Protein AF-A0A9X3MKB0-F1 (afdb_monomer_lite)

Structure (mmCIF, N/CA/C/O backbone):
data_AF-A0A9X3MKB0-F1
#
_entry.id   AF-A0A9X3MKB0-F1
#
loop_
_atom_site.group_PDB
_atom_site.id
_atom_site.type_symbol
_atom_site.label_atom_id
_atom_site.label_alt_id
_atom_site.label_comp_id
_atom_site.label_asym_id
_atom_site.label_entity_id
_atom_site.label_seq_id
_atom_site.pdbx_PDB_ins_code
_atom_site.Cartn_x
_atom_site.Cartn_y
_atom_site.Cartn_z
_atom_site.occupancy
_atom_site.B_iso_or_equiv
_atom_site.auth_seq_id
_atom_site.auth_comp_id
_atom_site.auth_asym_id
_atom_site.auth_atom_id
_atom_site.pdbx_PDB_model_num
ATOM 1 N N . MET A 1 1 ? -18.194 35.880 -17.202 1.00 59.62 1 MET A N 1
ATOM 2 C CA . MET A 1 1 ? -18.085 35.744 -15.741 1.00 59.62 1 MET A CA 1
ATOM 3 C C . MET A 1 1 ? -19.484 35.661 -15.172 1.00 59.62 1 MET A C 1
ATOM 5 O O . MET A 1 1 ? -20.156 36.677 -15.032 1.00 59.62 1 MET A O 1
ATOM 9 N N . SER A 1 2 ? -19.935 34.436 -14.942 1.00 73.62 2 SER A N 1
ATOM 10 C CA . SER A 1 2 ? -21.184 34.111 -14.255 1.00 73.62 2 SER A CA 1
ATOM 11 C C . SER A 1 2 ? -20.946 34.041 -12.748 1.00 73.62 2 SER A C 1
ATOM 13 O O . SER A 1 2 ? -19.828 33.793 -12.293 1.00 73.62 2 SER A O 1
ATOM 15 N N . THR A 1 3 ? -22.005 34.257 -11.968 1.00 70.00 3 THR A N 1
ATOM 16 C CA . THR A 1 3 ? -22.004 33.933 -10.538 1.00 70.00 3 THR A CA 1
ATOM 17 C C . THR A 1 3 ? -22.820 32.666 -10.326 1.00 70.00 3 THR A C 1
ATOM 19 O O . THR A 1 3 ? -23.994 32.640 -10.685 1.00 70.00 3 THR A O 1
ATOM 22 N N . ILE A 1 4 ? -22.205 31.639 -9.748 1.00 71.25 4 ILE A N 1
ATOM 23 C CA . ILE A 1 4 ? -22.873 30.415 -9.303 1.00 71.25 4 ILE A CA 1
ATOM 24 C C . ILE A 1 4 ? -23.166 30.591 -7.817 1.00 71.25 4 ILE A C 1
ATOM 26 O O . ILE A 1 4 ? -22.250 30.788 -7.015 1.00 71.25 4 ILE A O 1
ATOM 30 N N . GLN A 1 5 ? -24.445 30.577 -7.455 1.00 69.12 5 GLN A N 1
ATOM 31 C CA . GLN A 1 5 ? -24.871 30.756 -6.074 1.00 69.12 5 GLN A CA 1
ATOM 32 C C . GLN A 1 5 ? -25.266 29.418 -5.472 1.00 69.12 5 GLN A C 1
ATOM 34 O O . GLN A 1 5 ? -26.118 28.720 -6.014 1.00 69.12 5 GLN A O 1
ATOM 39 N N . ILE A 1 6 ? -24.643 29.093 -4.345 1.00 64.44 6 ILE A N 1
ATOM 40 C CA . ILE A 1 6 ? -24.840 27.834 -3.642 1.00 64.44 6 ILE A CA 1
ATOM 41 C C . ILE A 1 6 ? -25.548 28.132 -2.332 1.00 64.44 6 ILE A C 1
ATOM 43 O O . ILE A 1 6 ? -25.020 28.811 -1.444 1.00 64.44 6 ILE A O 1
ATOM 47 N N . ASN A 1 7 ? -26.781 27.644 -2.235 1.00 55.97 7 ASN A N 1
ATOM 48 C CA . ASN A 1 7 ? -27.634 27.813 -1.067 1.00 55.97 7 ASN A CA 1
ATOM 49 C C . ASN A 1 7 ? -27.330 26.729 -0.020 1.00 55.97 7 ASN A C 1
ATOM 51 O O . ASN A 1 7 ? -28.221 25.986 0.379 1.00 55.97 7 ASN A O 1
ATOM 55 N N . SER A 1 8 ? -26.086 26.643 0.464 1.00 51.84 8 SER A N 1
ATOM 56 C CA . SER A 1 8 ? -25.777 25.774 1.603 1.00 51.84 8 SER A CA 1
ATOM 57 C C . SER A 1 8 ? -26.176 26.487 2.905 1.00 51.84 8 SER A C 1
ATOM 59 O O . SER A 1 8 ? -25.602 27.514 3.273 1.00 51.84 8 SER A O 1
ATOM 61 N N . GLN A 1 9 ? -27.169 25.962 3.631 1.00 40.00 9 GLN A N 1
ATOM 62 C CA . GLN A 1 9 ? -27.566 26.506 4.945 1.00 40.00 9 GLN A CA 1
ATOM 63 C C . GLN A 1 9 ? -26.520 26.243 6.045 1.00 40.00 9 GLN A C 1
ATOM 65 O O . GLN A 1 9 ? -26.572 26.852 7.115 1.00 40.00 9 GLN A O 1
ATOM 70 N N . HIS A 1 10 ? -25.525 25.394 5.773 1.00 37.47 10 HIS A N 1
ATOM 71 C CA . HIS A 1 10 ? -24.448 25.070 6.699 1.00 37.47 10 HIS A CA 1
ATOM 72 C C . HIS A 1 10 ? -23.107 25.626 6.219 1.00 37.47 10 HIS A C 1
ATOM 74 O O . HIS A 1 10 ? -22.801 25.666 5.028 1.00 37.47 10 HIS A O 1
ATOM 80 N N . ARG A 1 11 ? -22.329 26.125 7.184 1.00 38.06 11 ARG A N 1
ATOM 81 C CA . ARG A 1 11 ? -21.046 26.812 7.011 1.00 38.06 11 ARG A CA 1
ATOM 82 C C . ARG A 1 11 ? -20.033 25.940 6.246 1.00 38.06 11 ARG A C 1
ATOM 84 O O . ARG A 1 11 ? -19.276 25.216 6.872 1.00 38.06 11 ARG A O 1
ATOM 91 N N . GLY A 1 12 ? -19.966 26.079 4.921 1.00 42.88 12 GLY A N 1
ATOM 92 C CA . GLY A 1 12 ? -18.817 25.644 4.114 1.00 42.88 12 GLY A CA 1
ATOM 93 C C . GLY A 1 12 ? -18.846 24.228 3.530 1.00 42.88 12 GLY A C 1
ATOM 94 O O . GLY A 1 12 ? -17.846 23.839 2.936 1.00 42.88 12 GLY A O 1
ATOM 95 N N . ASN A 1 13 ? -19.956 23.491 3.627 1.00 46.78 13 ASN A N 1
ATOM 96 C CA . ASN A 1 13 ? -20.079 22.175 2.990 1.00 46.78 13 ASN A CA 1
ATOM 97 C C . ASN A 1 13 ? -20.848 22.302 1.667 1.00 46.78 13 ASN A C 1
ATOM 99 O O . ASN A 1 13 ? -22.013 22.700 1.670 1.00 46.78 13 ASN A O 1
ATOM 103 N N . LEU A 1 14 ? -20.175 21.997 0.553 1.00 52.94 14 LEU A N 1
ATOM 104 C CA . LEU A 1 14 ? -20.816 21.721 -0.738 1.00 52.94 14 LEU A CA 1
ATOM 105 C C . LEU A 1 14 ? -21.488 20.349 -0.659 1.00 52.94 14 LEU A C 1
ATOM 107 O O . LEU A 1 14 ? -20.910 19.451 -0.053 1.00 52.94 14 LEU A O 1
ATOM 111 N N . ASP A 1 15 ? -22.648 20.153 -1.278 1.00 51.75 15 ASP A N 1
ATOM 112 C CA . ASP A 1 15 ? -23.136 18.798 -1.545 1.00 51.75 15 ASP A CA 1
ATOM 113 C C . ASP A 1 15 ? -22.628 18.278 -2.908 1.00 51.75 15 ASP A C 1
ATOM 115 O O . ASP A 1 15 ? -21.980 18.994 -3.679 1.00 51.75 15 ASP A O 1
ATOM 119 N N . LEU A 1 16 ? -22.868 16.998 -3.206 1.00 52.88 16 LEU A N 1
ATOM 120 C CA . LEU A 1 16 ? -22.393 16.378 -4.447 1.00 52.88 16 LEU A CA 1
ATOM 121 C C . LEU A 1 16 ? -23.006 17.033 -5.697 1.00 52.88 16 LEU A C 1
ATOM 123 O O . LEU A 1 16 ? -22.334 17.156 -6.723 1.00 52.88 16 LEU A O 1
ATOM 127 N N . ALA A 1 17 ? -24.265 17.468 -5.616 1.00 58.94 17 ALA A N 1
ATOM 128 C CA . ALA A 1 17 ? -24.941 18.122 -6.729 1.00 58.94 17 ALA A CA 1
ATOM 129 C C . ALA A 1 17 ? -24.310 19.492 -7.011 1.00 58.94 17 ALA A C 1
ATOM 131 O O . ALA A 1 17 ? -24.078 19.839 -8.169 1.00 58.94 17 ALA A O 1
ATOM 132 N N . ASP A 1 18 ? -23.942 20.221 -5.961 1.00 61.34 18 ASP A N 1
ATOM 133 C CA . ASP A 1 18 ? -23.233 21.489 -6.036 1.00 61.34 18 ASP A CA 1
ATOM 134 C C . ASP A 1 18 ? -21.824 21.325 -6.626 1.00 61.34 18 ASP A C 1
ATOM 136 O O . ASP A 1 18 ? -21.433 22.082 -7.517 1.00 61.34 18 ASP A O 1
ATOM 140 N N . ILE A 1 19 ? -21.063 20.313 -6.192 1.00 61.53 19 ILE A N 1
ATOM 141 C CA . ILE A 1 19 ? -19.717 20.014 -6.719 1.00 61.53 19 ILE A CA 1
ATOM 142 C C . ILE A 1 19 ? -19.782 19.661 -8.206 1.00 61.53 19 ILE A C 1
ATOM 144 O O . ILE A 1 19 ? -19.003 20.200 -8.999 1.00 61.53 19 ILE A O 1
ATOM 148 N N . GLN A 1 20 ? -20.708 18.783 -8.598 1.00 63.91 20 GLN A N 1
ATOM 149 C CA . GLN A 1 20 ? -20.880 18.389 -9.997 1.00 63.91 20 GLN A CA 1
ATOM 150 C C . GLN A 1 20 ? -21.333 19.569 -10.854 1.00 63.91 20 GLN A C 1
ATOM 152 O O . GLN A 1 20 ? -20.770 19.815 -11.918 1.00 63.91 20 GLN A O 1
ATOM 157 N N . ASN A 1 21 ? -22.262 20.383 -10.353 1.00 70.75 21 ASN A N 1
ATOM 158 C CA . ASN A 1 21 ? -22.680 21.605 -11.026 1.00 70.75 21 ASN A CA 1
ATOM 159 C C . ASN A 1 21 ? -21.495 22.561 -11.262 1.00 70.75 21 ASN A C 1
ATOM 161 O O . ASN A 1 21 ? -21.343 23.087 -12.363 1.00 70.75 21 ASN A O 1
ATOM 165 N N . ILE A 1 22 ? -20.602 22.742 -10.281 1.00 70.94 22 ILE A N 1
ATOM 166 C CA . ILE A 1 22 ? -19.390 23.557 -10.462 1.00 70.94 22 ILE A CA 1
ATOM 167 C C . ILE A 1 22 ? -18.454 22.926 -11.504 1.00 70.94 22 ILE A C 1
ATOM 169 O O . ILE A 1 22 ? -17.984 23.633 -12.394 1.00 70.94 22 ILE A O 1
ATOM 173 N N . LYS A 1 23 ? -18.178 21.617 -11.433 1.00 67.50 23 LYS A N 1
ATOM 174 C CA . LYS A 1 23 ? -17.271 20.943 -12.383 1.00 67.50 23 LYS A CA 1
ATOM 175 C C . LYS A 1 23 ? -17.770 21.052 -13.823 1.00 67.50 23 LYS A C 1
ATOM 177 O O . LYS A 1 23 ? -17.009 21.447 -14.712 1.00 67.50 23 LYS A O 1
ATOM 182 N N . THR A 1 24 ? -19.046 20.746 -14.033 1.00 71.19 24 THR A N 1
ATOM 183 C CA . THR A 1 24 ? -19.668 20.696 -15.357 1.00 71.19 24 THR A CA 1
ATOM 184 C C . THR A 1 24 ? -19.927 22.090 -15.920 1.00 71.19 24 THR A C 1
ATOM 186 O O . THR A 1 24 ? -19.635 22.338 -17.089 1.00 71.19 24 THR A O 1
ATOM 189 N N . ASN A 1 25 ? -20.435 23.021 -15.105 1.00 75.38 25 ASN A N 1
ATOM 190 C CA . ASN A 1 25 ? -21.002 24.271 -15.617 1.00 75.38 25 ASN A CA 1
ATOM 191 C C . ASN A 1 25 ? -20.136 25.515 -15.369 1.00 75.38 25 ASN A C 1
ATOM 193 O O . ASN A 1 25 ? -20.325 26.518 -16.061 1.00 75.38 25 ASN A O 1
ATOM 197 N N . ALA A 1 26 ? -19.177 25.488 -14.435 1.00 74.75 26 ALA A N 1
ATOM 198 C CA . ALA A 1 26 ? -18.346 26.660 -14.161 1.00 74.75 26 ALA A CA 1
ATOM 199 C C . ALA A 1 26 ? -17.243 26.853 -15.210 1.00 74.75 26 ALA A C 1
ATOM 201 O O . ALA A 1 26 ? -16.566 25.906 -15.625 1.00 74.75 26 ALA A O 1
ATOM 202 N N . LYS A 1 27 ? -17.010 28.103 -15.615 1.00 82.56 27 LYS A N 1
ATOM 203 C CA . LYS A 1 27 ? -15.893 28.490 -16.491 1.00 82.56 27 LYS A CA 1
ATOM 204 C C . LYS A 1 27 ? -14.776 29.139 -15.682 1.00 82.56 27 LYS A C 1
ATOM 206 O O . LYS A 1 27 ? -15.003 29.652 -14.589 1.00 82.56 27 LYS A O 1
ATOM 211 N N . GLU A 1 28 ? -13.559 29.118 -16.218 1.00 81.06 28 GLU A N 1
ATOM 212 C CA . GLU A 1 28 ? -12.447 29.846 -15.607 1.00 81.06 28 GLU A CA 1
ATOM 213 C C . GLU A 1 28 ? -12.810 31.333 -15.440 1.00 81.06 28 GLU A C 1
ATOM 215 O O . GLU A 1 28 ? -13.373 31.961 -16.340 1.00 81.06 28 GLU A O 1
ATOM 220 N N . GLY A 1 29 ? -12.541 31.880 -14.253 1.00 75.88 29 GLY A N 1
ATOM 221 C CA . GLY A 1 29 ? -12.902 33.246 -13.875 1.00 75.88 29 GLY A CA 1
ATOM 222 C C . GLY A 1 29 ? -14.338 33.427 -13.366 1.00 75.88 29 GLY A C 1
ATOM 223 O O . GLY A 1 29 ? -14.675 34.520 -12.901 1.00 75.88 29 GLY A O 1
ATOM 224 N N . ASP A 1 30 ? -15.188 32.395 -13.397 1.00 79.75 30 ASP A N 1
ATOM 225 C CA . ASP A 1 30 ? -16.509 32.463 -12.768 1.00 79.75 30 ASP A CA 1
ATOM 226 C C . ASP A 1 30 ? -16.400 32.589 -11.245 1.00 79.75 30 ASP A C 1
ATOM 228 O O . ASP A 1 30 ? -15.381 32.266 -10.633 1.00 79.75 30 ASP A O 1
ATOM 232 N N . THR A 1 31 ? -17.446 33.130 -10.620 1.00 79.00 31 THR A N 1
ATOM 233 C CA . THR A 1 31 ? -17.483 33.354 -9.169 1.00 79.00 31 THR A CA 1
ATOM 234 C C . THR A 1 31 ? -18.470 32.405 -8.507 1.00 79.00 31 THR A C 1
ATOM 236 O O . THR A 1 31 ? -19.639 32.395 -8.872 1.00 79.00 31 THR A O 1
ATOM 239 N N . VAL A 1 32 ? -18.024 31.651 -7.506 1.00 71.81 32 VAL A N 1
ATOM 240 C CA . VAL A 1 32 ? -18.873 30.809 -6.656 1.00 71.81 32 VAL A CA 1
ATOM 241 C C . VAL A 1 32 ? -19.119 31.530 -5.333 1.00 71.81 32 VAL A C 1
ATOM 243 O O . VAL A 1 32 ? -18.171 31.995 -4.694 1.00 71.81 32 VAL A O 1
ATOM 246 N N . LYS A 1 33 ? -20.387 31.650 -4.925 1.00 67.12 33 LYS A N 1
ATOM 247 C CA . LYS A 1 33 ? -20.781 32.248 -3.640 1.00 67.12 33 LYS A CA 1
ATOM 248 C C . LYS A 1 33 ? -21.507 31.239 -2.765 1.00 67.12 33 LYS A C 1
ATOM 250 O O . LYS A 1 33 ? -22.443 30.589 -3.223 1.00 67.12 33 LYS A O 1
ATOM 255 N N . PHE A 1 34 ? -21.116 31.192 -1.497 1.00 62.41 34 PHE A N 1
ATOM 256 C CA . PHE A 1 34 ? -21.686 30.298 -0.491 1.00 62.41 34 PHE A CA 1
ATOM 257 C C . PHE A 1 34 ? -22.597 31.065 0.475 1.00 62.41 34 PHE A C 1
ATOM 259 O O . PHE A 1 34 ? -22.114 31.928 1.210 1.00 62.41 34 PHE A O 1
ATOM 266 N N . GLY A 1 35 ? -23.893 30.741 0.513 1.00 48.72 35 GLY A N 1
ATOM 267 C CA . GLY A 1 35 ? -24.850 31.293 1.484 1.00 48.72 35 GLY A CA 1
ATOM 268 C C . GLY A 1 35 ? -25.360 32.720 1.196 1.00 48.72 35 GLY A C 1
ATOM 269 O O . GLY A 1 35 ? -24.990 33.366 0.215 1.00 48.72 35 GLY A O 1
ATOM 270 N N . SER A 1 36 ? -26.273 33.217 2.044 1.00 40.03 36 SER A N 1
ATOM 271 C CA . SER A 1 36 ? -27.046 34.452 1.808 1.00 40.03 36 SER A CA 1
ATOM 272 C C . SER A 1 36 ? -26.200 35.732 1.837 1.00 40.03 36 SER A C 1
ATOM 274 O O . SER A 1 36 ? -25.518 35.957 2.832 1.00 40.03 36 SER A O 1
ATOM 276 N N . VAL A 1 37 ? -26.336 36.572 0.794 1.00 36.22 37 VAL A N 1
ATOM 277 C CA . VAL A 1 37 ? -25.997 38.013 0.565 1.00 36.22 37 VAL A CA 1
ATOM 278 C C . VAL A 1 37 ? -24.613 38.549 1.012 1.00 36.22 37 VAL A C 1
ATOM 280 O O . VAL A 1 37 ? -24.080 39.441 0.358 1.00 36.22 37 VAL A O 1
ATOM 283 N N . PHE A 1 38 ? -23.976 37.978 2.034 1.00 36.28 38 PHE A N 1
ATOM 284 C CA . PHE A 1 38 ? -22.654 38.319 2.581 1.00 36.28 38 PHE A CA 1
ATOM 285 C C . PHE A 1 38 ? -21.663 37.137 2.551 1.00 36.28 38 PHE A C 1
ATOM 287 O O . PHE A 1 38 ? -20.638 37.157 3.235 1.00 36.28 38 PHE A O 1
ATOM 294 N N . GLY A 1 39 ? -21.975 36.089 1.784 1.00 47.66 39 GLY A N 1
ATOM 295 C CA . GLY A 1 39 ? -21.145 34.896 1.625 1.00 47.66 39 GLY A CA 1
ATOM 296 C C . GLY A 1 39 ? -19.750 35.187 1.064 1.00 47.66 39 GLY A C 1
ATOM 297 O O . GLY A 1 39 ? -19.572 36.093 0.250 1.00 47.66 39 GLY A O 1
ATOM 298 N N . LYS A 1 40 ? -18.750 34.400 1.484 1.00 57.34 40 LYS A N 1
ATOM 299 C CA . LYS A 1 40 ? -17.399 34.433 0.899 1.00 57.34 40 LYS A CA 1
ATOM 300 C C . LYS A 1 40 ? -17.489 34.112 -0.598 1.00 57.34 40 LYS A C 1
ATOM 302 O O . LYS A 1 40 ? -18.158 33.154 -0.987 1.00 57.34 40 LYS A O 1
ATOM 307 N N . GLU A 1 41 ? -16.816 34.910 -1.420 1.00 63.22 41 GLU A N 1
ATOM 308 C CA . GLU A 1 41 ? -16.748 34.703 -2.866 1.00 63.22 41 GLU A CA 1
ATOM 309 C C . GLU A 1 41 ? -15.459 33.978 -3.240 1.00 6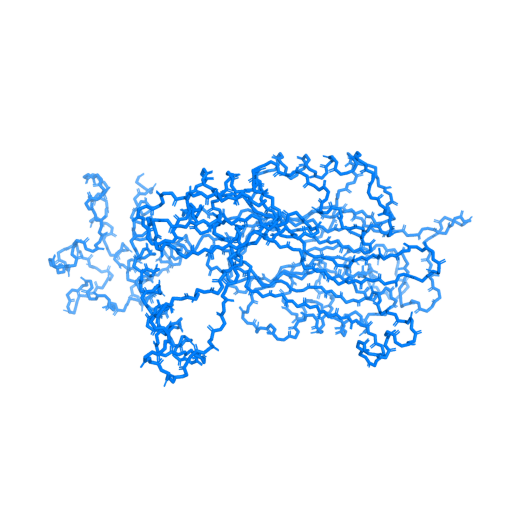3.22 41 GLU A C 1
ATOM 311 O O . GLU A 1 41 ? -14.390 34.285 -2.711 1.00 63.22 41 GLU A O 1
ATOM 316 N N . TYR A 1 42 ? -15.549 33.060 -4.194 1.00 70.81 42 TYR A N 1
ATOM 317 C CA . TYR A 1 42 ? -14.409 32.314 -4.705 1.00 70.81 42 TYR A CA 1
ATOM 318 C C . TYR A 1 42 ? -14.364 32.431 -6.224 1.00 70.81 42 TYR A C 1
ATOM 320 O O . TYR A 1 42 ? -15.393 32.320 -6.879 1.00 70.81 42 TYR A O 1
ATOM 328 N N . SER A 1 43 ? -13.190 32.673 -6.798 1.00 78.81 43 SER A N 1
ATOM 329 C CA . SER A 1 43 ? -12.967 32.583 -8.238 1.00 78.81 43 SER A CA 1
ATOM 330 C C . SER A 1 43 ? -12.611 31.156 -8.631 1.00 78.81 43 SER A C 1
ATOM 332 O O . SER A 1 43 ? -11.772 30.525 -7.987 1.00 78.81 43 SER A O 1
ATOM 334 N N . VAL A 1 44 ? -13.216 30.684 -9.711 1.00 77.56 44 VAL A N 1
ATOM 335 C CA . VAL A 1 44 ? -12.935 29.389 -10.322 1.00 77.56 44 VAL A CA 1
ATOM 336 C C . VAL A 1 44 ? -11.657 29.493 -11.143 1.00 77.56 44 VAL A C 1
ATOM 338 O O . VAL A 1 44 ? -11.582 30.287 -12.081 1.00 77.56 44 VAL A O 1
ATOM 341 N N . THR A 1 45 ? -10.681 28.655 -10.823 1.00 77.06 45 THR A N 1
ATOM 342 C CA . THR A 1 45 ? -9.490 28.426 -11.639 1.00 77.06 45 THR A CA 1
ATOM 343 C C . THR A 1 45 ? -9.574 27.017 -12.207 1.00 77.06 45 THR A C 1
ATOM 345 O O . THR A 1 45 ? -9.828 26.070 -11.459 1.00 77.06 45 THR A O 1
ATOM 348 N N . LYS A 1 46 ? -9.371 26.871 -13.517 1.00 71.88 46 LYS A N 1
ATOM 349 C CA . LYS A 1 46 ? -9.223 25.566 -14.165 1.00 71.88 46 LYS A CA 1
ATOM 350 C C . LYS A 1 46 ? -7.754 25.383 -14.514 1.00 71.88 46 LYS A C 1
ATOM 352 O O . LYS A 1 46 ? -7.184 26.215 -15.211 1.00 71.88 46 LYS A O 1
ATOM 357 N N . ASN A 1 47 ? -7.135 24.334 -13.991 1.00 65.12 47 ASN A N 1
ATOM 358 C CA . ASN A 1 47 ? -5.760 24.004 -14.348 1.00 65.12 47 ASN A CA 1
ATOM 359 C C . ASN A 1 47 ? -5.732 23.313 -15.720 1.00 65.12 47 ASN A C 1
ATOM 361 O O . ASN A 1 47 ? -6.745 22.780 -16.176 1.00 65.12 47 ASN A O 1
ATOM 365 N N . SER A 1 48 ? -4.557 23.285 -16.357 1.00 51.34 48 SER A N 1
ATOM 366 C CA . SER A 1 48 ? -4.323 22.581 -17.632 1.00 51.34 48 SER A CA 1
ATOM 367 C C . SER A 1 48 ? -4.715 21.103 -17.599 1.00 51.34 48 SER A C 1
ATOM 369 O O . SER A 1 48 ? -4.991 20.520 -18.640 1.00 51.34 48 SER A O 1
ATOM 371 N N . ASP A 1 49 ? -4.764 20.536 -16.395 1.00 49.88 49 ASP A N 1
ATOM 372 C CA . ASP A 1 49 ? -4.994 19.122 -16.120 1.00 49.88 49 ASP A CA 1
ATOM 373 C C . ASP A 1 49 ? -6.486 18.833 -15.825 1.00 49.88 49 ASP A C 1
ATOM 375 O O . ASP A 1 49 ? -6.833 17.774 -15.319 1.00 49.88 49 ASP A O 1
ATOM 379 N N . GLY A 1 50 ? -7.387 19.793 -16.084 1.00 54.09 50 GLY A N 1
ATOM 380 C CA . GLY A 1 50 ? -8.839 19.654 -15.879 1.00 54.09 50 GLY A CA 1
ATOM 381 C C . GLY A 1 50 ? -9.321 19.896 -14.441 1.00 54.09 50 GLY A C 1
ATOM 382 O O . GLY A 1 50 ? -10.523 20.037 -14.207 1.00 54.09 50 GLY A O 1
ATOM 383 N N . ASP A 1 51 ? -8.397 20.021 -13.487 1.00 59.56 51 ASP A N 1
ATOM 384 C CA . ASP A 1 51 ? -8.695 20.271 -12.077 1.00 59.56 51 ASP A CA 1
ATOM 385 C C . ASP A 1 51 ? -9.321 21.652 -11.835 1.00 59.56 51 ASP A C 1
ATOM 387 O O . ASP A 1 51 ? -8.788 22.689 -12.244 1.00 59.56 51 ASP A O 1
ATOM 391 N N . VAL A 1 52 ? -10.436 21.670 -11.096 1.00 66.00 52 VAL A N 1
ATOM 392 C CA . VAL A 1 52 ? -11.141 22.894 -10.695 1.00 66.00 52 VAL A CA 1
ATOM 393 C C . VAL A 1 52 ? -10.747 23.283 -9.271 1.00 66.00 52 VAL A C 1
ATOM 395 O O . VAL A 1 52 ? -10.994 22.548 -8.313 1.00 66.00 52 VAL A O 1
ATOM 398 N N . THR A 1 53 ? -10.160 24.470 -9.126 1.00 67.81 53 THR A N 1
ATOM 399 C CA . THR A 1 53 ? -9.768 25.057 -7.838 1.00 67.81 53 THR A CA 1
ATOM 400 C C . THR A 1 53 ? -10.602 26.303 -7.557 1.00 67.81 53 THR A C 1
ATOM 402 O O . THR A 1 53 ? -10.800 27.134 -8.442 1.00 67.81 53 THR A O 1
ATOM 405 N N . LEU A 1 54 ? -11.081 26.460 -6.324 1.00 65.31 54 LEU A N 1
ATOM 406 C CA . LEU A 1 54 ? -11.788 27.661 -5.880 1.00 65.31 54 LEU A CA 1
ATOM 407 C C . LEU A 1 54 ? -10.856 28.521 -5.029 1.00 65.31 54 LEU A C 1
ATOM 409 O O . LEU A 1 54 ? -10.508 28.165 -3.902 1.00 65.31 54 LEU A O 1
ATOM 413 N N . LYS A 1 55 ? -10.476 29.681 -5.563 1.00 70.88 55 LYS A N 1
ATOM 414 C CA . LYS A 1 55 ? -9.611 30.645 -4.883 1.00 70.88 55 LYS A CA 1
ATOM 415 C C . LYS A 1 55 ? -10.444 31.737 -4.236 1.00 70.88 55 LYS A C 1
ATOM 417 O O . LYS A 1 55 ? -11.200 32.421 -4.919 1.00 70.88 55 LYS A O 1
ATOM 422 N N . GLN A 1 56 ? -10.316 31.928 -2.928 1.00 61.41 56 GLN A N 1
ATOM 423 C CA . GLN A 1 56 ? -11.106 32.942 -2.232 1.00 61.41 56 GLN A CA 1
ATOM 424 C C . GLN A 1 56 ? -10.744 34.351 -2.737 1.00 61.41 56 GLN A C 1
ATOM 426 O O . GLN A 1 56 ? -9.575 34.743 -2.730 1.00 61.41 56 GLN A O 1
ATOM 431 N N . LYS A 1 57 ? -11.747 35.127 -3.162 1.00 62.09 57 LYS A N 1
ATOM 432 C CA . LYS A 1 57 ? -11.569 36.543 -3.494 1.00 62.09 57 LYS A CA 1
ATOM 433 C C . LYS A 1 57 ? -11.310 37.335 -2.213 1.00 62.09 57 LYS A C 1
ATOM 435 O O . LYS A 1 57 ? -11.954 37.111 -1.186 1.00 62.09 57 LYS A O 1
ATOM 440 N N . GLU A 1 58 ? -10.376 38.283 -2.279 1.00 53.12 58 GLU A N 1
ATOM 441 C CA . GLU A 1 58 ? -10.110 39.200 -1.171 1.00 53.12 58 GLU A CA 1
ATOM 442 C C . GLU A 1 58 ? -11.377 39.981 -0.818 1.00 53.12 58 GLU A C 1
ATOM 444 O O . GLU A 1 58 ? -11.919 40.740 -1.625 1.00 53.12 58 GLU A O 1
ATOM 449 N N . ASN A 1 59 ? -11.860 39.794 0.408 1.00 42.59 59 ASN A N 1
ATOM 450 C CA . ASN A 1 59 ? -13.086 40.426 0.862 1.00 42.59 59 ASN A CA 1
ATOM 451 C C . ASN A 1 59 ? -12.774 41.878 1.267 1.00 42.59 59 ASN A C 1
ATOM 453 O O . ASN A 1 59 ? -12.286 42.134 2.369 1.00 42.59 59 ASN A O 1
ATOM 457 N N . ARG A 1 60 ? -13.034 42.855 0.387 1.00 39.38 60 ARG A N 1
ATOM 458 C CA . ARG A 1 60 ? -12.976 44.289 0.737 1.00 39.38 60 ARG A CA 1
ATOM 459 C C . ARG A 1 60 ? -14.224 44.686 1.534 1.00 39.38 60 ARG A C 1
ATOM 461 O O . ARG A 1 60 ? -15.061 45.445 1.059 1.00 39.38 60 ARG A O 1
ATOM 468 N N . SER A 1 61 ? -14.356 44.161 2.750 1.00 33.62 61 SER A N 1
ATOM 469 C CA . SER A 1 61 ? -15.389 44.592 3.695 1.00 33.62 61 SER A CA 1
ATOM 470 C C . SER A 1 61 ? -14.971 45.889 4.398 1.00 33.62 61 SER A C 1
ATOM 472 O O . SER A 1 61 ? -13.851 46.020 4.895 1.00 33.62 61 SER A O 1
ATOM 474 N N . PHE A 1 62 ? -15.908 46.839 4.456 1.00 34.28 62 PHE A N 1
ATOM 475 C CA . PHE A 1 62 ? -15.835 48.170 5.077 1.00 34.28 62 PHE A CA 1
ATOM 476 C C . PHE A 1 62 ? -15.300 48.174 6.530 1.00 34.28 62 PHE A C 1
ATOM 478 O O . PHE A 1 62 ? -14.768 49.184 6.990 1.00 34.28 62 PHE A O 1
ATOM 485 N N . PHE A 1 63 ? -15.348 47.036 7.232 1.00 27.11 63 PHE A N 1
ATOM 486 C CA . PHE A 1 63 ? -14.880 46.879 8.616 1.00 27.11 63 PHE A CA 1
ATOM 487 C C . PHE A 1 63 ? -13.349 46.772 8.789 1.00 27.11 63 PHE A C 1
ATOM 489 O O . PHE A 1 63 ? -12.851 47.003 9.890 1.00 27.11 63 PHE A O 1
ATOM 496 N N . ASN A 1 64 ? -12.575 46.542 7.718 1.00 29.58 64 ASN A N 1
ATOM 497 C CA . ASN A 1 64 ? -11.102 46.461 7.788 1.00 29.58 64 ASN A CA 1
ATOM 498 C C . ASN A 1 64 ? -10.390 47.818 7.984 1.00 29.58 64 ASN A C 1
ATOM 500 O O . ASN A 1 64 ? -9.166 47.859 8.086 1.00 29.58 64 ASN A O 1
ATOM 504 N N . ARG A 1 65 ? -11.124 48.939 8.056 1.00 32.22 65 ARG A N 1
ATOM 505 C CA . ARG A 1 65 ? -10.547 50.260 8.380 1.00 32.22 65 ARG A CA 1
ATOM 506 C C . ARG A 1 65 ? -10.415 50.546 9.878 1.00 32.22 65 ARG A C 1
ATOM 508 O O . ARG A 1 65 ? -9.677 51.462 10.219 1.00 32.22 65 ARG A O 1
ATOM 515 N N . PHE A 1 66 ? -11.093 49.800 10.754 1.00 29.53 66 PHE A N 1
ATOM 516 C CA . PHE A 1 66 ? -11.145 50.128 12.189 1.00 29.53 66 PHE A CA 1
ATOM 517 C C . PHE A 1 66 ? -10.296 49.230 13.095 1.00 29.53 66 PHE A C 1
ATOM 519 O O . PHE A 1 66 ? -9.932 49.659 14.184 1.00 29.53 66 PHE A O 1
ATOM 526 N N . PHE A 1 67 ? -9.903 48.041 12.639 1.00 26.08 67 PHE A N 1
ATOM 527 C CA . PHE A 1 67 ? -9.034 47.143 13.400 1.00 26.08 67 PHE A CA 1
ATOM 528 C C . PHE A 1 67 ? -7.805 46.785 12.570 1.00 26.08 67 PHE A C 1
ATOM 530 O O . PHE A 1 67 ? -7.721 45.725 11.959 1.00 26.08 67 PHE A O 1
ATOM 537 N N . SER A 1 68 ? -6.840 47.703 12.518 1.00 26.36 68 SER A N 1
ATOM 538 C CA . SER A 1 68 ? -5.506 47.394 12.019 1.00 26.36 68 SER A CA 1
ATOM 539 C C . SER A 1 68 ? -4.629 46.914 13.174 1.00 26.36 68 SER A C 1
ATOM 541 O O . SER A 1 68 ? -4.164 47.704 13.992 1.00 26.36 68 SER A O 1
ATOM 543 N N . LYS A 1 69 ? -4.373 45.604 13.218 1.00 27.41 69 LYS A N 1
ATOM 544 C CA . LYS A 1 69 ? -3.019 45.059 13.400 1.00 27.41 69 LYS A CA 1
ATOM 545 C C . LYS A 1 69 ? -3.013 43.542 13.213 1.00 27.41 69 LYS A C 1
ATOM 547 O O . LYS A 1 69 ? -3.632 42.821 13.977 1.00 27.41 69 LYS A O 1
ATOM 552 N N . ALA A 1 70 ? -2.243 43.148 12.199 1.00 30.83 70 ALA A N 1
ATOM 553 C CA . ALA A 1 70 ? -1.645 41.838 11.973 1.00 30.83 70 ALA A CA 1
ATOM 554 C C . ALA A 1 70 ? -2.594 40.630 11.968 1.00 30.83 70 ALA A C 1
ATOM 556 O O . ALA A 1 70 ? -2.757 39.974 12.981 1.00 30.83 70 ALA A O 1
ATOM 557 N N . ASP A 1 71 ? -3.113 40.294 10.785 1.00 26.55 71 ASP A N 1
ATOM 558 C CA . ASP A 1 71 ? -3.128 38.901 10.327 1.00 26.55 71 ASP A CA 1
ATOM 559 C C . ASP A 1 71 ? -3.370 38.843 8.816 1.00 26.55 71 ASP A C 1
ATOM 561 O O . ASP A 1 71 ? -4.490 38.871 8.312 1.00 26.55 71 ASP A O 1
ATOM 565 N N . SER A 1 72 ? -2.271 38.781 8.068 1.00 30.66 72 SER A N 1
ATOM 566 C CA . SER A 1 72 ? -2.261 38.303 6.690 1.00 30.66 72 SER A CA 1
ATOM 567 C C . SER A 1 72 ? -1.720 36.875 6.703 1.00 30.66 72 SER A C 1
ATOM 569 O O . SER A 1 72 ? -0.540 36.648 6.429 1.00 30.66 72 SER A O 1
ATOM 571 N N . SER A 1 73 ? -2.555 35.900 7.064 1.00 28.56 73 SER A N 1
ATOM 572 C CA . SER A 1 73 ? -2.207 34.483 6.952 1.00 28.56 73 SER A CA 1
ATOM 573 C C . SER A 1 73 ? -3.119 33.784 5.937 1.00 28.56 73 SER A C 1
ATOM 575 O O . SER A 1 73 ? -4.279 33.483 6.176 1.00 28.56 73 SER A O 1
ATOM 577 N N . LYS A 1 74 ? -2.526 33.590 4.752 1.00 34.00 74 LYS A N 1
ATOM 578 C CA . LYS A 1 74 ? -2.710 32.488 3.794 1.00 34.00 74 LYS A CA 1
ATOM 579 C C . LYS A 1 74 ? -4.154 32.030 3.528 1.00 34.00 74 LYS A C 1
ATOM 581 O O . LYS A 1 74 ? -4.689 31.159 4.203 1.00 34.00 74 LYS A O 1
ATOM 586 N N . ASN A 1 75 ? -4.705 32.542 2.426 1.00 33.09 75 ASN A N 1
ATOM 587 C CA . ASN A 1 75 ? -5.869 31.977 1.744 1.00 33.09 75 ASN A CA 1
ATOM 588 C C . ASN A 1 75 ? -5.585 30.514 1.358 1.00 33.09 75 ASN A C 1
ATOM 590 O O . ASN A 1 75 ? -4.663 30.254 0.584 1.00 33.09 75 ASN A O 1
ATOM 594 N N . GLY A 1 76 ? -6.352 29.573 1.910 1.00 40.56 76 GLY A N 1
ATOM 595 C CA . GLY A 1 76 ? -6.348 28.179 1.474 1.00 40.56 76 GLY A CA 1
ATOM 596 C C . GLY A 1 76 ? -7.189 28.038 0.210 1.00 40.56 76 GLY A C 1
ATOM 597 O O . GLY A 1 76 ? -8.393 28.287 0.244 1.00 40.56 76 GLY A O 1
ATOM 598 N N . ASP A 1 77 ? -6.555 27.676 -0.899 1.00 47.16 77 ASP A N 1
ATOM 599 C CA . ASP A 1 77 ? -7.265 27.294 -2.116 1.00 47.16 77 ASP A CA 1
ATOM 600 C C . ASP A 1 77 ? -8.039 25.992 -1.854 1.00 47.16 77 ASP A C 1
ATOM 602 O O . ASP A 1 77 ? -7.482 25.020 -1.339 1.00 47.16 77 ASP A O 1
ATOM 606 N N . LEU A 1 78 ? -9.329 25.968 -2.191 1.00 50.94 78 LEU A N 1
ATOM 607 C CA . LEU A 1 78 ? -10.161 24.774 -2.042 1.00 50.94 78 LEU A CA 1
ATOM 608 C C . LEU A 1 78 ? -10.047 23.933 -3.315 1.00 50.94 78 LEU A C 1
ATOM 610 O O . LEU A 1 78 ? -10.468 24.363 -4.394 1.00 50.94 78 LEU A O 1
ATOM 614 N N . LYS A 1 79 ? -9.487 22.726 -3.196 1.00 55.69 79 LYS A N 1
ATOM 615 C CA . LYS A 1 79 ? -9.488 21.734 -4.278 1.00 55.69 79 LYS A CA 1
ATOM 616 C C . LYS A 1 79 ? -10.779 20.923 -4.216 1.00 55.69 79 LYS A C 1
ATOM 618 O O . LYS A 1 79 ? -11.005 20.200 -3.245 1.00 55.69 79 LYS A O 1
ATOM 623 N N . LEU A 1 80 ? -11.605 20.997 -5.263 1.00 51.75 80 LEU A N 1
ATOM 624 C CA . LEU A 1 80 ? -12.910 20.322 -5.289 1.00 51.75 80 LEU A CA 1
ATOM 625 C C . LEU A 1 80 ? -12.796 18.798 -5.097 1.00 51.75 80 LEU A C 1
ATOM 627 O O . LEU A 1 80 ? -13.651 18.203 -4.451 1.00 51.75 80 LEU A O 1
ATOM 631 N N . ASN A 1 81 ? -11.725 18.173 -5.598 1.00 45.34 81 ASN A N 1
ATOM 632 C CA . ASN A 1 81 ? -11.500 16.729 -5.451 1.00 45.34 81 ASN A CA 1
ATOM 633 C C . ASN A 1 81 ? -11.225 16.317 -3.992 1.00 45.34 81 ASN A C 1
ATOM 635 O O . ASN A 1 81 ? -11.679 15.259 -3.569 1.00 45.34 81 ASN A O 1
ATOM 639 N N . GLN A 1 82 ? -10.561 17.169 -3.201 1.00 47.09 82 GLN A N 1
ATOM 640 C CA . GLN A 1 82 ? -10.320 16.917 -1.772 1.00 47.09 82 GLN A CA 1
ATOM 641 C C . GLN A 1 82 ? -11.602 17.077 -0.942 1.00 47.09 82 GLN A C 1
ATOM 643 O O . GLN A 1 82 ? -11.836 16.316 -0.008 1.00 47.09 82 GLN A O 1
ATOM 648 N N . MET A 1 83 ? -12.465 18.034 -1.303 1.00 45.91 83 MET A N 1
ATOM 649 C CA . MET A 1 83 ? -13.774 18.201 -0.658 1.00 45.91 83 MET A CA 1
ATOM 650 C C . MET A 1 83 ? -14.718 17.034 -0.978 1.00 45.91 83 MET A C 1
ATOM 652 O O . MET A 1 83 ? -15.408 16.554 -0.083 1.00 45.91 83 MET A O 1
ATOM 656 N N . ASN A 1 84 ? -14.700 16.537 -2.221 1.00 40.09 84 ASN A N 1
ATOM 657 C CA . ASN A 1 84 ? -15.488 15.372 -2.632 1.00 40.09 84 ASN A CA 1
ATOM 658 C C . ASN A 1 84 ? -15.145 14.128 -1.786 1.00 40.09 84 ASN A C 1
ATOM 660 O O . ASN A 1 84 ? -16.038 13.416 -1.344 1.00 40.09 84 ASN A O 1
ATOM 664 N N . GLN A 1 85 ? -13.860 13.915 -1.475 1.00 44.03 85 GLN A N 1
ATOM 665 C CA . GLN A 1 85 ? -13.396 12.814 -0.616 1.00 44.03 85 GLN A CA 1
ATOM 666 C C . GLN A 1 85 ? -13.873 12.940 0.839 1.00 44.03 85 GLN A C 1
ATOM 668 O O . GLN A 1 85 ? -14.272 11.946 1.439 1.00 44.03 85 GLN A O 1
ATOM 673 N N . GLN A 1 86 ? -13.873 14.151 1.410 1.00 41.72 86 GLN A N 1
ATOM 674 C CA . GLN A 1 86 ? -14.355 14.379 2.781 1.00 41.72 86 GLN A CA 1
ATOM 675 C C . GLN A 1 86 ? -15.868 14.152 2.920 1.00 41.72 86 GLN A C 1
ATOM 677 O O . GLN A 1 86 ? -16.317 13.679 3.960 1.00 41.72 86 GLN A O 1
ATOM 682 N N . LEU A 1 87 ? -16.644 14.455 1.875 1.00 36.22 87 LEU A N 1
ATOM 683 C CA . LEU A 1 87 ? -18.101 14.263 1.840 1.00 36.22 87 LEU A CA 1
ATOM 684 C C . LEU A 1 87 ? -18.511 12.807 1.586 1.00 36.22 87 LEU A C 1
ATOM 686 O O . LEU A 1 87 ? -19.599 12.397 1.984 1.00 36.22 87 LEU A O 1
ATOM 690 N N . HIS A 1 88 ? -17.640 12.033 0.936 1.00 37.47 88 HIS A N 1
ATOM 691 C CA . HIS A 1 88 ? -17.883 10.645 0.562 1.00 37.47 88 HIS A CA 1
ATOM 692 C C . HIS A 1 88 ? -17.076 9.638 1.369 1.00 37.47 88 HIS A C 1
ATOM 694 O O . HIS A 1 88 ? -16.956 8.513 0.908 1.00 37.47 88 HIS A O 1
ATOM 700 N N . LYS A 1 89 ? -16.560 9.956 2.565 1.00 41.19 89 LYS A N 1
ATOM 701 C CA . LYS A 1 89 ? -16.080 8.900 3.469 1.00 41.19 89 LYS A CA 1
ATOM 702 C C . LYS A 1 89 ? -17.245 7.960 3.796 1.00 41.19 89 LYS A C 1
ATOM 704 O O . LYS A 1 89 ? -18.045 8.228 4.688 1.00 41.19 89 LYS A O 1
ATOM 709 N N . LYS A 1 90 ? -17.360 6.851 3.065 1.00 40.50 90 LYS A N 1
ATOM 710 C CA . LYS A 1 90 ? -18.103 5.690 3.536 1.00 40.50 90 LYS A CA 1
ATOM 711 C C . LYS A 1 90 ? -17.149 4.980 4.467 1.00 40.50 90 LYS A C 1
ATOM 713 O O . LYS A 1 90 ? -16.083 4.545 4.058 1.00 40.50 90 LYS A O 1
ATOM 718 N N . GLU A 1 91 ? -17.524 4.862 5.726 1.00 45.16 91 GLU A N 1
ATOM 719 C CA . GLU A 1 91 ? -16.735 4.133 6.708 1.00 45.16 91 GLU A CA 1
ATOM 720 C C . GLU A 1 91 ? -16.737 2.630 6.393 1.00 45.16 91 GLU A C 1
ATOM 722 O O . GLU A 1 91 ? -17.444 1.844 7.022 1.00 45.16 91 GLU A O 1
ATOM 727 N N . GLY A 1 92 ? -15.934 2.213 5.412 1.00 45.78 92 GLY A N 1
ATOM 728 C CA . GLY A 1 92 ? -15.691 0.813 5.104 1.00 45.78 92 GLY A CA 1
ATOM 729 C C . GLY A 1 92 ? -15.174 0.106 6.352 1.00 45.78 92 GLY A C 1
ATOM 730 O O . GLY A 1 92 ? -14.213 0.528 6.990 1.00 45.78 92 GLY A O 1
ATOM 731 N N . SER A 1 93 ? -15.876 -0.933 6.786 1.00 51.03 93 SER A N 1
ATOM 732 C CA . SER A 1 93 ? -15.446 -1.839 7.854 1.00 51.03 93 SER A CA 1
ATOM 733 C C . SER A 1 93 ? -14.510 -2.940 7.358 1.00 51.03 93 SER A C 1
ATOM 735 O O . SER A 1 93 ? -13.971 -3.673 8.181 1.00 51.03 93 SER A O 1
ATOM 737 N N . GLY A 1 94 ? -14.354 -3.071 6.039 1.00 73.06 94 GLY A N 1
ATOM 738 C CA . GLY A 1 94 ? -13.590 -4.129 5.395 1.00 73.06 94 GLY A CA 1
ATOM 739 C C . GLY A 1 94 ? -12.175 -3.717 5.004 1.00 73.06 94 GLY A C 1
ATOM 740 O O . GLY A 1 94 ? -11.777 -2.552 5.081 1.00 73.06 94 GLY A O 1
ATOM 741 N N . ASN A 1 95 ? -11.418 -4.712 4.559 1.00 87.19 95 ASN A N 1
ATOM 742 C CA . ASN A 1 95 ? -10.108 -4.500 3.963 1.00 87.19 95 ASN A CA 1
ATOM 743 C C . ASN A 1 95 ? -10.235 -3.685 2.678 1.00 87.19 95 ASN A C 1
ATOM 745 O O . ASN A 1 95 ? -11.182 -3.872 1.918 1.00 87.19 95 ASN A O 1
ATOM 749 N N . VAL A 1 96 ? -9.258 -2.818 2.430 1.00 91.19 96 VAL A N 1
ATOM 750 C CA . VAL A 1 96 ? -9.141 -2.092 1.162 1.00 91.19 96 VAL A CA 1
ATOM 751 C C . VAL A 1 96 ? -8.301 -2.935 0.214 1.00 91.19 96 VAL A C 1
ATOM 753 O O . VAL A 1 96 ? -7.134 -3.213 0.507 1.00 91.19 96 VAL A O 1
ATOM 756 N N . LYS A 1 97 ? -8.884 -3.341 -0.915 1.00 95.12 97 LYS A N 1
ATOM 757 C CA . LYS A 1 97 ? -8.191 -4.094 -1.965 1.00 95.12 97 LYS A CA 1
ATOM 758 C C . LYS A 1 97 ? -7.400 -3.142 -2.851 1.00 95.12 97 LYS A C 1
ATOM 760 O O . LYS A 1 97 ? -7.962 -2.238 -3.470 1.00 95.12 97 LYS A O 1
ATOM 765 N N . VAL A 1 98 ? -6.093 -3.352 -2.930 1.00 97.81 98 VAL A N 1
ATOM 766 C CA . VAL A 1 98 ? -5.172 -2.512 -3.693 1.00 97.81 98 VAL A CA 1
ATOM 767 C C . VAL A 1 98 ? -4.637 -3.290 -4.887 1.00 97.81 98 VAL A C 1
ATOM 769 O O . VAL A 1 98 ? -4.074 -4.371 -4.724 1.00 97.81 98 VAL A O 1
ATOM 772 N N . LEU A 1 99 ? -4.770 -2.713 -6.080 1.00 98.25 99 LEU A N 1
ATOM 773 C CA . LEU A 1 99 ? -4.039 -3.121 -7.276 1.00 98.25 99 LEU A CA 1
ATOM 774 C C . LEU A 1 99 ? -2.832 -2.201 -7.456 1.00 98.25 99 LEU A C 1
ATOM 776 O O . LEU A 1 99 ? -2.951 -0.983 -7.383 1.00 98.25 99 LEU A O 1
ATOM 780 N N . THR A 1 100 ? -1.678 -2.778 -7.747 1.00 98.00 100 THR A N 1
ATOM 781 C CA . THR A 1 100 ? -0.497 -2.075 -8.237 1.00 98.00 100 THR A CA 1
ATOM 782 C C . THR A 1 100 ? -0.223 -2.528 -9.658 1.00 98.00 100 THR A C 1
ATOM 784 O O . THR A 1 100 ? -0.174 -3.725 -9.923 1.00 98.00 100 THR A O 1
ATOM 787 N N . LEU A 1 101 ? -0.038 -1.580 -10.566 1.00 97.44 101 LEU A N 1
ATOM 788 C CA . LEU A 1 101 ? 0.426 -1.826 -11.925 1.00 97.44 101 LEU A CA 1
ATOM 789 C C . LEU A 1 101 ? 1.778 -1.144 -12.080 1.00 97.44 101 LEU A C 1
ATOM 791 O O . LEU A 1 101 ? 1.881 0.047 -11.797 1.00 97.44 101 LEU A O 1
ATOM 795 N N . THR A 1 102 ? 2.797 -1.870 -12.534 1.00 96.94 102 THR A N 1
ATOM 796 C CA . THR A 1 102 ? 4.068 -1.268 -12.943 1.00 96.94 102 THR A CA 1
ATOM 797 C C . THR A 1 102 ? 4.358 -1.543 -14.405 1.00 96.94 102 THR A C 1
ATOM 799 O O . THR A 1 102 ? 4.175 -2.669 -14.871 1.00 96.94 102 THR A O 1
ATOM 802 N N . TYR A 1 103 ? 4.782 -0.513 -15.139 1.00 95.12 103 TYR A N 1
ATOM 803 C CA . TYR A 1 103 ? 5.108 -0.654 -16.552 1.00 95.12 103 TYR A CA 1
ATOM 804 C C . TYR A 1 103 ? 6.138 0.375 -17.032 1.00 95.12 103 TYR A C 1
ATOM 806 O O . TYR A 1 103 ? 5.867 1.582 -17.059 1.00 95.12 103 TYR A O 1
ATOM 814 N N . ASN A 1 104 ? 7.290 -0.119 -17.493 1.00 93.62 104 ASN A N 1
ATOM 815 C CA . ASN A 1 104 ? 8.223 0.660 -18.296 1.00 93.62 104 ASN A CA 1
ATOM 816 C C . ASN A 1 104 ? 7.730 0.717 -19.754 1.00 93.62 104 ASN A C 1
ATOM 818 O O . ASN A 1 104 ? 7.609 -0.306 -20.426 1.00 93.62 104 ASN A O 1
ATOM 822 N N . GLN A 1 105 ? 7.432 1.918 -20.247 1.00 91.38 105 GLN A N 1
ATOM 823 C CA . GLN A 1 105 ? 6.795 2.141 -21.551 1.00 91.38 105 GLN A CA 1
ATOM 824 C C . GLN A 1 105 ? 7.799 2.419 -22.678 1.00 91.38 105 GLN A C 1
ATOM 826 O O . GLN A 1 105 ? 7.385 2.744 -23.790 1.00 91.38 105 GLN A O 1
ATOM 831 N N . ALA A 1 106 ? 9.108 2.346 -22.406 1.00 88.06 106 ALA A N 1
ATOM 832 C CA . ALA A 1 106 ? 10.177 2.566 -23.383 1.00 88.06 106 ALA A CA 1
ATOM 833 C C . ALA A 1 106 ? 10.009 3.862 -24.214 1.00 88.06 106 ALA A C 1
ATOM 835 O O . ALA A 1 106 ? 10.294 3.911 -25.416 1.00 88.06 106 ALA A O 1
ATOM 836 N N . ASN A 1 107 ? 9.512 4.932 -23.579 1.00 87.81 107 ASN A N 1
ATOM 837 C CA . ASN A 1 107 ? 9.214 6.243 -24.176 1.00 87.81 107 ASN A CA 1
ATOM 838 C C . ASN A 1 107 ? 8.167 6.225 -25.295 1.00 87.81 107 ASN A C 1
ATOM 840 O O . ASN A 1 107 ? 8.022 7.223 -26.009 1.00 87.81 107 ASN A O 1
ATOM 844 N N . GLN A 1 108 ? 7.418 5.134 -25.428 1.00 85.12 108 GLN A N 1
ATOM 845 C CA . GLN A 1 108 ? 6.341 5.005 -26.395 1.00 85.12 108 GLN A CA 1
ATOM 846 C C . GLN A 1 108 ? 5.047 5.604 -25.844 1.00 85.12 108 GLN A C 1
ATOM 848 O O . GLN A 1 108 ? 4.755 5.535 -24.649 1.00 85.12 108 GLN A O 1
ATOM 853 N N . LYS A 1 109 ? 4.247 6.207 -26.728 1.00 84.81 109 LYS A N 1
ATOM 854 C CA . LYS A 1 109 ? 2.866 6.551 -26.389 1.00 84.81 109 LYS A CA 1
ATOM 855 C C . LYS A 1 109 ? 2.027 5.279 -26.466 1.00 84.81 109 LYS A C 1
ATOM 857 O O . LYS A 1 109 ? 2.112 4.566 -27.462 1.00 84.81 109 LYS A O 1
ATOM 862 N N . MET A 1 110 ? 1.202 5.037 -25.452 1.00 87.38 110 MET A N 1
ATOM 863 C CA . MET A 1 110 ? 0.354 3.852 -25.423 1.00 87.38 110 MET A CA 1
ATOM 864 C C . MET A 1 110 ? -0.694 3.867 -26.551 1.00 87.38 110 MET A C 1
ATOM 866 O O . MET A 1 110 ? -1.378 4.884 -26.707 1.00 87.38 110 MET A O 1
ATOM 870 N N . PRO A 1 111 ? -0.853 2.770 -27.318 1.00 89.12 111 PRO A N 1
ATOM 871 C CA . PRO A 1 111 ? -1.987 2.577 -28.207 1.00 89.12 111 PRO A CA 1
ATOM 872 C C . PRO A 1 111 ? -3.308 2.557 -27.444 1.00 89.12 111 PRO A C 1
ATOM 874 O O . PRO A 1 111 ? -3.366 2.159 -26.276 1.00 89.12 111 PRO A O 1
ATOM 877 N N . GLU A 1 112 ? -4.382 2.920 -28.142 1.00 89.25 112 GLU A N 1
ATOM 878 C CA . GLU A 1 112 ? -5.733 2.944 -27.578 1.00 89.25 112 GLU A CA 1
ATOM 879 C C . GLU A 1 112 ? -6.179 1.554 -27.099 1.00 89.25 112 GLU A C 1
ATOM 881 O O . GLU A 1 112 ? -6.776 1.438 -26.036 1.00 89.25 112 GLU A O 1
ATOM 886 N N . ASP A 1 113 ? -5.827 0.481 -27.813 1.00 88.62 113 ASP A N 1
ATOM 887 C CA . ASP A 1 113 ? -6.190 -0.888 -27.418 1.00 88.62 113 ASP A CA 1
ATOM 888 C C . ASP A 1 113 ? -5.531 -1.304 -26.095 1.00 88.62 113 ASP A C 1
ATOM 890 O O . ASP A 1 113 ? -6.173 -1.912 -25.236 1.00 88.62 113 ASP A O 1
ATOM 894 N N . THR A 1 114 ? -4.275 -0.912 -25.875 1.00 89.38 114 THR A N 1
ATOM 895 C CA . THR A 1 114 ? -3.568 -1.174 -24.615 1.00 89.38 114 THR A CA 1
ATOM 896 C C . THR A 1 114 ? -4.100 -0.304 -23.478 1.00 89.38 114 THR A C 1
ATOM 898 O O . THR A 1 114 ? -4.264 -0.789 -22.358 1.00 89.38 114 THR A O 1
ATOM 901 N N . LYS A 1 115 ? -4.452 0.957 -23.757 1.00 90.94 115 LYS A N 1
ATOM 902 C CA . LYS A 1 115 ? -5.180 1.812 -22.807 1.00 90.94 115 LYS A CA 1
ATOM 903 C C . LYS A 1 115 ? -6.504 1.157 -22.387 1.00 90.94 115 LYS A C 1
ATOM 905 O O . LYS A 1 115 ? -6.736 0.966 -21.193 1.00 90.94 115 LYS A O 1
ATOM 910 N N . ASN A 1 116 ? -7.314 0.732 -23.358 1.00 91.19 116 ASN A N 1
ATOM 911 C CA . ASN A 1 116 ? -8.592 0.054 -23.143 1.00 91.19 116 ASN A CA 1
ATOM 912 C C . ASN A 1 116 ? -8.423 -1.235 -22.337 1.00 91.19 116 ASN A C 1
ATOM 914 O O . ASN A 1 116 ? -9.260 -1.548 -21.490 1.00 91.19 116 ASN A O 1
ATOM 918 N N . TYR A 1 117 ? -7.347 -1.988 -22.572 1.00 93.62 117 TYR A N 1
ATOM 919 C CA . TYR A 1 117 ? -7.037 -3.171 -21.780 1.00 93.62 117 TYR A CA 1
ATOM 920 C C . TYR A 1 117 ? -6.850 -2.824 -20.298 1.00 93.62 117 TYR A C 1
ATOM 922 O O . TYR A 1 117 ? -7.521 -3.413 -19.451 1.00 93.62 117 TYR A O 1
ATOM 930 N N . PHE A 1 118 ? -6.004 -1.838 -19.974 1.00 93.69 118 PHE A N 1
ATOM 931 C CA . PHE A 1 118 ? -5.783 -1.430 -18.582 1.00 93.69 118 PHE A CA 1
ATOM 932 C C . PHE A 1 118 ? -7.049 -0.871 -17.927 1.00 93.69 118 PHE A C 1
ATOM 934 O O . PHE A 1 118 ? -7.331 -1.209 -16.779 1.00 93.69 118 PHE A O 1
ATOM 941 N N . GLN A 1 119 ? -7.850 -0.082 -18.653 1.00 93.12 119 GLN A N 1
ATOM 942 C CA . GLN A 1 119 ? -9.148 0.385 -18.151 1.00 93.12 119 GLN A CA 1
ATOM 943 C C . GLN A 1 119 ? -10.064 -0.792 -17.809 1.00 93.12 119 GLN A C 1
ATOM 945 O O . GLN A 1 119 ? -10.594 -0.854 -16.703 1.00 93.12 119 GLN A O 1
ATOM 950 N N . ASN A 1 120 ? -10.200 -1.762 -18.716 1.00 92.19 120 ASN A N 1
ATOM 951 C CA . ASN A 1 120 ? -11.026 -2.947 -18.492 1.00 92.19 120 ASN A CA 1
ATOM 952 C C . ASN A 1 120 ? -10.515 -3.812 -17.334 1.00 92.19 120 ASN A C 1
ATOM 954 O O . ASN A 1 120 ? -11.326 -4.314 -16.559 1.00 92.19 120 ASN A O 1
ATOM 958 N N . LEU A 1 121 ? -9.196 -3.993 -17.215 1.00 93.56 121 LEU A N 1
ATOM 959 C CA . LEU A 1 121 ? -8.573 -4.732 -16.117 1.00 93.56 121 LEU A CA 1
ATOM 960 C C . LEU A 1 121 ? -8.926 -4.099 -14.767 1.00 93.56 121 LEU A C 1
ATOM 962 O O . LEU A 1 121 ? -9.358 -4.795 -13.850 1.00 93.56 121 LEU A O 1
ATOM 966 N N . ILE A 1 122 ? -8.786 -2.776 -14.670 1.00 92.75 122 ILE A N 1
ATOM 967 C CA . ILE A 1 122 ? -9.075 -2.022 -13.450 1.00 92.75 122 ILE A CA 1
ATOM 968 C C . ILE A 1 122 ? -10.574 -2.046 -13.128 1.00 92.75 122 ILE A C 1
ATOM 970 O O . ILE A 1 122 ? -10.947 -2.339 -11.997 1.00 92.75 122 ILE A O 1
ATOM 974 N N . GLN A 1 123 ? -11.433 -1.765 -14.111 1.00 87.19 123 GLN A N 1
ATOM 975 C CA . GLN A 1 123 ? -12.881 -1.635 -13.909 1.00 87.19 123 GLN A CA 1
ATOM 976 C C . GLN A 1 123 ? -13.577 -2.972 -13.622 1.00 87.19 123 GLN A C 1
ATOM 978 O O . GLN A 1 123 ? -14.543 -3.010 -12.862 1.00 87.19 123 GLN A O 1
ATOM 983 N N . LYS A 1 124 ? -13.119 -4.075 -14.231 1.00 88.12 124 LYS A N 1
ATOM 984 C CA . LYS A 1 124 ? -13.667 -5.418 -13.965 1.00 88.12 124 LYS A CA 1
ATOM 985 C C . LYS A 1 124 ? -13.108 -6.034 -12.688 1.00 88.12 124 LYS A C 1
ATOM 987 O O . LYS A 1 124 ? -13.706 -6.969 -12.158 1.00 88.12 124 LYS A O 1
ATOM 992 N N . GLY A 1 125 ? -11.959 -5.549 -12.232 1.00 87.94 125 GLY A N 1
ATOM 993 C CA . GLY A 1 125 ? -11.355 -5.973 -10.985 1.00 87.94 125 GLY A CA 1
ATOM 994 C C . GLY A 1 125 ? -12.131 -5.471 -9.770 1.00 87.94 125 GLY A C 1
ATOM 995 O O . GLY A 1 125 ? -12.663 -4.362 -9.748 1.00 87.94 125 GLY A O 1
ATOM 996 N N . ASP A 1 126 ? -12.163 -6.284 -8.717 1.00 89.94 126 ASP A N 1
ATOM 997 C CA . ASP A 1 126 ? -12.707 -5.871 -7.425 1.00 89.94 126 ASP A CA 1
ATOM 998 C C . ASP A 1 126 ? -11.627 -5.154 -6.603 1.00 89.94 126 ASP A C 1
ATOM 1000 O O . ASP A 1 126 ? -11.104 -5.689 -5.628 1.00 89.94 126 ASP A O 1
ATOM 1004 N N . TYR A 1 127 ? -11.232 -3.962 -7.061 1.00 94.69 127 TYR A N 1
ATOM 1005 C CA . TYR A 1 127 ? -10.209 -3.132 -6.418 1.00 94.69 127 TYR A CA 1
ATOM 1006 C C . TYR A 1 127 ? -10.813 -1.842 -5.879 1.00 94.69 127 TYR A C 1
ATOM 1008 O O . TYR A 1 127 ? -11.691 -1.250 -6.502 1.00 94.69 127 TYR A O 1
ATOM 1016 N N . ASP A 1 128 ? -10.330 -1.387 -4.733 1.00 94.00 128 ASP A N 1
ATOM 1017 C CA . ASP A 1 128 ? -10.750 -0.139 -4.094 1.00 94.00 128 ASP A CA 1
ATOM 1018 C C . ASP A 1 128 ? -9.773 0.997 -4.390 1.00 94.00 128 ASP A C 1
ATOM 1020 O O . ASP A 1 128 ? -10.182 2.148 -4.556 1.00 94.00 128 ASP A O 1
ATOM 1024 N N . VAL A 1 129 ? -8.486 0.659 -4.487 1.00 96.19 129 VAL A N 1
ATOM 1025 C CA . VAL A 1 129 ? -7.382 1.576 -4.778 1.00 96.19 129 VAL A CA 1
ATOM 1026 C C . VAL A 1 129 ? -6.526 0.990 -5.895 1.00 96.19 129 VAL A C 1
ATOM 1028 O O . VAL A 1 129 ? -6.221 -0.202 -5.889 1.00 96.19 129 VAL A O 1
ATOM 1031 N N . VAL A 1 130 ? -6.098 1.835 -6.832 1.00 97.94 130 VAL A N 1
ATOM 1032 C CA . VAL A 1 130 ? -5.136 1.470 -7.877 1.00 97.94 130 VAL A CA 1
ATOM 1033 C C . VAL A 1 130 ? -3.920 2.381 -7.797 1.00 97.94 130 VAL A C 1
ATOM 1035 O O . VAL A 1 130 ? -4.037 3.604 -7.832 1.00 97.94 130 VAL A O 1
ATOM 1038 N N . LEU A 1 131 ? -2.745 1.771 -7.712 1.00 98.25 131 LEU A N 1
ATOM 1039 C CA . LEU A 1 131 ? -1.442 2.416 -7.760 1.00 98.25 131 LEU A CA 1
ATOM 1040 C C . LEU A 1 131 ? -0.819 2.119 -9.122 1.00 98.25 131 LEU A C 1
ATOM 1042 O O . LEU A 1 131 ? -0.437 0.984 -9.391 1.00 98.25 131 LEU A O 1
ATOM 1046 N N . PHE A 1 132 ? -0.726 3.116 -9.996 1.00 97.31 132 PHE A N 1
ATOM 1047 C CA . PHE A 1 132 ? -0.118 2.943 -11.312 1.00 97.31 132 PHE A CA 1
ATOM 1048 C C . PHE A 1 132 ? 1.272 3.581 -11.336 1.00 97.31 132 PHE A C 1
ATOM 1050 O O . PHE A 1 132 ? 1.411 4.805 -11.388 1.00 97.31 132 PHE A O 1
ATOM 1057 N N . ALA A 1 133 ? 2.299 2.738 -11.269 1.00 98.00 133 ALA A N 1
ATOM 1058 C CA . ALA A 1 133 ? 3.695 3.108 -11.391 1.00 98.00 133 ALA A CA 1
ATOM 1059 C C . ALA A 1 133 ? 4.150 3.010 -12.849 1.00 98.00 133 ALA A C 1
ATOM 1061 O O . ALA A 1 133 ? 4.120 1.945 -13.458 1.00 98.00 133 ALA A O 1
ATOM 1062 N N . GLU A 1 134 ? 4.592 4.118 -13.426 1.00 95.56 134 GLU A N 1
ATOM 1063 C CA . GLU A 1 134 ? 5.014 4.140 -14.824 1.00 95.56 134 GLU A CA 1
ATOM 1064 C C . GLU A 1 134 ? 6.469 4.594 -14.918 1.00 95.56 134 GLU A C 1
ATOM 1066 O O . GLU A 1 134 ? 6.882 5.506 -14.199 1.00 95.56 134 GLU A O 1
ATOM 1071 N N . GLN A 1 135 ? 7.255 3.977 -15.798 1.00 94.12 135 GLN A N 1
ATOM 1072 C CA . GLN A 1 135 ? 8.640 4.364 -16.082 1.00 94.12 135 GLN A CA 1
ATOM 1073 C C . GLN A 1 135 ? 8.810 4.606 -17.578 1.00 94.12 135 GLN A C 1
ATOM 1075 O O . GLN A 1 135 ? 8.104 4.017 -18.394 1.00 94.12 135 GLN A O 1
ATOM 1080 N N . GLU A 1 136 ? 9.703 5.533 -17.936 1.00 90.56 136 GLU A N 1
ATOM 1081 C CA . GLU A 1 136 ? 9.882 5.995 -19.322 1.00 90.56 136 GLU A CA 1
ATOM 1082 C C . GLU A 1 136 ? 8.543 6.319 -20.011 1.00 90.56 136 GLU A C 1
ATOM 1084 O O . GLU A 1 136 ? 8.349 6.092 -21.200 1.00 90.56 136 GLU A O 1
ATOM 1089 N N . SER A 1 137 ? 7.594 6.844 -19.237 1.00 90.31 137 SER A N 1
ATOM 1090 C CA . SER A 1 137 ? 6.189 6.920 -19.623 1.00 90.31 137 SER A CA 1
ATOM 1091 C C . SER A 1 137 ? 5.823 8.263 -20.246 1.00 90.31 137 SER A C 1
ATOM 1093 O O . SER A 1 137 ? 6.428 9.296 -19.940 1.00 90.31 137 SER A O 1
ATOM 1095 N N . LYS A 1 138 ? 4.796 8.258 -21.105 1.00 87.75 138 LYS A N 1
ATOM 1096 C CA . LYS A 1 138 ? 4.102 9.472 -21.579 1.00 87.75 138 LYS A CA 1
ATOM 1097 C C . LYS A 1 138 ? 2.865 9.836 -20.729 1.00 87.75 138 LYS A C 1
ATOM 1099 O O . LYS A 1 138 ? 2.109 10.713 -21.129 1.00 87.75 138 LYS A O 1
ATOM 1104 N N . LEU A 1 139 ? 2.741 9.244 -19.538 1.00 82.69 139 LEU A N 1
ATOM 1105 C CA . LEU A 1 139 ? 1.679 9.375 -18.529 1.00 82.69 139 LEU A CA 1
ATOM 1106 C C . LEU A 1 139 ? 0.323 8.827 -18.983 1.00 82.69 139 LEU A C 1
ATOM 1108 O O . LEU A 1 139 ? -0.659 9.568 -19.041 1.00 82.69 139 LEU A O 1
ATOM 1112 N N . LEU A 1 140 ? 0.262 7.517 -19.241 1.00 80.38 140 LEU A N 1
ATOM 1113 C CA . LEU A 1 140 ? -0.972 6.821 -19.621 1.00 80.38 140 LEU A CA 1
ATOM 1114 C C . LEU A 1 140 ? -2.097 7.057 -18.612 1.00 80.38 140 LEU A C 1
ATOM 1116 O O . LEU A 1 140 ? -3.251 7.177 -19.005 1.00 80.38 140 LEU A O 1
ATOM 1120 N N . ALA A 1 141 ? -1.772 7.150 -17.322 1.00 79.69 141 ALA A N 1
ATOM 1121 C CA . ALA A 1 141 ? -2.761 7.354 -16.271 1.00 79.69 141 ALA A CA 1
ATOM 1122 C C . ALA A 1 141 ? -3.660 8.590 -16.486 1.00 79.69 141 ALA A C 1
ATOM 1124 O O . ALA A 1 141 ? -4.800 8.579 -16.034 1.00 79.69 141 ALA A O 1
ATOM 1125 N N . ASN A 1 142 ? -3.187 9.629 -17.188 1.00 78.12 142 ASN A N 1
ATOM 1126 C CA . ASN A 1 142 ? -4.006 10.808 -17.512 1.00 78.12 142 ASN A CA 1
ATOM 1127 C C . ASN A 1 142 ? -5.058 10.538 -18.590 1.00 78.12 142 ASN A C 1
ATOM 1129 O O . ASN A 1 142 ? -6.050 11.256 -18.665 1.00 78.12 142 ASN A O 1
ATOM 1133 N N . ASP A 1 143 ? -4.827 9.519 -19.412 1.00 79.06 143 ASP A N 1
ATOM 1134 C CA . ASP A 1 143 ? -5.699 9.145 -20.517 1.00 79.06 143 ASP A CA 1
ATOM 1135 C C . ASP A 1 143 ? -6.675 8.018 -20.116 1.00 79.06 143 ASP A C 1
ATOM 1137 O O . ASP A 1 143 ? -7.515 7.623 -20.925 1.00 79.06 143 ASP A O 1
ATOM 1141 N N . LEU A 1 144 ? -6.574 7.477 -18.891 1.00 80.88 144 LEU A N 1
ATOM 1142 C CA . LEU A 1 144 ? -7.478 6.442 -18.384 1.00 80.88 144 LEU A CA 1
ATOM 1143 C C . LEU A 1 144 ? -8.796 7.048 -17.890 1.00 80.88 144 LEU A C 1
ATOM 1145 O O . LEU A 1 144 ? -8.829 7.838 -16.949 1.00 80.88 144 LEU A O 1
ATOM 1149 N N . GLU A 1 145 ? -9.902 6.576 -18.452 1.00 80.88 145 GLU A N 1
ATOM 1150 C CA . GLU A 1 145 ? -11.255 6.823 -17.950 1.00 80.88 145 GLU A CA 1
ATOM 1151 C C . GLU A 1 145 ? -11.672 5.621 -17.090 1.00 80.88 145 GLU A C 1
ATOM 1153 O O . GLU A 1 145 ? -11.876 4.516 -17.602 1.00 80.88 145 GLU A O 1
ATOM 1158 N N . LEU A 1 146 ? -11.715 5.798 -15.767 1.00 79.88 146 LEU A N 1
ATOM 1159 C CA . LEU A 1 146 ? -12.003 4.733 -14.803 1.00 79.88 146 LEU A CA 1
ATOM 1160 C C . LEU A 1 146 ? -13.339 5.000 -14.107 1.00 79.88 146 LEU A C 1
ATOM 1162 O O . LEU A 1 146 ? -13.396 5.722 -13.113 1.00 79.88 146 LEU A O 1
ATOM 1166 N N . ASP A 1 147 ? -14.415 4.411 -14.628 1.00 76.19 147 ASP A N 1
ATOM 1167 C CA . ASP A 1 147 ? -15.750 4.569 -14.058 1.00 76.19 147 ASP A CA 1
ATOM 1168 C C . ASP A 1 147 ? -15.776 4.160 -12.578 1.00 76.19 147 ASP A C 1
ATOM 1170 O O . ASP A 1 147 ? -15.370 3.061 -12.197 1.00 76.19 147 ASP A O 1
ATOM 1174 N N . GLY A 1 148 ? -16.257 5.070 -11.729 1.00 71.75 148 GLY A N 1
ATOM 1175 C CA . GLY A 1 148 ? -16.358 4.849 -10.286 1.00 71.75 148 GLY A CA 1
ATOM 1176 C C . GLY A 1 148 ? -15.048 4.996 -9.506 1.00 71.75 148 GLY A C 1
ATOM 1177 O O . GLY A 1 148 ? -15.060 4.761 -8.299 1.00 71.75 148 GLY A O 1
ATOM 1178 N N . MET A 1 149 ? -13.944 5.406 -10.144 1.00 83.69 149 MET A N 1
ATOM 1179 C CA . MET A 1 149 ? -12.681 5.740 -9.477 1.00 83.69 149 MET A CA 1
ATOM 1180 C C . MET A 1 149 ? -12.217 7.161 -9.808 1.00 83.69 149 MET A C 1
ATOM 1182 O O . MET A 1 149 ? -12.334 7.636 -10.933 1.00 83.69 149 MET A O 1
ATOM 1186 N N . ASN A 1 150 ? -11.618 7.831 -8.827 1.00 80.75 150 ASN A N 1
ATOM 1187 C CA . ASN A 1 150 ? -11.030 9.156 -8.996 1.00 80.75 150 ASN A CA 1
ATOM 1188 C C . ASN A 1 150 ? -9.510 9.079 -8.939 1.00 80.75 150 ASN A C 1
ATOM 1190 O O . ASN A 1 150 ? -8.964 8.448 -8.035 1.00 80.75 150 ASN A O 1
ATOM 1194 N N . LEU A 1 151 ? -8.830 9.808 -9.826 1.00 85.06 151 LEU A N 1
ATOM 1195 C CA . LEU A 1 151 ? -7.408 10.106 -9.681 1.00 85.06 151 LEU A CA 1
ATOM 1196 C C . LEU A 1 151 ? -7.216 11.066 -8.495 1.00 85.06 151 LEU A C 1
ATOM 1198 O O . LEU A 1 151 ? -7.603 12.233 -8.553 1.00 85.06 151 LEU A O 1
ATOM 1202 N N . LEU A 1 152 ? -6.639 10.573 -7.402 1.00 82.81 152 LEU A N 1
ATOM 1203 C CA . LEU A 1 152 ? -6.373 11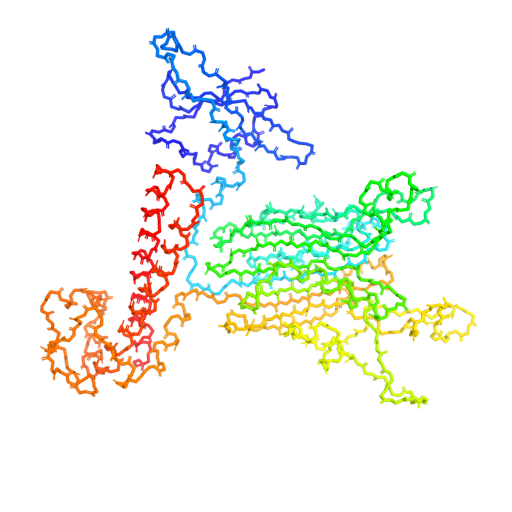.356 -6.193 1.00 82.81 152 LEU A CA 1
ATOM 1204 C C . LEU A 1 152 ? -5.052 12.119 -6.289 1.00 82.81 152 LEU A C 1
ATOM 1206 O O . LEU A 1 152 ? -4.939 13.223 -5.757 1.00 82.81 152 LEU A O 1
ATOM 1210 N N . SER A 1 153 ? -4.045 11.511 -6.922 1.00 88.56 153 SER A N 1
ATOM 1211 C CA . SER A 1 153 ? -2.749 12.142 -7.153 1.00 88.56 153 SER A CA 1
ATOM 1212 C C . SER A 1 153 ? -1.977 11.502 -8.302 1.00 88.56 153 SER A C 1
ATOM 1214 O O . SER A 1 153 ? -2.165 10.327 -8.606 1.00 88.56 153 SER A O 1
ATOM 1216 N N . GLN A 1 154 ? -1.060 12.270 -8.887 1.00 90.62 154 GLN A N 1
ATOM 1217 C CA . GLN A 1 154 ? -0.055 11.807 -9.837 1.00 90.62 154 GLN A CA 1
ATOM 1218 C C . GLN A 1 154 ? 1.292 12.454 -9.499 1.00 90.62 154 GLN A C 1
ATOM 1220 O O . GLN A 1 154 ? 1.629 13.539 -9.984 1.00 90.62 154 GLN A O 1
ATOM 1225 N N . ASN A 1 155 ? 2.083 11.765 -8.681 1.00 93.38 155 ASN A N 1
ATOM 1226 C CA . ASN A 1 155 ? 3.455 12.168 -8.405 1.00 93.38 155 ASN A CA 1
ATOM 1227 C C . ASN A 1 155 ? 4.333 11.763 -9.591 1.00 93.38 155 ASN A C 1
ATOM 1229 O O . ASN A 1 155 ? 4.263 10.624 -10.050 1.00 93.38 155 ASN A O 1
ATOM 1233 N N . LYS A 1 156 ? 5.151 12.676 -10.113 1.00 93.12 156 LYS A N 1
ATOM 1234 C CA . LYS A 1 156 ? 5.944 12.423 -11.320 1.00 93.12 156 LYS A CA 1
ATOM 1235 C C . LYS A 1 156 ? 7.299 13.103 -11.279 1.00 93.12 156 LYS A C 1
ATOM 1237 O O . LYS A 1 156 ? 7.413 14.291 -10.992 1.00 93.12 156 LYS A O 1
ATOM 1242 N N . MET A 1 157 ? 8.303 12.345 -11.687 1.00 90.12 157 MET A N 1
ATOM 1243 C CA . MET A 1 157 ? 9.655 12.791 -11.949 1.00 90.12 157 MET A CA 1
ATOM 1244 C C . MET A 1 157 ? 9.864 12.819 -13.460 1.00 90.12 157 MET A C 1
ATOM 1246 O O . MET A 1 157 ? 9.847 11.788 -14.129 1.00 90.12 157 MET A O 1
ATOM 1250 N N . LYS A 1 158 ? 10.086 14.014 -14.011 1.00 86.06 158 LYS A N 1
ATOM 1251 C CA . LYS A 1 158 ? 10.414 14.200 -15.435 1.00 86.06 158 LYS A CA 1
ATOM 1252 C C . LYS A 1 158 ? 11.681 13.427 -15.798 1.00 86.06 158 LYS A C 1
ATOM 1254 O O . LYS A 1 158 ? 12.617 13.462 -15.028 1.00 86.06 158 LYS A O 1
ATOM 1259 N N . VAL A 1 159 ? 11.800 12.814 -16.956 1.00 77.62 159 VAL A N 1
ATOM 1260 C CA . VAL A 1 159 ? 13.020 12.161 -17.446 1.00 77.62 159 VAL A CA 1
ATOM 1261 C C . VAL A 1 159 ? 13.300 12.707 -18.845 1.00 77.62 159 VAL A C 1
ATOM 1263 O O . VAL A 1 159 ? 12.366 12.920 -19.620 1.00 77.62 159 VAL A O 1
ATOM 1266 N N . MET A 1 160 ? 14.563 13.013 -19.166 1.00 67.81 160 MET A N 1
ATOM 1267 C CA . MET A 1 160 ? 14.949 13.208 -20.567 1.00 67.81 160 MET A CA 1
ATOM 1268 C C . MET A 1 160 ? 15.765 12.011 -21.014 1.00 67.81 160 MET A C 1
ATOM 1270 O O . MET A 1 160 ? 16.785 11.675 -20.409 1.00 67.81 160 MET A O 1
ATOM 1274 N N . THR A 1 161 ? 15.295 11.362 -22.067 1.00 58.66 161 THR A N 1
ATOM 1275 C CA . THR A 1 161 ? 16.012 10.264 -22.695 1.00 58.66 161 THR A CA 1
ATOM 1276 C C . THR A 1 161 ? 17.044 10.784 -23.683 1.00 58.66 161 THR A C 1
ATOM 1278 O O . THR A 1 161 ? 17.037 11.947 -24.097 1.00 58.66 161 THR A O 1
ATOM 1281 N N . LYS A 1 162 ? 18.037 9.940 -23.969 1.00 51.06 162 LYS A N 1
ATOM 1282 C CA . LYS A 1 162 ? 19.208 10.303 -24.766 1.00 51.06 162 LYS A CA 1
ATOM 1283 C C . LYS A 1 162 ? 18.816 10.451 -26.239 1.00 51.06 162 LYS A C 1
ATOM 1285 O O . LYS A 1 162 ? 18.982 9.522 -27.015 1.00 51.06 162 LYS A O 1
ATOM 1290 N N . GLY A 1 163 ? 18.377 11.641 -26.632 1.00 50.66 163 GLY A N 1
ATOM 1291 C CA . GLY A 1 163 ? 18.191 11.997 -28.036 1.00 50.66 163 GLY A CA 1
ATOM 1292 C C . GLY A 1 163 ? 17.508 13.349 -28.202 1.00 50.66 163 GLY A C 1
ATOM 1293 O O . GLY A 1 163 ? 16.477 13.614 -27.589 1.00 50.66 163 GLY A O 1
ATOM 1294 N N . LEU A 1 164 ? 18.061 14.210 -29.060 1.00 43.34 164 LEU A N 1
ATOM 1295 C CA . LEU A 1 164 ? 17.391 15.422 -29.547 1.00 43.34 164 LEU A CA 1
ATOM 1296 C C . LEU A 1 164 ? 16.209 14.999 -30.447 1.00 43.34 164 LEU A C 1
ATOM 1298 O O . LEU A 1 164 ? 16.322 15.038 -31.666 1.00 43.34 164 LEU A O 1
ATOM 1302 N N . GLY A 1 165 ? 15.105 14.514 -29.867 1.00 50.56 165 GLY A N 1
ATOM 1303 C CA . GLY A 1 165 ? 13.923 14.108 -30.641 1.00 50.56 165 GLY A CA 1
ATOM 1304 C C . GLY A 1 165 ? 12.854 13.276 -29.920 1.00 50.56 165 GLY A C 1
ATOM 1305 O O . GLY A 1 165 ? 11.705 13.311 -30.343 1.00 50.56 165 GLY A O 1
ATOM 1306 N N . GLU A 1 166 ? 13.170 12.578 -28.824 1.00 55.34 166 GLU A N 1
ATOM 1307 C CA . GLU A 1 166 ? 12.234 11.622 -28.177 1.00 55.34 166 GLU A CA 1
ATOM 1308 C C . GLU A 1 166 ? 11.225 12.270 -27.202 1.00 55.34 166 GLU A C 1
ATOM 1310 O O . GLU A 1 166 ? 10.320 11.625 -26.657 1.00 55.34 166 GLU A O 1
ATOM 1315 N N . GLY A 1 167 ? 11.343 13.583 -27.000 1.00 68.12 167 GLY A N 1
ATOM 1316 C CA . GLY A 1 167 ? 10.479 14.349 -26.110 1.00 68.12 167 GLY A CA 1
ATOM 1317 C C . GLY A 1 167 ? 10.714 14.041 -24.630 1.00 68.12 167 GLY A C 1
ATOM 1318 O O . GLY A 1 167 ? 11.737 13.503 -24.224 1.00 68.12 167 GLY A O 1
ATOM 1319 N N . VAL A 1 168 ? 9.758 14.441 -23.797 1.00 79.44 168 VAL A N 1
ATOM 1320 C CA . VAL A 1 168 ? 9.815 14.259 -22.342 1.00 79.44 168 VAL A CA 1
ATOM 1321 C C . VAL A 1 168 ? 9.136 12.947 -21.962 1.00 79.44 168 VAL A C 1
ATOM 1323 O O . VAL A 1 168 ? 8.059 12.665 -22.486 1.00 79.44 168 VAL A O 1
ATOM 1326 N N . SER A 1 169 ? 9.738 12.166 -21.068 1.00 87.06 169 SER A N 1
ATOM 1327 C CA . SER A 1 169 ? 9.096 11.020 -20.412 1.00 87.06 169 SER A CA 1
ATOM 1328 C C . SER A 1 169 ? 9.096 11.186 -18.894 1.00 87.06 169 SER A C 1
ATOM 1330 O O . SER A 1 169 ? 9.560 12.207 -18.378 1.00 87.06 169 SER A O 1
ATOM 1332 N N . TYR A 1 170 ? 8.512 10.233 -18.170 1.00 90.31 170 TYR A N 1
ATOM 1333 C CA . TYR A 1 170 ? 8.325 10.328 -16.727 1.00 90.31 170 TYR A CA 1
ATOM 1334 C C . TYR A 1 170 ? 8.535 8.987 -16.028 1.00 90.31 170 TYR A C 1
ATOM 1336 O O . TYR A 1 170 ? 8.213 7.931 -16.568 1.00 90.31 170 TYR A O 1
ATOM 1344 N N . THR A 1 171 ? 9.026 9.067 -14.793 1.00 94.38 171 THR A N 1
ATOM 1345 C CA . THR A 1 171 ? 8.773 8.060 -13.762 1.00 94.38 1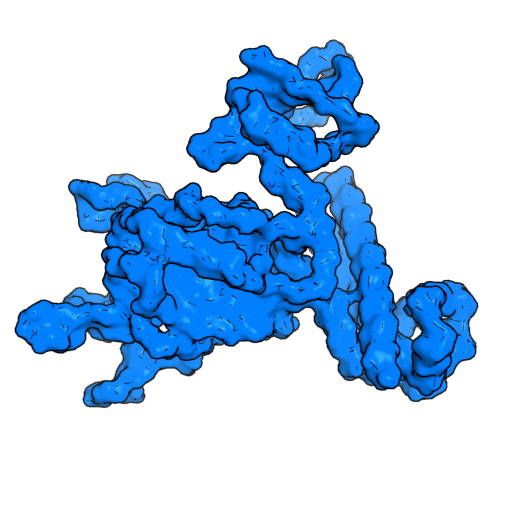71 THR A CA 1
ATOM 1346 C C . THR A 1 171 ? 7.666 8.601 -12.862 1.00 94.38 171 THR A C 1
ATOM 1348 O O . THR A 1 171 ? 7.821 9.695 -12.318 1.00 94.38 171 THR A O 1
ATOM 1351 N N . SER A 1 172 ? 6.548 7.897 -12.717 1.00 95.69 172 SER A N 1
ATOM 1352 C CA . SER A 1 172 ? 5.369 8.385 -11.991 1.00 95.69 172 SER A CA 1
ATOM 1353 C C . SER A 1 172 ? 4.752 7.337 -11.074 1.00 95.69 172 SER A C 1
ATOM 1355 O O . SER A 1 172 ? 4.994 6.142 -11.218 1.00 95.69 172 SER A O 1
ATOM 1357 N N . MET A 1 173 ? 3.955 7.821 -10.123 1.00 97.75 173 MET A N 1
ATOM 1358 C CA . MET A 1 173 ? 3.025 7.061 -9.301 1.00 97.75 173 MET A CA 1
ATOM 1359 C C . MET A 1 173 ? 1.678 7.787 -9.336 1.00 97.75 173 MET A C 1
ATOM 1361 O O . MET A 1 173 ? 1.548 8.884 -8.784 1.00 97.75 173 MET A O 1
ATOM 1365 N N . SER A 1 174 ? 0.694 7.178 -9.988 1.00 95.94 174 SER A N 1
ATOM 1366 C CA . SER A 1 174 ? -0.694 7.643 -10.010 1.00 95.94 174 SER A CA 1
ATOM 1367 C C . SER A 1 174 ? -1.520 6.853 -8.998 1.00 95.94 174 SER A C 1
ATOM 1369 O O . SER A 1 174 ? -1.389 5.636 -8.909 1.00 95.94 174 SER A O 1
ATOM 1371 N N . VAL A 1 175 ? -2.363 7.538 -8.231 1.00 94.75 175 VAL A N 1
ATOM 1372 C CA . VAL A 1 175 ? -3.190 6.947 -7.172 1.00 94.75 175 VAL A CA 1
ATOM 1373 C C . VAL A 1 175 ? -4.649 7.162 -7.527 1.00 94.75 175 VAL A C 1
ATOM 1375 O O . VAL A 1 175 ? -5.118 8.298 -7.498 1.00 94.75 175 VAL A O 1
ATOM 1378 N N . PHE A 1 176 ? -5.364 6.086 -7.828 1.00 92.31 176 PHE A N 1
ATOM 1379 C CA . PHE A 1 176 ? -6.805 6.094 -8.043 1.00 92.31 176 PHE A CA 1
ATOM 1380 C C . PHE A 1 176 ? -7.521 5.437 -6.868 1.00 92.31 176 PHE A C 1
ATOM 1382 O O . PHE A 1 176 ? -6.998 4.488 -6.287 1.00 92.31 176 PHE A O 1
ATOM 1389 N N . ALA A 1 177 ? -8.722 5.902 -6.534 1.00 89.69 177 ALA A N 1
ATOM 1390 C CA . ALA A 1 177 ? -9.566 5.225 -5.553 1.00 89.69 177 ALA A CA 1
ATOM 1391 C C . ALA A 1 177 ? -11.055 5.382 -5.848 1.00 89.69 177 ALA A C 1
ATOM 1393 O O . ALA A 1 177 ? -11.483 6.409 -6.384 1.00 89.69 177 ALA A O 1
ATOM 1394 N N . LYS A 1 178 ? -11.841 4.379 -5.448 1.00 83.69 178 LYS A N 1
ATOM 1395 C CA . LYS A 1 178 ? -13.305 4.449 -5.464 1.00 83.69 178 LYS A CA 1
ATOM 1396 C C . LYS A 1 178 ? -13.823 5.519 -4.502 1.00 83.69 178 LYS A C 1
ATOM 1398 O O . LYS A 1 178 ? -13.243 5.759 -3.440 1.00 83.69 178 LYS A O 1
ATOM 1403 N N . ASP A 1 179 ? -14.962 6.118 -4.847 1.00 74.75 179 ASP A N 1
ATOM 1404 C CA . ASP A 1 179 ? -15.726 6.934 -3.900 1.00 74.75 179 ASP A CA 1
ATOM 1405 C C . ASP A 1 179 ? -16.083 6.092 -2.670 1.00 74.75 179 ASP A C 1
ATOM 1407 O O . ASP A 1 179 ? -16.564 4.964 -2.801 1.00 74.75 179 ASP A O 1
ATOM 1411 N N . GLY A 1 180 ? -15.873 6.623 -1.467 1.00 68.06 180 GLY A N 1
ATOM 1412 C CA . GLY A 1 180 ? -16.111 5.859 -0.243 1.00 68.06 180 GLY A CA 1
ATOM 1413 C C . GLY A 1 180 ? -14.858 5.492 0.524 1.00 68.06 180 GLY A C 1
ATOM 1414 O O . GLY A 1 180 ? -14.901 5.478 1.745 1.00 68.06 180 GLY A O 1
ATOM 1415 N N . VAL A 1 181 ? -13.765 5.182 -0.172 1.00 78.69 181 VAL A N 1
ATOM 1416 C CA . VAL A 1 181 ? -12.591 4.548 0.438 1.00 78.69 181 VAL A CA 1
ATOM 1417 C C . VAL A 1 181 ? -11.902 5.500 1.419 1.00 78.69 181 VAL A C 1
ATOM 1419 O O . VAL A 1 181 ? -11.653 6.661 1.094 1.00 78.69 181 VAL A O 1
ATOM 1422 N N . ASP A 1 182 ? -11.556 5.008 2.615 1.00 78.75 182 ASP A N 1
ATOM 1423 C CA . ASP A 1 182 ? -10.751 5.763 3.582 1.00 78.75 182 ASP A CA 1
ATOM 1424 C C . ASP A 1 182 ? -9.287 5.791 3.131 1.00 78.75 182 ASP A C 1
ATOM 1426 O O . ASP A 1 182 ? -8.469 4.973 3.548 1.00 78.75 182 ASP A O 1
ATOM 1430 N N . ILE A 1 183 ? -8.976 6.718 2.226 1.00 85.69 183 ILE A N 1
ATOM 1431 C CA . ILE A 1 183 ? -7.635 6.948 1.697 1.00 85.69 183 ILE A CA 1
ATOM 1432 C C . ILE A 1 183 ? -7.303 8.440 1.677 1.00 85.69 183 ILE A C 1
ATOM 1434 O O . ILE A 1 183 ? -8.099 9.267 1.240 1.00 85.69 183 ILE A O 1
ATOM 1438 N N . ASN A 1 184 ? -6.088 8.783 2.104 1.00 83.81 184 ASN A N 1
ATOM 1439 C CA . ASN A 1 184 ? -5.552 10.137 2.040 1.00 83.81 184 ASN A CA 1
ATOM 1440 C C . ASN A 1 184 ? -4.142 10.142 1.447 1.00 83.81 184 ASN A C 1
ATOM 1442 O O . ASN A 1 184 ? -3.277 9.380 1.877 1.00 83.81 184 ASN A O 1
ATOM 1446 N N . VAL A 1 185 ? -3.873 11.080 0.539 1.00 87.88 185 VAL A N 1
ATOM 1447 C CA . VAL A 1 185 ? -2.510 11.397 0.088 1.00 87.88 185 VAL A CA 1
ATOM 1448 C C . VAL A 1 185 ? -1.936 12.471 1.012 1.00 87.88 185 VAL A C 1
ATOM 1450 O O . VAL A 1 185 ? -2.457 13.584 1.077 1.00 87.88 185 VAL A O 1
ATOM 1453 N N . LYS A 1 186 ? -0.881 12.141 1.763 1.00 86.56 186 LYS A N 1
ATOM 1454 C CA . LYS A 1 186 ? -0.324 13.016 2.811 1.00 86.56 186 LYS A CA 1
ATOM 1455 C C . LYS A 1 186 ? 0.848 13.854 2.318 1.00 86.56 186 LYS A C 1
ATOM 1457 O O . LYS A 1 186 ? 0.947 15.035 2.646 1.00 86.56 186 LYS A O 1
ATOM 1462 N N . LYS A 1 187 ? 1.776 13.235 1.586 1.00 87.81 187 LYS A N 1
ATOM 1463 C CA . LYS A 1 187 ? 3.032 13.871 1.178 1.00 87.81 187 LYS A CA 1
ATOM 1464 C C . LYS A 1 187 ? 3.594 13.221 -0.072 1.00 87.81 187 LYS A C 1
ATOM 1466 O O . LYS A 1 187 ? 3.497 12.014 -0.244 1.00 87.81 187 LYS A O 1
ATOM 1471 N N . GLU A 1 188 ? 4.261 14.024 -0.886 1.00 92.94 188 GLU A N 1
ATOM 1472 C CA . GLU A 1 188 ? 4.929 13.570 -2.097 1.00 92.94 188 GLU A CA 1
ATOM 1473 C C . GLU A 1 188 ? 6.357 14.094 -2.155 1.00 92.94 188 GLU A C 1
ATOM 1475 O O . GLU A 1 188 ? 6.678 15.174 -1.651 1.00 92.94 188 GLU A O 1
ATOM 1480 N N . SER A 1 189 ? 7.235 13.290 -2.737 1.00 92.38 189 SER A N 1
ATOM 1481 C CA . SER A 1 189 ? 8.621 13.656 -3.004 1.00 92.38 189 SER A CA 1
ATOM 1482 C C . SER A 1 189 ? 9.162 12.870 -4.192 1.00 92.38 189 SER A C 1
ATOM 1484 O O . SER A 1 189 ? 8.578 11.871 -4.610 1.00 92.38 189 SER A O 1
ATOM 1486 N N . GLU A 1 190 ? 10.288 13.322 -4.727 1.00 91.94 190 GLU A N 1
ATOM 1487 C CA . GLU A 1 190 ? 11.012 12.654 -5.803 1.00 91.94 190 GLU A CA 1
ATOM 1488 C C . GLU A 1 190 ? 12.500 12.592 -5.460 1.00 91.94 190 GLU A C 1
ATOM 1490 O O . GLU A 1 190 ? 13.045 13.490 -4.807 1.00 91.94 190 GLU A O 1
ATOM 1495 N N . TYR A 1 191 ? 13.160 11.546 -5.942 1.00 89.06 191 TYR A N 1
ATOM 1496 C CA . TYR A 1 191 ? 14.606 11.425 -5.941 1.00 89.06 191 TYR A CA 1
ATOM 1497 C C . TYR A 1 191 ? 15.079 11.135 -7.362 1.00 89.06 191 TYR A C 1
ATOM 1499 O O . TYR A 1 191 ? 14.588 10.217 -8.011 1.00 89.06 191 TYR A O 1
ATOM 1507 N N . ARG A 1 192 ? 16.073 11.900 -7.816 1.00 84.81 192 ARG A N 1
ATOM 1508 C CA . ARG A 1 192 ? 16.715 11.734 -9.118 1.00 84.81 192 ARG A CA 1
ATOM 1509 C C . ARG A 1 192 ? 18.195 11.452 -8.926 1.00 84.81 192 ARG A C 1
ATOM 1511 O O . ARG A 1 192 ? 18.869 12.190 -8.204 1.00 84.81 192 ARG A O 1
ATOM 1518 N N . HIS A 1 193 ? 18.697 10.437 -9.617 1.00 76.06 193 HIS A N 1
ATOM 1519 C CA . HIS A 1 193 ? 20.121 10.156 -9.679 1.00 76.06 193 HIS A CA 1
ATOM 1520 C C . HIS A 1 193 ? 20.804 11.003 -10.757 1.00 76.06 193 HIS A C 1
ATOM 1522 O O . HIS A 1 193 ? 20.543 10.822 -11.945 1.00 76.06 193 HIS A O 1
ATOM 1528 N N . GLY A 1 194 ? 21.733 11.873 -10.365 1.00 65.00 194 GLY A N 1
ATOM 1529 C CA . GLY A 1 194 ? 22.618 12.556 -11.304 1.00 65.00 194 GLY A CA 1
ATOM 1530 C C . GLY A 1 194 ? 23.757 13.318 -10.625 1.00 65.00 194 GLY A C 1
ATOM 1531 O O . GLY A 1 194 ? 23.887 13.351 -9.397 1.00 65.00 194 GLY A O 1
ATOM 1532 N N . ILE A 1 195 ? 24.667 13.841 -11.448 1.00 47.69 195 ILE A N 1
ATOM 1533 C CA . ILE A 1 195 ? 25.929 14.438 -11.002 1.00 47.69 195 ILE A CA 1
ATOM 1534 C C . ILE A 1 195 ? 25.680 15.920 -10.688 1.00 47.69 195 ILE A C 1
ATOM 1536 O O . ILE A 1 195 ? 25.503 16.729 -11.593 1.00 47.69 195 ILE A O 1
ATOM 1540 N N . GLY A 1 196 ? 25.703 16.292 -9.404 1.00 49.22 196 GLY A N 1
ATOM 1541 C CA . GLY A 1 196 ? 25.757 17.701 -8.982 1.00 49.22 196 GLY A CA 1
ATOM 1542 C C . GLY A 1 196 ? 24.424 18.394 -8.675 1.00 49.22 196 GLY A C 1
ATOM 1543 O O . GLY A 1 196 ? 24.411 19.610 -8.484 1.00 49.22 196 GLY A O 1
ATOM 1544 N N . GLY A 1 197 ? 23.318 17.651 -8.580 1.00 49.91 197 GLY A N 1
ATOM 1545 C CA . GLY A 1 197 ? 22.006 18.184 -8.196 1.00 49.91 197 GLY A CA 1
ATOM 1546 C C . GLY A 1 197 ? 21.266 18.914 -9.327 1.00 49.91 197 GLY A C 1
ATOM 1547 O O . GLY A 1 197 ? 21.817 19.176 -10.396 1.00 49.91 197 GLY A O 1
ATOM 1548 N N . ARG A 1 198 ? 19.993 19.273 -9.075 1.00 52.91 198 ARG A N 1
ATOM 1549 C CA . ARG A 1 198 ? 19.038 19.783 -10.091 1.00 52.91 198 ARG A CA 1
ATOM 1550 C C . ARG A 1 198 ? 19.587 20.917 -10.971 1.00 52.91 198 ARG A C 1
ATOM 1552 O O . ARG A 1 198 ? 19.246 20.990 -12.146 1.00 52.91 198 ARG A O 1
ATOM 1559 N N . ASN A 1 199 ? 20.424 21.792 -10.410 1.00 47.28 199 ASN A N 1
ATOM 1560 C CA . ASN A 1 199 ? 20.923 22.983 -11.101 1.00 47.28 199 ASN A CA 1
ATOM 1561 C C . ASN A 1 199 ? 22.059 22.683 -12.092 1.00 47.28 199 ASN A C 1
ATOM 1563 O O . ASN A 1 199 ? 22.104 23.309 -13.146 1.00 47.28 199 ASN A O 1
ATOM 1567 N N . MET A 1 200 ? 22.952 21.729 -11.797 1.00 43.78 200 MET A N 1
ATOM 1568 C CA . MET A 1 200 ? 24.034 21.351 -12.721 1.00 43.78 200 MET A CA 1
ATOM 1569 C C . MET A 1 200 ? 23.518 20.504 -13.887 1.00 43.78 200 MET A C 1
ATOM 1571 O O . MET A 1 200 ? 23.917 20.710 -15.030 1.00 43.78 200 MET A O 1
ATOM 1575 N N . GLU A 1 201 ? 22.574 19.604 -13.619 1.00 51.09 201 GLU A N 1
ATOM 1576 C CA . GLU A 1 201 ? 21.953 18.742 -14.632 1.00 51.09 201 GLU A CA 1
ATOM 1577 C C . GLU A 1 201 ? 21.158 19.537 -15.675 1.00 51.09 201 GLU A C 1
ATOM 1579 O O . GLU A 1 201 ? 21.231 19.251 -16.872 1.00 51.09 201 GLU A O 1
ATOM 1584 N N . PHE A 1 202 ? 20.445 20.580 -15.232 1.00 48.44 202 PHE A N 1
ATOM 1585 C CA . PHE A 1 202 ? 19.736 21.499 -16.121 1.00 48.44 202 PHE A CA 1
ATOM 1586 C C . PHE A 1 202 ? 20.704 22.301 -17.004 1.00 48.44 202 PHE A C 1
ATOM 1588 O O . PHE A 1 202 ? 20.445 22.478 -18.191 1.00 48.44 202 PHE A O 1
ATOM 1595 N N . PHE A 1 203 ? 21.842 22.739 -16.452 1.00 44.00 203 PHE A N 1
ATOM 1596 C CA . PHE A 1 203 ? 22.845 23.526 -17.179 1.00 44.00 203 PHE A CA 1
ATOM 1597 C C . PHE A 1 203 ? 23.637 22.700 -18.203 1.00 44.00 203 PHE A C 1
ATOM 1599 O O . PHE A 1 203 ? 24.054 23.227 -19.231 1.00 44.00 203 PHE A O 1
ATOM 1606 N N . MET A 1 204 ? 23.845 21.407 -17.935 1.00 44.47 204 MET A N 1
ATOM 1607 C CA . MET A 1 204 ? 24.613 20.510 -18.806 1.00 44.47 204 MET A CA 1
ATOM 1608 C C . MET A 1 204 ? 23.745 19.724 -19.801 1.00 44.47 204 MET A C 1
ATOM 1610 O O . MET A 1 204 ? 24.289 19.007 -20.636 1.00 44.47 204 MET A O 1
ATOM 1614 N N . GLY A 1 205 ? 22.412 19.816 -19.718 1.00 45.91 205 GLY A N 1
ATOM 1615 C CA . GLY A 1 205 ? 21.497 19.018 -20.547 1.00 45.91 205 GLY A CA 1
ATOM 1616 C C . GLY A 1 205 ? 21.525 17.513 -20.237 1.00 45.91 205 GLY A C 1
ATOM 1617 O O . GLY A 1 205 ? 20.935 16.721 -20.967 1.00 45.91 205 GLY A O 1
ATOM 1618 N N . ILE A 1 206 ? 22.190 17.113 -19.149 1.00 50.34 206 ILE A N 1
ATOM 1619 C CA . ILE A 1 206 ? 22.314 15.731 -18.681 1.00 50.34 206 ILE A CA 1
ATOM 1620 C C . ILE A 1 206 ? 21.339 15.586 -17.516 1.00 50.34 206 ILE A C 1
ATOM 1622 O O . ILE A 1 206 ? 21.720 15.688 -16.356 1.00 50.34 206 ILE A O 1
ATOM 1626 N N . THR A 1 207 ? 20.056 15.414 -17.813 1.00 54.00 207 THR A N 1
ATOM 1627 C CA . THR A 1 207 ? 19.091 15.073 -16.758 1.00 54.00 207 THR A CA 1
ATOM 1628 C C . THR A 1 207 ? 19.184 13.581 -16.482 1.00 54.00 207 THR A C 1
ATOM 1630 O O . THR A 1 207 ? 19.148 12.767 -17.404 1.00 54.00 207 THR A O 1
ATOM 1633 N N . GLY A 1 208 ? 19.341 13.217 -15.209 1.00 63.78 208 GLY A N 1
ATOM 1634 C CA . GLY A 1 208 ? 19.348 11.817 -14.794 1.00 63.78 208 GLY A CA 1
ATOM 1635 C C . GLY A 1 208 ? 18.033 11.118 -15.137 1.00 63.78 208 GLY A C 1
ATOM 1636 O O . GLY A 1 208 ? 16.964 11.680 -14.881 1.00 63.78 208 GLY A O 1
ATOM 1637 N N . ASN A 1 209 ? 18.101 9.910 -15.708 1.00 74.06 209 ASN A N 1
ATOM 1638 C CA . ASN A 1 209 ? 16.932 9.106 -16.086 1.00 74.06 209 ASN A CA 1
ATOM 1639 C C . ASN A 1 209 ? 16.553 8.022 -15.066 1.00 74.06 209 ASN A C 1
ATOM 1641 O O . ASN A 1 209 ? 15.587 7.301 -15.300 1.00 74.06 209 ASN A O 1
ATOM 1645 N N . LYS A 1 210 ? 17.293 7.920 -13.956 1.00 87.62 210 LYS A N 1
ATOM 1646 C CA . LYS A 1 210 ? 17.088 6.942 -12.880 1.00 87.62 210 LYS A CA 1
ATOM 1647 C C . LYS A 1 210 ? 16.741 7.622 -11.555 1.00 87.62 210 LYS A C 1
ATOM 1649 O O . LYS A 1 210 ? 17.033 8.807 -11.357 1.00 87.62 210 LYS A O 1
ATOM 1654 N N . GLY A 1 211 ? 16.101 6.881 -10.659 1.00 91.12 211 GLY A N 1
ATOM 1655 C CA . GLY A 1 211 ? 15.569 7.367 -9.390 1.00 91.12 211 GLY A CA 1
ATOM 1656 C C . GLY A 1 211 ? 14.136 6.892 -9.172 1.00 91.12 211 GLY A C 1
ATOM 1657 O O . GLY A 1 211 ? 13.817 5.735 -9.430 1.00 91.12 211 GLY A O 1
ATOM 1658 N N . GLY A 1 212 ? 13.266 7.774 -8.688 1.00 94.81 212 GLY A N 1
ATOM 1659 C CA . GLY A 1 212 ? 11.873 7.431 -8.438 1.00 94.81 212 GLY A CA 1
ATOM 1660 C C . GLY A 1 212 ? 11.081 8.517 -7.724 1.00 94.81 212 GLY A C 1
ATOM 1661 O O . GLY A 1 212 ? 11.606 9.562 -7.328 1.00 94.81 212 GLY A O 1
ATOM 1662 N N . VAL A 1 213 ? 9.797 8.244 -7.538 1.00 95.75 213 VAL A N 1
ATOM 1663 C CA . VAL A 1 213 ? 8.869 9.097 -6.792 1.00 95.75 213 VAL A CA 1
ATOM 1664 C C . VAL A 1 213 ? 8.317 8.355 -5.586 1.00 95.75 213 VAL A C 1
ATOM 1666 O O . VAL A 1 213 ? 8.168 7.136 -5.612 1.00 95.75 213 VAL A O 1
ATOM 1669 N N . LYS A 1 214 ? 8.029 9.098 -4.519 1.00 97.12 214 LYS A N 1
ATOM 1670 C CA . LYS A 1 214 ? 7.572 8.579 -3.231 1.00 97.12 214 LYS A CA 1
ATOM 1671 C C . LYS A 1 214 ? 6.310 9.322 -2.810 1.00 97.12 214 LYS A C 1
ATOM 1673 O O . LYS A 1 214 ? 6.340 10.548 -2.680 1.00 97.12 214 LYS A O 1
ATOM 1678 N N . THR A 1 215 ? 5.233 8.585 -2.582 1.00 96.25 215 THR A N 1
ATOM 1679 C CA . THR A 1 215 ? 3.927 9.111 -2.181 1.00 96.25 215 THR A CA 1
ATOM 1680 C C . THR A 1 215 ? 3.524 8.469 -0.857 1.00 96.25 215 THR A C 1
ATOM 1682 O O . THR A 1 215 ? 3.405 7.256 -0.752 1.00 96.25 215 THR A O 1
ATOM 1685 N N . ALA A 1 216 ? 3.352 9.277 0.185 1.00 94.81 216 ALA A N 1
ATOM 1686 C CA . ALA A 1 216 ? 2.876 8.825 1.484 1.00 94.81 216 ALA A CA 1
ATOM 1687 C C . ALA A 1 216 ? 1.346 8.799 1.480 1.00 94.81 216 ALA A C 1
ATOM 1689 O O . ALA A 1 216 ? 0.702 9.839 1.298 1.00 94.81 216 ALA A O 1
ATOM 1690 N N . LEU A 1 217 ? 0.791 7.613 1.690 1.00 94.31 217 LEU A N 1
ATOM 1691 C CA . LEU A 1 217 ? -0.633 7.344 1.786 1.00 94.31 217 LEU A CA 1
ATOM 1692 C C . LEU A 1 217 ? -1.014 7.019 3.228 1.00 94.31 217 LEU A C 1
ATOM 1694 O O . LEU A 1 217 ? -0.201 6.562 4.027 1.00 94.31 217 LEU A O 1
ATOM 1698 N N . GLU A 1 218 ? -2.282 7.226 3.535 1.00 89.44 218 GLU A N 1
ATOM 1699 C CA . GLU A 1 218 ? -2.951 6.644 4.690 1.00 89.44 218 GLU A CA 1
ATOM 1700 C C . GLU A 1 218 ? -4.184 5.923 4.161 1.00 89.44 218 GLU A C 1
ATOM 1702 O O . GLU A 1 218 ? -5.019 6.574 3.542 1.00 89.44 218 GLU A O 1
ATOM 1707 N N . ILE A 1 219 ? -4.263 4.606 4.345 1.00 89.56 219 ILE A N 1
ATOM 1708 C CA . ILE A 1 219 ? -5.369 3.757 3.886 1.00 89.56 219 ILE A CA 1
ATOM 1709 C C . ILE A 1 219 ? -5.939 3.045 5.111 1.00 89.56 219 ILE A C 1
ATOM 1711 O O . ILE A 1 219 ? -5.177 2.415 5.843 1.00 89.56 219 ILE A O 1
ATOM 1715 N N . ASN A 1 220 ? -7.247 3.140 5.360 1.00 83.00 220 ASN A N 1
ATOM 1716 C CA . ASN A 1 220 ? -7.879 2.618 6.582 1.00 83.00 220 ASN A CA 1
ATOM 1717 C C . ASN A 1 220 ? -7.178 3.109 7.870 1.00 83.00 220 ASN A C 1
ATOM 1719 O O . ASN A 1 220 ? -6.956 2.344 8.812 1.00 83.00 220 ASN A O 1
ATOM 1723 N N . GLY A 1 221 ? -6.747 4.375 7.890 1.00 75.94 221 GLY A N 1
ATOM 1724 C CA . GLY A 1 221 ? -5.958 4.954 8.984 1.00 75.94 221 GLY A CA 1
ATOM 1725 C C . GLY A 1 221 ? -4.527 4.409 9.136 1.00 75.94 221 GLY A C 1
ATOM 1726 O O . GLY A 1 221 ? -3.838 4.799 10.076 1.00 75.94 221 GLY A O 1
ATOM 1727 N N . GLN A 1 222 ? -4.058 3.530 8.244 1.00 82.38 222 GLN A N 1
ATOM 1728 C CA . GLN A 1 222 ? -2.709 2.957 8.268 1.00 82.38 222 GLN A CA 1
ATOM 1729 C C . GLN A 1 222 ? -1.793 3.687 7.286 1.00 82.38 222 GLN A C 1
ATOM 1731 O O . GLN A 1 222 ? -2.112 3.815 6.103 1.00 82.38 222 GLN A O 1
ATOM 1736 N N . ALA A 1 223 ? -0.633 4.139 7.759 1.00 89.12 223 ALA A N 1
ATOM 1737 C CA . ALA A 1 223 ? 0.360 4.789 6.910 1.00 89.12 223 ALA A CA 1
ATOM 1738 C C . ALA A 1 223 ? 1.043 3.783 5.965 1.00 89.12 223 ALA A C 1
ATOM 1740 O O . ALA A 1 223 ? 1.507 2.730 6.404 1.00 89.12 223 ALA A O 1
ATOM 1741 N N . LEU A 1 224 ? 1.160 4.141 4.685 1.00 94.62 224 LEU A N 1
ATOM 1742 C CA . LEU A 1 224 ? 1.859 3.372 3.656 1.00 94.62 224 LEU A CA 1
ATOM 1743 C C . LEU A 1 224 ? 2.646 4.317 2.743 1.00 94.62 224 LEU A C 1
ATOM 1745 O O . LEU A 1 224 ? 2.070 5.157 2.054 1.00 94.62 224 LEU A O 1
ATOM 1749 N N . ASN A 1 225 ? 3.968 4.173 2.695 1.00 96.88 225 ASN A N 1
ATOM 1750 C CA . ASN A 1 225 ? 4.795 4.879 1.719 1.00 96.88 225 ASN A CA 1
ATOM 1751 C C . ASN A 1 225 ? 4.850 4.067 0.421 1.00 96.88 225 ASN A C 1
ATOM 1753 O O . ASN A 1 225 ? 5.371 2.959 0.423 1.00 96.88 225 ASN A O 1
ATOM 1757 N N . VAL A 1 226 ? 4.358 4.607 -0.691 1.00 98.00 226 VAL A N 1
ATOM 1758 C CA . VAL A 1 226 ? 4.425 3.944 -2.001 1.00 98.00 226 VAL A CA 1
ATOM 1759 C C . VAL A 1 226 ? 5.514 4.582 -2.863 1.00 98.00 226 VAL A C 1
ATOM 1761 O O . VAL A 1 226 ? 5.585 5.806 -2.993 1.00 98.00 226 VAL A O 1
ATOM 1764 N N . ILE A 1 227 ? 6.391 3.759 -3.432 1.00 98.44 227 ILE A N 1
ATOM 1765 C CA . ILE A 1 227 ? 7.527 4.178 -4.259 1.00 98.44 227 ILE A CA 1
ATOM 1766 C C . ILE A 1 227 ? 7.349 3.616 -5.669 1.00 98.44 227 ILE A C 1
ATOM 1768 O O . ILE A 1 227 ? 7.235 2.404 -5.823 1.00 98.44 227 ILE A O 1
ATOM 1772 N N . SER A 1 228 ? 7.386 4.489 -6.681 1.00 98.06 228 SER A N 1
ATOM 1773 C CA . SER A 1 228 ? 7.622 4.100 -8.079 1.00 98.06 228 SER A CA 1
ATOM 1774 C C . SER A 1 228 ? 9.100 4.294 -8.393 1.00 98.06 228 SER A C 1
ATOM 1776 O O . SER A 1 228 ? 9.600 5.424 -8.336 1.00 98.06 228 SER A O 1
ATOM 1778 N N . ALA A 1 229 ? 9.801 3.200 -8.672 1.00 96.88 229 ALA A N 1
ATOM 1779 C CA . ALA A 1 229 ? 11.238 3.174 -8.900 1.00 96.88 229 ALA A CA 1
ATOM 1780 C C . ALA A 1 229 ? 11.587 2.952 -10.379 1.00 96.88 229 ALA A C 1
ATOM 1782 O O . ALA A 1 229 ? 10.886 2.266 -11.117 1.00 96.88 229 ALA A O 1
ATOM 1783 N N . HIS A 1 230 ? 12.698 3.549 -10.795 1.00 94.88 230 HIS A N 1
ATOM 1784 C CA . HIS A 1 230 ? 13.365 3.294 -12.063 1.00 94.88 230 HIS A CA 1
ATOM 1785 C C . HIS A 1 230 ? 14.875 3.297 -11.801 1.00 94.88 230 HIS A C 1
ATOM 1787 O O . HIS A 1 230 ? 15.506 4.357 -11.811 1.00 94.88 230 HIS A O 1
ATOM 1793 N N . LEU A 1 231 ? 15.441 2.134 -11.476 1.00 92.62 231 LEU A N 1
ATOM 1794 C CA . LEU A 1 231 ? 16.809 2.022 -10.951 1.00 92.62 231 LEU A CA 1
ATOM 1795 C C . LEU A 1 231 ? 17.867 1.823 -12.055 1.00 92.62 231 LEU A C 1
ATOM 1797 O O . LEU A 1 231 ? 17.557 1.583 -13.225 1.00 92.62 231 LEU A O 1
ATOM 1801 N N . ASP A 1 232 ? 19.147 1.967 -11.701 1.00 88.69 232 ASP A N 1
ATOM 1802 C CA . ASP A 1 232 ? 20.278 1.880 -12.626 1.00 88.69 232 ASP A CA 1
ATOM 1803 C C . ASP A 1 232 ? 20.355 0.524 -13.339 1.00 88.69 232 ASP A C 1
ATOM 1805 O O . ASP A 1 232 ? 20.422 -0.551 -12.743 1.00 88.69 232 ASP A O 1
ATOM 1809 N N . SER A 1 233 ? 20.432 0.593 -14.666 1.00 85.12 233 SER A N 1
ATOM 1810 C CA . SER A 1 233 ? 20.408 -0.585 -15.535 1.00 85.12 233 SER A CA 1
ATOM 1811 C C . SER A 1 233 ? 21.754 -1.279 -15.713 1.00 85.12 233 SER A C 1
ATOM 1813 O O . SER A 1 233 ? 21.834 -2.269 -16.436 1.00 85.12 233 SER A O 1
ATOM 1815 N N . ASN A 1 234 ? 22.832 -0.759 -15.116 1.00 81.62 234 ASN A N 1
ATOM 1816 C CA . ASN A 1 234 ? 24.190 -1.212 -15.413 1.00 81.62 234 ASN A CA 1
ATOM 1817 C C . ASN A 1 234 ? 24.959 -1.721 -14.195 1.00 81.62 234 ASN A C 1
ATOM 1819 O O . ASN A 1 234 ? 25.820 -2.575 -14.376 1.00 81.62 234 ASN A O 1
ATOM 1823 N N . LYS A 1 235 ? 24.740 -1.162 -12.997 1.00 84.31 235 LYS A N 1
ATOM 1824 C CA . LYS A 1 235 ? 25.547 -1.469 -11.808 1.00 84.31 235 LYS A CA 1
ATOM 1825 C C . LYS A 1 235 ? 24.696 -1.642 -10.554 1.00 84.31 235 LYS A C 1
ATOM 1827 O O . LYS A 1 235 ? 24.042 -0.702 -10.109 1.00 84.31 235 LYS A O 1
ATOM 1832 N N . GLU A 1 236 ? 24.832 -2.789 -9.901 1.00 86.38 236 GLU A N 1
ATOM 1833 C CA . GLU A 1 236 ? 24.180 -3.125 -8.632 1.00 86.38 236 GLU A CA 1
ATOM 1834 C C . GLU A 1 236 ? 24.490 -2.111 -7.534 1.00 86.38 236 GLU A C 1
ATOM 1836 O O . GLU A 1 236 ? 23.580 -1.629 -6.877 1.00 86.38 236 GLU A O 1
ATOM 1841 N N . VAL A 1 237 ? 25.748 -1.688 -7.398 1.00 86.12 237 VAL A N 1
ATOM 1842 C CA . VAL A 1 237 ? 26.140 -0.648 -6.427 1.00 86.12 237 VAL A CA 1
ATOM 1843 C C . VAL A 1 237 ? 25.424 0.689 -6.645 1.00 86.12 237 VAL A C 1
ATOM 1845 O O . VAL A 1 237 ? 25.222 1.442 -5.694 1.00 86.12 237 VAL A O 1
ATOM 1848 N N . LYS A 1 238 ? 25.028 1.007 -7.885 1.00 87.50 238 LYS A N 1
ATOM 1849 C CA . LYS A 1 238 ? 24.221 2.200 -8.160 1.00 87.50 238 LYS A CA 1
ATOM 1850 C C . LYS A 1 238 ? 22.755 1.970 -7.822 1.00 87.50 238 LYS A C 1
ATOM 1852 O O . LYS A 1 238 ? 22.179 2.841 -7.180 1.00 87.50 238 LYS A O 1
ATOM 1857 N N . ARG A 1 239 ? 22.194 0.805 -8.176 1.00 90.06 239 ARG A N 1
ATOM 1858 C CA . ARG A 1 239 ? 20.843 0.406 -7.746 1.00 90.06 239 ARG A CA 1
ATOM 1859 C C . ARG A 1 239 ? 20.721 0.461 -6.226 1.00 90.06 239 ARG A C 1
ATOM 1861 O O . ARG A 1 239 ? 19.808 1.097 -5.721 1.00 90.06 239 ARG A O 1
ATOM 1868 N N . GLU A 1 240 ? 21.702 -0.079 -5.502 1.00 91.69 240 GLU A N 1
ATOM 1869 C CA . GLU A 1 240 ? 21.765 -0.018 -4.039 1.00 91.69 240 GLU A CA 1
ATOM 1870 C C . GLU A 1 240 ? 21.763 1.416 -3.517 1.00 91.69 240 GLU A C 1
ATOM 1872 O O . GLU A 1 240 ? 20.991 1.752 -2.618 1.00 91.69 240 GLU A O 1
ATOM 1877 N N . PHE A 1 241 ? 22.596 2.284 -4.089 1.00 90.69 241 PHE A N 1
ATOM 1878 C CA . PHE A 1 241 ? 22.612 3.692 -3.714 1.00 90.69 241 PHE A CA 1
ATOM 1879 C C . PHE A 1 241 ? 21.254 4.369 -3.957 1.00 90.69 241 PHE A C 1
ATOM 1881 O O . PHE A 1 241 ? 20.749 5.058 -3.072 1.00 90.69 241 PHE A O 1
ATOM 1888 N N . GLU A 1 242 ? 20.646 4.162 -5.124 1.00 91.44 242 GLU A N 1
ATOM 1889 C CA . GLU A 1 242 ? 19.354 4.749 -5.493 1.00 91.44 242 GLU A CA 1
ATOM 1890 C C . GLU A 1 242 ? 18.206 4.215 -4.629 1.00 91.44 242 GLU A C 1
ATOM 1892 O O . GLU A 1 242 ? 17.412 5.008 -4.122 1.00 91.44 242 GLU A O 1
ATOM 1897 N N . GLY A 1 243 ? 18.157 2.904 -4.384 1.00 92.06 243 GLY A N 1
ATOM 1898 C CA . GLY A 1 243 ? 17.206 2.273 -3.471 1.00 92.06 243 GLY A CA 1
ATOM 1899 C C . GLY A 1 243 ? 17.329 2.833 -2.054 1.00 92.06 243 GLY A C 1
ATOM 1900 O O . GLY A 1 243 ? 16.333 3.234 -1.456 1.00 92.06 243 GLY A O 1
ATOM 1901 N N . ASN A 1 244 ? 18.554 2.992 -1.542 1.00 92.69 244 ASN A N 1
ATOM 1902 C CA . ASN A 1 244 ? 18.791 3.618 -0.237 1.00 92.69 244 ASN A CA 1
ATOM 1903 C C . ASN A 1 244 ? 18.321 5.080 -0.202 1.00 92.69 244 ASN A C 1
ATOM 1905 O O . ASN A 1 244 ? 17.694 5.501 0.770 1.00 92.69 244 ASN A O 1
ATOM 1909 N N . LYS A 1 245 ? 18.556 5.853 -1.270 1.00 92.12 245 LYS A N 1
ATOM 1910 C CA . LYS A 1 245 ? 18.053 7.231 -1.394 1.00 92.12 245 LYS A CA 1
ATOM 1911 C C . LYS A 1 245 ? 16.529 7.300 -1.430 1.00 92.12 245 LYS A C 1
ATOM 1913 O O . LYS A 1 245 ? 15.937 8.172 -0.791 1.00 92.12 245 LYS A O 1
ATOM 1918 N N . LEU A 1 246 ? 15.878 6.353 -2.096 1.00 93.25 246 LEU A N 1
ATOM 1919 C CA . LEU A 1 246 ? 14.422 6.220 -2.080 1.00 93.25 246 LEU A CA 1
ATOM 1920 C C . LEU A 1 246 ? 13.876 5.794 -0.711 1.00 93.25 246 LEU A C 1
ATOM 1922 O O . LEU A 1 246 ? 12.706 6.039 -0.440 1.00 93.25 246 LEU A O 1
ATOM 1926 N N . MET A 1 247 ? 14.700 5.273 0.196 1.00 93.44 247 MET A N 1
ATOM 1927 C CA . MET A 1 247 ? 14.310 4.978 1.581 1.00 93.44 247 MET A CA 1
ATOM 1928 C C . MET A 1 247 ? 14.600 6.125 2.564 1.00 93.44 247 MET A C 1
ATOM 1930 O O . MET A 1 247 ? 14.056 6.134 3.666 1.00 93.44 247 MET A O 1
ATOM 1934 N N . GLU A 1 248 ? 15.381 7.146 2.183 1.00 90.88 248 GLU A N 1
ATOM 1935 C CA . GLU A 1 248 ? 15.712 8.264 3.081 1.00 90.88 248 GLU A CA 1
ATOM 1936 C C . GLU A 1 248 ? 14.457 8.987 3.603 1.00 90.88 248 GLU A C 1
ATOM 1938 O O . GLU A 1 248 ? 13.531 9.319 2.853 1.00 90.88 248 GLU A O 1
ATOM 1943 N N . GLY A 1 249 ? 14.441 9.242 4.913 1.00 86.00 249 GLY A N 1
ATOM 1944 C CA . GLY A 1 249 ? 13.342 9.914 5.607 1.00 86.00 249 GLY A CA 1
ATOM 1945 C C . GLY A 1 249 ? 12.140 9.026 5.945 1.00 86.00 249 GLY A C 1
ATOM 1946 O O . GLY A 1 249 ? 11.244 9.518 6.624 1.00 86.00 249 GLY A O 1
ATOM 1947 N N . ILE A 1 250 ? 12.124 7.758 5.517 1.00 88.94 250 ILE A N 1
ATOM 1948 C CA . ILE A 1 250 ? 11.136 6.763 5.956 1.00 88.94 250 ILE A CA 1
ATOM 1949 C C . ILE A 1 250 ? 11.620 6.150 7.269 1.00 88.94 250 ILE A C 1
ATOM 1951 O O . ILE A 1 250 ? 12.783 5.752 7.386 1.00 88.94 250 ILE A O 1
ATOM 1955 N N . LYS A 1 251 ? 10.746 6.078 8.274 1.00 84.38 251 LYS A N 1
ATOM 1956 C CA . LYS A 1 251 ? 11.130 5.515 9.575 1.00 84.38 251 LYS A CA 1
ATOM 1957 C C . LYS A 1 251 ? 11.205 3.983 9.516 1.00 84.38 251 LYS A C 1
ATOM 1959 O O . LYS A 1 251 ? 10.443 3.359 8.780 1.00 84.38 251 LYS A O 1
ATOM 1964 N N . PRO A 1 252 ? 12.055 3.337 10.338 1.00 78.56 252 PRO A N 1
ATOM 1965 C CA . PRO A 1 252 ? 12.188 1.880 10.336 1.00 78.56 252 PRO A CA 1
ATOM 1966 C C . PRO A 1 252 ? 10.884 1.113 10.580 1.00 78.56 252 PRO A C 1
ATOM 1968 O O . PRO A 1 252 ? 10.764 -0.002 10.090 1.00 78.56 252 PRO A O 1
ATOM 1971 N N . ASN A 1 253 ? 9.913 1.689 11.290 1.00 78.62 253 ASN A N 1
ATOM 1972 C CA . ASN A 1 253 ? 8.619 1.077 11.604 1.00 78.62 253 ASN A CA 1
ATOM 1973 C C . ASN A 1 253 ? 7.503 1.396 10.593 1.00 78.62 253 ASN A C 1
ATOM 1975 O O . ASN A 1 253 ? 6.412 0.850 10.721 1.00 78.62 253 ASN A O 1
ATOM 1979 N N . GLU A 1 254 ? 7.748 2.263 9.610 1.00 85.69 254 GLU A N 1
ATOM 1980 C CA . GLU A 1 254 ? 6.757 2.589 8.584 1.00 85.69 254 GLU A CA 1
ATOM 1981 C C . GLU A 1 254 ? 6.680 1.484 7.526 1.00 85.69 254 GLU A C 1
ATOM 1983 O O . GLU A 1 254 ? 7.695 0.858 7.177 1.00 85.69 254 GLU A O 1
ATOM 1988 N N . GLU A 1 255 ? 5.464 1.266 7.017 1.00 93.44 255 GLU A N 1
ATOM 1989 C CA . GLU A 1 255 ? 5.229 0.368 5.894 1.00 93.44 255 GLU A CA 1
ATOM 1990 C C . GLU A 1 255 ? 5.571 1.041 4.574 1.00 93.44 255 GLU A C 1
ATOM 1992 O O . GLU A 1 255 ? 5.326 2.236 4.365 1.00 93.44 255 GLU A O 1
ATOM 1997 N N . VAL A 1 256 ? 6.143 0.246 3.678 1.00 96.38 256 VAL A N 1
ATOM 1998 C CA . VAL A 1 256 ? 6.617 0.691 2.382 1.00 96.38 256 VAL A CA 1
ATOM 1999 C C . VAL A 1 256 ? 6.239 -0.331 1.322 1.00 96.38 256 VAL A C 1
ATOM 2001 O O . VAL A 1 256 ? 6.490 -1.526 1.466 1.00 96.38 256 VAL A O 1
ATOM 2004 N N . LEU A 1 257 ? 5.682 0.170 0.230 1.00 97.44 257 LEU A N 1
ATOM 2005 C CA . LEU A 1 257 ? 5.585 -0.515 -1.046 1.00 97.44 257 LEU A CA 1
ATOM 2006 C C . LEU A 1 257 ? 6.635 0.091 -1.973 1.00 97.44 257 LEU A C 1
ATOM 2008 O O . LEU A 1 257 ? 6.698 1.311 -2.122 1.00 97.44 257 LEU A O 1
ATOM 2012 N N . ILE A 1 258 ? 7.427 -0.751 -2.626 1.00 97.38 258 ILE A N 1
ATOM 2013 C CA . ILE A 1 258 ? 8.251 -0.356 -3.767 1.00 97.38 258 ILE A CA 1
ATOM 2014 C C . ILE A 1 258 ? 7.801 -1.141 -4.986 1.00 97.38 258 ILE A C 1
ATOM 2016 O O . ILE A 1 258 ? 7.677 -2.357 -4.938 1.00 97.38 258 ILE A O 1
ATOM 2020 N N . THR A 1 259 ? 7.534 -0.445 -6.077 1.00 97.44 259 THR A N 1
ATOM 2021 C CA . THR A 1 259 ? 7.150 -1.046 -7.350 1.00 97.44 259 THR A CA 1
ATOM 2022 C C . THR A 1 259 ? 7.843 -0.293 -8.471 1.00 97.44 259 THR A C 1
ATOM 2024 O O . THR A 1 259 ? 8.155 0.891 -8.317 1.00 97.44 259 THR A O 1
ATOM 2027 N N . GLY A 1 260 ? 8.143 -0.947 -9.582 1.00 96.38 260 GLY A N 1
ATOM 2028 C CA . GLY A 1 260 ? 8.809 -0.260 -10.676 1.00 96.38 260 GLY A CA 1
ATOM 2029 C C . GLY A 1 260 ? 9.677 -1.140 -11.543 1.00 96.38 260 GLY A C 1
ATOM 2030 O O . GLY A 1 260 ? 9.768 -2.352 -11.350 1.00 96.38 260 GLY A O 1
ATOM 2031 N N . ASP A 1 261 ? 10.388 -0.460 -12.433 1.00 95.19 261 ASP A N 1
ATOM 2032 C CA . ASP A 1 261 ? 11.574 -0.989 -13.081 1.00 95.19 261 ASP A CA 1
ATOM 2033 C C . ASP A 1 261 ? 12.729 -0.961 -12.065 1.00 95.19 261 ASP A C 1
ATOM 2035 O O . ASP A 1 261 ? 13.418 0.047 -11.852 1.00 95.19 261 ASP A O 1
ATOM 2039 N N . LEU A 1 262 ? 12.905 -2.093 -11.384 1.00 93.88 262 LEU A N 1
ATOM 2040 C CA . LEU A 1 262 ? 13.965 -2.284 -10.396 1.00 93.88 262 LEU A CA 1
ATOM 2041 C C . LEU A 1 262 ? 15.322 -2.538 -11.059 1.00 93.88 262 LEU A C 1
ATOM 2043 O O . LEU A 1 262 ? 16.349 -2.480 -10.380 1.00 93.88 262 LEU A O 1
ATOM 2047 N N . ASN A 1 263 ? 15.337 -2.842 -12.363 1.00 90.50 263 ASN A N 1
ATOM 2048 C CA . ASN A 1 263 ? 16.514 -3.247 -13.126 1.00 90.50 263 ASN A CA 1
ATOM 2049 C C . ASN A 1 263 ? 17.335 -4.381 -12.468 1.00 90.50 263 ASN A C 1
ATOM 2051 O O . ASN A 1 263 ? 18.512 -4.583 -12.788 1.00 90.50 263 ASN A O 1
ATOM 2055 N N . GLU A 1 264 ? 16.730 -5.135 -11.544 1.00 88.88 264 GLU A N 1
ATOM 2056 C CA . GLU A 1 264 ? 17.321 -6.348 -10.999 1.00 88.88 264 GLU A CA 1
ATOM 2057 C C . GLU A 1 264 ? 17.226 -7.452 -12.044 1.00 88.88 264 GLU A C 1
ATOM 2059 O O . GLU A 1 264 ? 16.226 -7.591 -12.749 1.00 88.88 264 GLU A O 1
ATOM 2064 N N . ARG A 1 265 ? 18.311 -8.211 -12.159 1.00 84.88 265 ARG A N 1
ATOM 2065 C CA . ARG A 1 265 ? 18.481 -9.272 -13.152 1.00 84.88 265 ARG A CA 1
ATOM 2066 C C . ARG A 1 265 ? 18.743 -10.579 -12.447 1.00 84.88 265 ARG A C 1
ATOM 2068 O O . ARG A 1 265 ? 19.416 -10.568 -11.408 1.00 84.88 265 ARG A O 1
ATOM 2075 N N . GLU A 1 266 ? 18.291 -11.675 -13.044 1.00 85.50 266 GLU A N 1
ATOM 2076 C CA . GLU A 1 266 ? 18.626 -13.008 -12.558 1.00 85.50 266 GLU A CA 1
ATOM 2077 C C . GLU A 1 266 ? 20.139 -13.161 -12.329 1.00 85.50 266 GLU A C 1
ATOM 2079 O O . GLU A 1 266 ? 20.979 -12.641 -13.076 1.00 85.50 266 GLU A O 1
ATOM 2084 N N . LYS A 1 267 ? 20.492 -13.880 -11.265 1.00 83.94 267 LYS A N 1
ATOM 2085 C CA . LYS A 1 267 ? 21.876 -14.180 -10.899 1.00 83.94 267 LYS A CA 1
ATOM 2086 C C . LYS A 1 267 ? 22.187 -15.632 -11.224 1.00 83.94 267 LYS A C 1
ATOM 2088 O O . LYS A 1 267 ? 21.331 -16.500 -11.092 1.00 83.94 267 LYS A O 1
ATOM 2093 N N . ARG A 1 268 ? 23.436 -15.909 -11.599 1.00 81.12 268 ARG A N 1
ATOM 2094 C CA . ARG A 1 268 ? 23.937 -17.289 -11.629 1.00 81.12 268 ARG A CA 1
ATOM 2095 C C . ARG A 1 268 ? 24.076 -17.780 -10.193 1.00 81.12 268 ARG A C 1
ATOM 2097 O O . ARG A 1 268 ? 24.597 -17.047 -9.356 1.00 81.12 268 ARG A O 1
ATOM 2104 N N . ILE A 1 269 ? 23.685 -19.024 -9.920 1.00 82.56 269 ILE A N 1
ATOM 2105 C CA . ILE A 1 269 ? 23.868 -19.628 -8.584 1.00 82.56 269 ILE A CA 1
ATOM 2106 C C . ILE A 1 269 ? 25.351 -19.748 -8.185 1.00 82.56 269 ILE A C 1
ATOM 2108 O O . ILE A 1 269 ? 25.673 -19.823 -7.004 1.00 82.56 269 ILE A O 1
ATOM 2112 N N . ALA A 1 270 ? 26.251 -19.789 -9.173 1.00 80.50 270 ALA A N 1
ATOM 2113 C CA . ALA A 1 270 ? 27.701 -19.817 -9.010 1.00 80.50 270 ALA A CA 1
ATOM 2114 C C . ALA A 1 270 ? 28.387 -19.291 -10.282 1.00 80.50 270 ALA A C 1
ATOM 2116 O O . ALA A 1 270 ? 27.814 -19.345 -11.375 1.00 80.50 270 ALA A O 1
ATOM 2117 N N . GLU A 1 271 ? 29.627 -18.812 -10.156 1.00 76.12 271 GLU A N 1
ATOM 2118 C CA . GLU A 1 271 ? 30.442 -18.402 -11.304 1.00 76.12 271 GLU A CA 1
ATOM 2119 C C . GLU A 1 271 ? 30.569 -19.556 -12.316 1.00 76.12 271 GLU A C 1
ATOM 2121 O O . GLU A 1 271 ? 30.889 -20.686 -11.953 1.00 76.12 271 GLU A O 1
ATOM 2126 N N . GLY A 1 272 ? 30.251 -19.286 -13.585 1.00 73.12 272 GLY A N 1
ATOM 2127 C CA . GLY A 1 272 ? 30.250 -20.290 -14.656 1.00 73.12 272 GLY A CA 1
ATOM 2128 C C . GLY A 1 272 ? 29.039 -21.236 -14.703 1.00 73.12 272 GLY A C 1
ATOM 2129 O O . GLY A 1 272 ? 28.978 -22.056 -15.612 1.00 73.12 272 GLY A O 1
ATOM 2130 N N . SER A 1 273 ? 28.068 -21.137 -13.785 1.00 78.81 273 SER A N 1
ATOM 2131 C CA . SER A 1 273 ? 26.851 -21.968 -13.817 1.00 78.81 273 SER A CA 1
ATOM 2132 C C . SER A 1 273 ? 25.802 -21.415 -14.775 1.00 78.81 273 SER A C 1
ATOM 2134 O O . SER A 1 273 ? 25.509 -20.225 -14.719 1.00 78.81 273 SER A O 1
ATOM 2136 N N . ASP A 1 274 ? 25.182 -22.262 -15.598 1.00 77.88 274 ASP A N 1
ATOM 2137 C CA . ASP A 1 274 ? 24.050 -21.891 -16.467 1.00 77.88 274 ASP A CA 1
ATOM 2138 C C . ASP A 1 274 ? 22.705 -21.830 -15.735 1.00 77.88 274 ASP A C 1
ATOM 2140 O O . ASP A 1 274 ? 21.695 -21.432 -16.313 1.00 77.88 274 ASP A O 1
ATOM 2144 N N . VAL A 1 275 ? 22.683 -22.198 -14.451 1.00 80.56 275 VAL A N 1
ATOM 2145 C CA . VAL A 1 275 ? 21.485 -22.090 -13.621 1.00 80.56 275 VAL A CA 1
ATOM 2146 C C . VAL A 1 275 ? 21.371 -20.665 -13.090 1.00 80.56 275 VAL A C 1
ATOM 2148 O O . VAL A 1 275 ? 22.221 -20.196 -12.323 1.00 80.56 275 VAL A O 1
ATOM 2151 N N . MET A 1 276 ? 20.294 -20.004 -13.497 1.00 82.88 276 MET A N 1
ATOM 2152 C CA . MET A 1 276 ? 19.924 -18.658 -13.083 1.00 82.88 276 MET A CA 1
ATOM 2153 C C . MET A 1 276 ? 18.815 -18.710 -12.022 1.00 82.88 276 MET A C 1
ATOM 2155 O O . MET A 1 276 ? 18.014 -19.646 -12.007 1.00 82.88 276 MET A O 1
ATOM 2159 N N . TYR A 1 277 ? 18.768 -17.723 -11.130 1.00 86.12 277 TYR A N 1
ATOM 2160 C CA . TYR A 1 277 ? 17.683 -17.544 -10.165 1.00 86.12 277 TYR A CA 1
ATOM 2161 C C . TYR A 1 277 ? 17.293 -16.074 -10.030 1.00 86.12 277 TYR A C 1
ATOM 2163 O O . TYR A 1 277 ? 18.105 -15.177 -10.258 1.00 86.12 277 TYR A O 1
ATOM 2171 N N . ASP A 1 278 ? 16.049 -15.844 -9.617 1.00 87.81 278 ASP A N 1
ATOM 2172 C CA . ASP A 1 278 ? 15.495 -14.536 -9.274 1.00 87.81 278 ASP A CA 1
ATOM 2173 C C . ASP A 1 278 ? 16.055 -14.064 -7.913 1.00 87.81 278 ASP A C 1
ATOM 2175 O O . ASP A 1 278 ? 15.660 -14.612 -6.878 1.00 87.81 278 ASP A O 1
ATOM 2179 N N . PRO A 1 279 ? 16.953 -13.058 -7.854 1.00 87.31 279 PRO A N 1
ATOM 2180 C CA . PRO A 1 279 ? 17.464 -12.558 -6.579 1.00 87.31 279 PRO A CA 1
ATOM 2181 C C . PRO A 1 279 ? 16.428 -11.755 -5.781 1.00 87.31 279 PRO A C 1
ATOM 2183 O O . PRO A 1 279 ? 16.546 -11.652 -4.561 1.00 87.31 279 PRO A O 1
ATOM 2186 N N . VAL A 1 280 ? 15.423 -11.178 -6.445 1.00 87.06 280 VAL A N 1
ATOM 2187 C CA . VAL A 1 280 ? 14.389 -10.328 -5.843 1.00 87.06 280 VAL A CA 1
ATOM 2188 C C . VAL A 1 280 ? 13.470 -11.173 -4.959 1.00 87.06 280 VAL A C 1
ATOM 2190 O O . VAL A 1 280 ? 13.232 -10.821 -3.804 1.00 87.06 280 VAL A O 1
ATOM 2193 N N . ALA A 1 281 ? 13.023 -12.328 -5.453 1.00 85.19 281 ALA A N 1
ATOM 2194 C CA . ALA A 1 281 ? 12.174 -13.255 -4.705 1.00 85.19 281 ALA A CA 1
ATOM 2195 C C . ALA A 1 281 ? 12.920 -14.086 -3.639 1.00 85.19 281 ALA A C 1
ATOM 2197 O O . ALA A 1 281 ? 12.275 -14.678 -2.774 1.00 85.19 281 ALA A O 1
ATOM 2198 N N . HIS A 1 282 ? 14.257 -14.126 -3.681 1.00 88.00 282 HIS A N 1
ATOM 2199 C CA . HIS A 1 282 ? 15.105 -14.893 -2.752 1.00 88.00 282 HIS A CA 1
ATOM 2200 C C . HIS A 1 282 ? 15.840 -14.020 -1.723 1.00 88.00 282 HIS A C 1
ATOM 2202 O O . HIS A 1 282 ? 16.838 -14.453 -1.152 1.00 88.00 282 HIS A O 1
ATOM 2208 N N . ASP A 1 283 ? 15.357 -12.797 -1.477 1.00 88.88 283 ASP A N 1
ATOM 2209 C CA . ASP A 1 283 ? 15.933 -11.857 -0.504 1.00 88.88 283 ASP A CA 1
ATOM 2210 C C . ASP A 1 283 ? 17.424 -11.513 -0.751 1.00 88.88 283 ASP A C 1
ATOM 2212 O O . ASP A 1 283 ? 18.131 -11.073 0.155 1.00 88.88 283 ASP A O 1
ATOM 2216 N N . ASP A 1 284 ? 17.911 -11.664 -1.985 1.00 88.75 284 ASP A N 1
ATOM 2217 C CA . ASP A 1 284 ? 19.316 -11.469 -2.365 1.00 88.75 284 ASP A CA 1
ATOM 2218 C C . ASP A 1 284 ? 19.513 -10.179 -3.182 1.00 88.75 284 ASP A C 1
ATOM 2220 O O . ASP A 1 284 ? 20.201 -10.114 -4.206 1.00 88.75 284 ASP A O 1
ATOM 2224 N N . THR A 1 285 ? 18.865 -9.112 -2.723 1.00 88.75 285 THR A N 1
ATOM 2225 C CA . THR A 1 285 ? 19.022 -7.762 -3.271 1.00 88.75 285 THR A CA 1
ATOM 2226 C C . THR A 1 285 ? 19.258 -6.756 -2.158 1.00 88.75 285 THR A C 1
ATOM 2228 O O . THR A 1 285 ? 18.976 -6.989 -0.980 1.00 88.75 285 THR A O 1
ATOM 2231 N N . HIS A 1 286 ? 19.735 -5.575 -2.537 1.00 89.81 286 HIS A N 1
ATOM 2232 C CA . HIS A 1 286 ? 19.856 -4.442 -1.627 1.00 89.81 286 HIS A CA 1
ATOM 2233 C C . HIS A 1 286 ? 18.512 -4.034 -0.987 1.00 89.81 286 HIS A C 1
ATOM 2235 O O . HIS A 1 286 ? 18.504 -3.504 0.122 1.00 89.81 286 HIS A O 1
ATOM 2241 N N . LEU A 1 287 ? 17.382 -4.315 -1.648 1.00 91.38 287 LEU A N 1
ATOM 2242 C CA . LEU A 1 287 ? 16.038 -4.012 -1.151 1.00 91.38 287 LEU A CA 1
ATOM 2243 C C . LEU A 1 287 ? 15.635 -4.926 0.015 1.00 91.38 287 LEU A C 1
ATOM 2245 O O . LEU A 1 287 ? 14.999 -4.463 0.960 1.00 91.38 287 LEU A O 1
ATOM 2249 N N . ALA A 1 288 ? 16.070 -6.187 0.027 1.00 91.38 288 ALA A N 1
ATOM 2250 C CA . ALA A 1 288 ? 15.766 -7.117 1.119 1.00 91.38 288 ALA A CA 1
ATOM 2251 C C . ALA A 1 288 ? 16.275 -6.618 2.487 1.00 91.38 288 ALA A C 1
ATOM 2253 O O . ALA A 1 288 ? 15.637 -6.852 3.515 1.00 91.38 288 ALA A O 1
ATOM 2254 N N . LYS A 1 289 ? 17.367 -5.835 2.504 1.00 90.56 289 LYS A N 1
ATOM 2255 C CA . LYS A 1 289 ? 17.917 -5.191 3.715 1.00 90.56 289 LYS A CA 1
ATOM 2256 C C . LYS A 1 289 ? 16.931 -4.221 4.381 1.00 90.56 289 LYS A C 1
ATOM 2258 O O . LYS A 1 289 ? 17.031 -3.978 5.579 1.00 90.56 289 LYS A O 1
ATOM 2263 N N . HIS A 1 290 ? 15.973 -3.688 3.619 1.00 90.31 290 HIS A N 1
ATOM 2264 C CA . HIS A 1 290 ? 14.904 -2.806 4.105 1.00 90.31 290 HIS A CA 1
ATOM 2265 C C . HIS A 1 290 ? 13.639 -3.568 4.535 1.00 90.31 290 HIS A C 1
ATOM 2267 O O . HIS A 1 290 ? 12.656 -2.954 4.951 1.00 90.31 290 HIS A O 1
ATOM 2273 N N . GLY A 1 291 ? 13.663 -4.904 4.462 1.00 91.31 291 GLY A N 1
ATOM 2274 C CA . GLY A 1 291 ? 12.555 -5.779 4.842 1.00 91.31 291 GLY A CA 1
ATOM 2275 C C . GLY A 1 291 ? 11.501 -5.975 3.753 1.00 91.31 291 GLY A C 1
ATOM 2276 O O . GLY A 1 291 ? 10.419 -6.476 4.059 1.00 91.31 291 GLY A O 1
ATOM 2277 N N . PHE A 1 292 ? 11.783 -5.581 2.507 1.00 94.19 292 PHE A N 1
ATOM 2278 C CA . PHE A 1 292 ? 10.882 -5.843 1.387 1.00 94.19 292 PHE A CA 1
ATOM 2279 C C . PHE A 1 292 ? 10.797 -7.338 1.095 1.00 94.19 292 PHE A C 1
ATOM 2281 O O . PHE A 1 292 ? 11.815 -8.025 1.026 1.00 94.19 292 PHE A O 1
ATOM 2288 N N . LYS A 1 293 ? 9.572 -7.816 0.879 1.00 94.00 293 LYS A N 1
ATOM 2289 C CA . LYS A 1 293 ? 9.275 -9.159 0.393 1.00 94.00 293 LYS A CA 1
ATOM 2290 C C . LYS A 1 293 ? 8.619 -9.078 -0.970 1.00 94.00 293 LYS A C 1
ATOM 2292 O O . LYS A 1 293 ? 7.633 -8.363 -1.154 1.00 94.00 293 LYS A O 1
ATOM 2297 N N . PHE A 1 294 ? 9.160 -9.854 -1.895 1.00 94.00 294 PHE A N 1
ATOM 2298 C CA . PHE A 1 294 ? 8.677 -9.961 -3.260 1.00 94.00 294 PHE A CA 1
ATOM 2299 C C . PHE A 1 294 ? 8.096 -11.346 -3.493 1.00 94.00 294 PHE A C 1
ATOM 2301 O O . PHE A 1 294 ? 8.529 -12.335 -2.899 1.00 94.00 294 PHE A O 1
ATOM 2308 N N . LYS A 1 295 ? 7.098 -11.413 -4.367 1.00 93.06 295 LYS A N 1
ATOM 2309 C CA . LYS A 1 295 ? 6.599 -12.685 -4.877 1.00 93.06 295 LYS A CA 1
ATOM 2310 C C . LYS A 1 295 ? 7.356 -13.036 -6.169 1.00 93.06 295 LYS A C 1
ATOM 2312 O O . LYS A 1 295 ? 7.660 -12.122 -6.940 1.00 93.06 295 LYS A O 1
ATOM 2317 N N . PRO A 1 296 ? 7.672 -14.323 -6.405 1.00 89.31 296 PRO A N 1
ATOM 2318 C CA . PRO A 1 296 ? 8.253 -14.757 -7.671 1.00 89.31 296 PRO A CA 1
ATOM 2319 C C . PRO A 1 296 ? 7.325 -14.420 -8.838 1.00 89.31 296 PRO A C 1
ATOM 2321 O O . PRO A 1 296 ? 6.108 -14.585 -8.732 1.00 89.31 296 PRO A O 1
ATOM 2324 N N . LEU A 1 297 ? 7.901 -13.978 -9.952 1.00 89.75 297 LEU A N 1
ATOM 2325 C CA . LEU A 1 297 ? 7.151 -13.722 -11.178 1.00 89.75 297 LEU A CA 1
ATOM 2326 C C . LEU A 1 297 ? 6.903 -15.027 -11.947 1.00 89.75 297 LEU A C 1
ATOM 2328 O O . LEU A 1 297 ? 7.734 -15.932 -11.968 1.00 89.75 297 LEU A O 1
ATOM 2332 N N . ASN A 1 298 ? 5.762 -15.108 -12.632 1.00 88.12 298 ASN A N 1
ATOM 2333 C CA . ASN A 1 298 ? 5.413 -16.233 -13.509 1.00 88.12 298 ASN A CA 1
ATOM 2334 C C . ASN A 1 298 ? 6.151 -16.205 -14.864 1.00 88.12 298 ASN A C 1
ATOM 2336 O O . ASN A 1 298 ? 6.112 -17.189 -15.599 1.00 88.12 298 ASN A O 1
ATOM 2340 N N . SER A 1 299 ? 6.786 -15.085 -15.223 1.00 87.31 299 SER A N 1
ATOM 2341 C CA . SER A 1 299 ? 7.631 -14.947 -16.413 1.00 87.31 299 SER A CA 1
ATOM 2342 C C . SER A 1 299 ? 8.572 -13.743 -16.285 1.00 87.31 299 SER A C 1
ATOM 2344 O O . SER A 1 299 ? 8.445 -12.951 -15.354 1.00 87.31 299 SER A O 1
ATOM 2346 N N . HIS A 1 300 ? 9.515 -13.588 -17.217 1.00 85.00 300 HIS A N 1
ATOM 2347 C CA . HIS A 1 300 ? 10.386 -12.410 -17.274 1.00 85.00 300 HIS A CA 1
ATOM 2348 C C . HIS A 1 300 ? 9.651 -11.179 -17.807 1.00 85.00 300 HIS A C 1
ATOM 2350 O O . HIS A 1 300 ? 8.850 -11.284 -18.746 1.00 85.00 300 HIS A O 1
ATOM 2356 N N . THR A 1 301 ? 9.991 -10.012 -17.255 1.00 88.56 301 THR A N 1
ATOM 2357 C CA . THR A 1 301 ? 9.433 -8.721 -17.693 1.00 88.56 301 THR A CA 1
ATOM 2358 C C . THR A 1 301 ? 10.192 -8.160 -18.885 1.00 88.56 301 THR A C 1
ATOM 2360 O O . THR A 1 301 ? 9.557 -7.675 -19.813 1.00 88.56 301 THR A O 1
ATOM 2363 N N . TYR A 1 302 ? 11.514 -8.342 -18.935 1.00 86.19 302 TYR A N 1
ATOM 2364 C CA . TYR A 1 302 ? 12.339 -8.012 -20.095 1.00 86.19 302 TYR A CA 1
ATOM 2365 C C . TYR A 1 302 ? 13.439 -9.051 -20.349 1.00 86.19 302 TYR A C 1
ATOM 2367 O O . TYR A 1 302 ? 14.051 -9.606 -19.429 1.00 86.19 302 TYR A O 1
ATOM 2375 N N . MET A 1 303 ? 13.691 -9.299 -21.636 1.00 81.06 303 MET A N 1
ATOM 2376 C CA . MET A 1 303 ? 14.796 -10.109 -22.142 1.00 81.06 303 MET A CA 1
ATOM 2377 C C . MET A 1 303 ? 15.247 -9.559 -23.495 1.00 81.06 303 MET A C 1
ATOM 2379 O O . MET A 1 303 ? 14.452 -9.481 -24.434 1.00 81.06 303 MET A O 1
ATOM 2383 N N . GLN A 1 304 ? 16.539 -9.250 -23.630 1.00 78.81 304 GLN A N 1
ATOM 2384 C CA . GLN A 1 304 ? 17.112 -8.849 -24.909 1.00 78.81 304 GLN A CA 1
ATOM 2385 C C . GLN A 1 304 ? 17.965 -9.962 -25.505 1.00 78.81 304 GLN A C 1
ATOM 2387 O O . GLN A 1 304 ? 19.003 -10.339 -24.961 1.00 78.81 304 GLN A O 1
ATOM 2392 N N . LEU A 1 305 ? 17.558 -10.428 -26.683 1.00 76.75 305 LEU A N 1
ATOM 2393 C CA . LEU A 1 305 ? 18.351 -11.334 -27.504 1.00 76.75 305 LEU A CA 1
ATOM 2394 C C . LEU A 1 305 ? 19.123 -10.544 -28.566 1.00 76.75 305 LEU A C 1
ATOM 2396 O O . LEU A 1 305 ? 18.647 -9.543 -29.112 1.00 76.75 305 LEU A O 1
ATOM 2400 N N . ASP A 1 306 ? 20.337 -10.988 -28.856 1.00 78.19 306 ASP A N 1
ATOM 2401 C CA . ASP A 1 306 ? 21.109 -10.526 -29.995 1.00 78.19 306 ASP A CA 1
ATOM 2402 C C . ASP A 1 306 ? 20.433 -10.986 -31.295 1.00 78.19 306 ASP A C 1
ATOM 2404 O O . ASP A 1 306 ? 20.165 -12.169 -31.499 1.00 78.19 306 ASP A O 1
ATOM 2408 N N . LYS A 1 307 ? 20.149 -10.036 -32.191 1.00 77.50 307 LYS A N 1
ATOM 2409 C CA . LYS A 1 307 ? 19.358 -10.288 -33.407 1.00 77.50 307 LYS A CA 1
ATOM 2410 C C . LYS A 1 307 ? 20.062 -11.196 -34.420 1.00 77.50 307 LYS A C 1
ATOM 2412 O O . LYS A 1 307 ? 19.397 -11.718 -35.308 1.00 77.50 307 LYS A O 1
ATOM 2417 N N . HIS A 1 308 ? 21.384 -11.342 -34.328 1.00 80.88 308 HIS A N 1
ATOM 2418 C CA . HIS A 1 308 ? 22.184 -12.102 -35.289 1.00 80.88 308 HIS A CA 1
ATOM 2419 C C . HIS A 1 308 ? 22.476 -13.520 -34.805 1.00 80.88 308 HIS A C 1
ATOM 2421 O O . HIS A 1 308 ? 22.527 -14.446 -35.608 1.00 80.88 308 HIS A O 1
ATOM 2427 N N . THR A 1 309 ? 22.671 -13.683 -33.500 1.00 81.31 309 THR A N 1
ATOM 2428 C CA . THR A 1 309 ? 23.064 -14.953 -32.880 1.00 81.31 309 THR A CA 1
ATOM 2429 C C . THR A 1 309 ? 21.918 -15.639 -32.143 1.00 81.31 309 THR A C 1
ATOM 2431 O O . THR A 1 309 ? 22.004 -16.834 -31.886 1.00 81.31 309 THR A O 1
ATOM 2434 N N . GLY A 1 310 ? 20.855 -14.909 -31.788 1.00 76.75 310 GLY A N 1
ATOM 2435 C CA . GLY A 1 310 ? 19.766 -15.408 -30.943 1.00 76.75 310 GLY A CA 1
ATOM 2436 C C . GLY A 1 310 ? 20.154 -15.597 -29.471 1.00 76.75 310 GLY A C 1
ATOM 2437 O O . GLY A 1 310 ? 19.309 -15.982 -28.668 1.00 76.75 310 GLY A O 1
ATOM 2438 N N . ASN A 1 311 ? 21.407 -15.311 -29.103 1.00 77.25 311 ASN A N 1
ATOM 2439 C CA . ASN A 1 311 ? 21.907 -15.434 -27.736 1.00 77.25 311 ASN A CA 1
ATOM 2440 C C . ASN A 1 311 ? 21.457 -14.255 -26.867 1.00 77.25 311 ASN A C 1
ATOM 2442 O O . ASN A 1 311 ? 21.173 -13.171 -27.373 1.00 77.25 311 ASN A O 1
ATOM 2446 N N . ILE A 1 312 ? 21.458 -14.438 -25.545 1.00 74.38 312 ILE A N 1
ATOM 2447 C CA . ILE A 1 312 ? 21.253 -13.345 -24.585 1.00 74.38 312 ILE A CA 1
ATOM 2448 C C . ILE A 1 312 ? 22.279 -12.241 -24.844 1.00 74.38 312 ILE A C 1
ATOM 2450 O O . ILE A 1 312 ? 23.487 -12.487 -24.883 1.00 74.38 312 ILE A O 1
ATOM 2454 N N . LYS A 1 313 ? 21.802 -11.005 -24.992 1.00 75.56 313 LYS A N 1
ATOM 2455 C CA . LYS A 1 313 ? 22.671 -9.854 -25.206 1.00 75.56 313 LYS A CA 1
ATOM 2456 C C . LYS A 1 313 ? 23.357 -9.450 -23.899 1.00 75.56 313 LYS A C 1
ATOM 2458 O O . LYS A 1 313 ? 22.726 -9.351 -22.850 1.00 75.56 313 LYS A O 1
ATOM 2463 N N . GLN A 1 314 ? 24.646 -9.132 -23.974 1.00 74.81 314 GLN A N 1
ATOM 2464 C CA . GLN A 1 314 ? 25.397 -8.508 -22.886 1.00 74.81 314 GLN A CA 1
ATOM 2465 C C . GLN A 1 314 ? 25.947 -7.166 -23.376 1.00 74.81 314 GLN A C 1
ATOM 2467 O O . GLN A 1 314 ? 26.768 -7.121 -24.291 1.00 74.81 314 GLN A O 1
ATOM 2472 N N . LYS A 1 315 ? 25.461 -6.055 -22.808 1.00 71.06 315 LYS A N 1
ATOM 2473 C CA . LYS A 1 315 ? 25.957 -4.712 -23.144 1.00 71.06 315 LYS A CA 1
ATOM 2474 C C . LYS A 1 315 ? 27.267 -4.430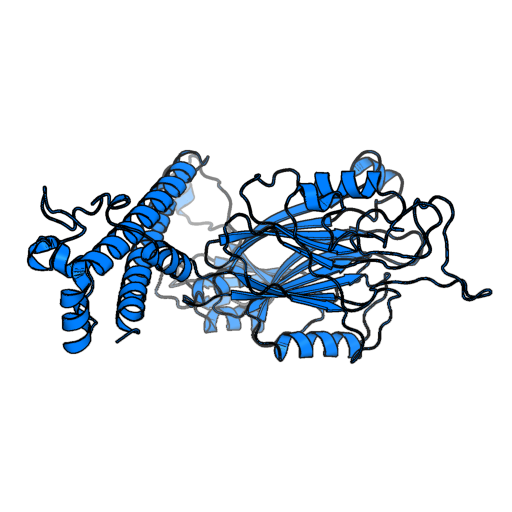 -22.409 1.00 71.06 315 LYS A C 1
ATOM 2476 O O . LYS A 1 315 ? 27.409 -4.741 -21.227 1.00 71.06 315 LYS A O 1
ATOM 2481 N N . GLU A 1 316 ? 28.206 -3.795 -23.103 1.00 69.56 316 GLU A N 1
ATOM 2482 C CA . GLU A 1 316 ? 29.479 -3.364 -22.525 1.00 69.56 316 GLU A CA 1
ATOM 2483 C C . GLU A 1 316 ? 29.250 -2.406 -21.340 1.00 69.56 316 GLU A C 1
ATOM 2485 O O . GLU A 1 316 ? 28.423 -1.494 -21.407 1.00 69.56 316 GLU A O 1
ATOM 2490 N N . GLY A 1 317 ? 29.968 -2.624 -20.234 1.00 68.88 317 GLY A N 1
ATOM 2491 C CA . GLY A 1 317 ? 29.873 -1.801 -19.024 1.00 68.88 317 GLY A CA 1
ATOM 2492 C C . GLY A 1 317 ? 28.742 -2.163 -18.051 1.00 68.88 317 GLY A C 1
ATOM 2493 O O . GLY A 1 317 ? 28.646 -1.517 -17.002 1.00 68.88 317 GLY A O 1
ATOM 2494 N N . ARG A 1 318 ? 27.924 -3.182 -18.357 1.00 72.31 318 ARG A N 1
ATOM 2495 C CA . ARG A 1 318 ? 26.983 -3.788 -17.400 1.00 72.31 318 ARG A CA 1
ATOM 2496 C C . ARG A 1 318 ? 27.670 -4.861 -16.563 1.00 72.31 318 ARG A C 1
ATOM 2498 O O . ARG A 1 318 ? 28.516 -5.599 -17.062 1.00 72.31 318 ARG A O 1
ATOM 2505 N N . ASP A 1 319 ? 27.285 -4.948 -15.296 1.00 74.75 319 ASP A N 1
ATOM 2506 C CA . ASP A 1 319 ? 27.729 -6.005 -14.386 1.00 74.75 319 ASP A CA 1
ATOM 2507 C C . ASP A 1 319 ? 27.052 -7.359 -14.657 1.00 74.75 319 ASP A C 1
ATOM 2509 O O . ASP A 1 319 ? 27.572 -8.394 -14.241 1.00 74.75 319 ASP A O 1
ATOM 2513 N N . ARG A 1 320 ? 25.918 -7.365 -15.373 1.00 73.19 320 ARG A N 1
ATOM 2514 C CA . ARG A 1 320 ? 25.120 -8.560 -15.686 1.00 73.19 320 ARG A CA 1
ATOM 2515 C C . ARG A 1 320 ? 24.558 -8.535 -17.123 1.00 73.19 320 ARG A C 1
ATOM 2517 O O . ARG A 1 320 ? 24.437 -7.456 -17.707 1.00 73.19 320 ARG A O 1
ATOM 2524 N N . PRO A 1 321 ? 24.215 -9.702 -17.710 1.00 69.38 321 PRO A N 1
ATOM 2525 C CA . PRO A 1 321 ? 23.532 -9.789 -19.006 1.00 69.38 321 PRO A CA 1
ATOM 2526 C C . PRO A 1 321 ? 22.125 -9.163 -19.019 1.00 69.38 321 PRO A C 1
ATOM 2528 O O . PRO A 1 321 ? 21.493 -8.984 -17.976 1.00 69.38 321 PRO A O 1
ATOM 2531 N N . ASP A 1 322 ? 21.599 -8.894 -20.219 1.00 67.75 322 ASP A N 1
ATOM 2532 C CA . ASP A 1 322 ? 20.236 -8.385 -20.441 1.00 67.75 322 ASP A CA 1
ATOM 2533 C C . ASP A 1 322 ? 19.202 -9.507 -20.479 1.00 67.75 322 ASP A C 1
ATOM 2535 O O . ASP A 1 322 ? 18.477 -9.702 -21.456 1.00 67.75 322 ASP A O 1
ATOM 2539 N N . PHE A 1 323 ? 19.171 -10.263 -19.386 1.00 70.06 323 PHE A N 1
ATOM 2540 C CA . PHE A 1 323 ? 18.307 -11.414 -19.196 1.00 70.06 323 PHE A CA 1
ATOM 2541 C C . PHE A 1 323 ? 17.621 -11.371 -17.839 1.00 70.06 323 PHE A C 1
ATOM 2543 O O . PHE A 1 323 ? 18.245 -11.006 -16.841 1.00 70.06 323 PHE A O 1
ATOM 2550 N N . GLY A 1 324 ? 16.349 -11.773 -17.834 1.00 65.81 324 GLY A N 1
ATOM 2551 C CA . GLY A 1 324 ? 15.567 -11.955 -16.622 1.00 65.81 324 GLY A CA 1
ATOM 2552 C C . GLY A 1 324 ? 15.459 -10.678 -15.807 1.00 65.81 324 GLY A C 1
ATOM 2553 O O . GLY A 1 324 ? 15.802 -10.691 -14.632 1.00 65.81 324 GLY A O 1
ATOM 2554 N N . GLU A 1 325 ? 15.059 -9.569 -16.434 1.00 79.69 325 GLU A N 1
ATOM 2555 C CA . GLU A 1 325 ? 14.717 -8.357 -15.690 1.00 79.69 325 GLU A CA 1
ATOM 2556 C C . GLU A 1 325 ? 13.418 -8.543 -14.913 1.00 79.69 325 GLU A C 1
ATOM 2558 O O . GLU A 1 325 ? 12.464 -9.174 -15.391 1.00 79.69 325 GLU A O 1
ATOM 2563 N N . LEU A 1 326 ? 13.424 -8.014 -13.693 1.00 81.75 326 LEU A N 1
ATOM 2564 C CA . LEU A 1 326 ? 12.436 -8.284 -12.660 1.00 81.75 326 LEU A CA 1
ATOM 2565 C C . LEU A 1 326 ? 11.773 -6.982 -12.212 1.00 81.75 326 LEU A C 1
ATOM 2567 O O . LEU A 1 326 ? 11.904 -6.579 -11.052 1.00 81.75 326 LEU A O 1
ATOM 2571 N N . ASP A 1 327 ? 11.056 -6.325 -13.126 1.00 91.81 327 ASP A N 1
ATOM 2572 C CA . ASP A 1 327 ? 10.082 -5.305 -12.736 1.00 91.81 327 ASP A CA 1
ATOM 2573 C C . ASP A 1 327 ? 9.089 -5.980 -11.783 1.00 91.81 327 ASP A C 1
ATOM 2575 O O . ASP A 1 327 ? 8.526 -7.028 -12.098 1.00 91.81 327 ASP A O 1
ATOM 2579 N N . ASN A 1 328 ? 8.938 -5.474 -10.562 1.00 93.81 328 ASN A N 1
ATOM 2580 C CA . ASN A 1 328 ? 8.185 -6.191 -9.532 1.00 93.81 328 ASN A CA 1
ATOM 2581 C C . ASN A 1 328 ? 7.673 -5.236 -8.454 1.00 93.81 328 ASN A C 1
ATOM 2583 O O . ASN A 1 328 ? 8.091 -4.080 -8.377 1.00 93.81 328 ASN A O 1
ATOM 2587 N N . THR A 1 329 ? 6.799 -5.749 -7.592 1.00 95.94 329 THR A N 1
ATOM 2588 C CA . THR A 1 329 ? 6.291 -5.065 -6.404 1.00 95.94 329 THR A CA 1
ATOM 2589 C C . THR A 1 329 ? 6.769 -5.782 -5.147 1.00 95.94 329 THR A C 1
ATOM 2591 O O . THR A 1 329 ? 6.561 -6.983 -4.964 1.00 95.94 329 THR A O 1
ATOM 2594 N N . GLY A 1 330 ? 7.415 -5.027 -4.267 1.00 95.12 330 GLY A N 1
ATOM 2595 C CA . GLY A 1 330 ? 7.870 -5.456 -2.956 1.00 95.12 330 GLY A CA 1
ATOM 2596 C C . GLY A 1 330 ? 7.119 -4.719 -1.864 1.00 95.12 330 GLY A C 1
ATOM 2597 O O . GLY A 1 330 ? 6.927 -3.506 -1.935 1.00 95.12 330 GLY A O 1
ATOM 2598 N N . LEU A 1 331 ? 6.734 -5.453 -0.827 1.00 95.50 331 LEU A N 1
ATOM 2599 C CA . LEU A 1 331 ? 6.043 -4.914 0.339 1.00 95.50 331 LEU A CA 1
ATOM 2600 C C . LEU A 1 331 ? 6.873 -5.165 1.591 1.00 95.50 331 LEU A C 1
ATOM 2602 O O . LEU A 1 331 ? 7.359 -6.278 1.798 1.00 95.50 331 LEU A O 1
ATOM 2606 N N . THR A 1 332 ? 7.001 -4.163 2.454 1.00 93.81 332 THR A N 1
ATOM 2607 C CA . THR A 1 332 ? 7.245 -4.435 3.872 1.00 93.81 332 THR A CA 1
ATOM 2608 C C . THR A 1 332 ? 5.916 -4.808 4.529 1.00 93.81 332 THR A C 1
ATOM 2610 O O . THR A 1 332 ? 4.860 -4.367 4.086 1.00 93.81 332 THR A O 1
ATOM 2613 N N . ASN A 1 333 ? 5.950 -5.643 5.567 1.00 89.19 333 ASN A N 1
ATOM 2614 C CA . ASN A 1 333 ? 4.764 -5.939 6.378 1.00 89.19 333 ASN A CA 1
ATOM 2615 C C . ASN A 1 333 ? 5.141 -6.026 7.860 1.00 89.19 333 ASN A C 1
ATOM 2617 O O . ASN A 1 333 ? 4.976 -7.052 8.519 1.00 89.19 333 ASN A O 1
ATOM 2621 N N . LYS A 1 334 ? 5.749 -4.953 8.361 1.00 86.31 334 LYS A N 1
ATOM 2622 C CA . LYS A 1 334 ? 6.285 -4.851 9.728 1.00 86.31 334 LYS A CA 1
ATOM 2623 C C . LYS A 1 334 ? 5.182 -4.799 10.785 1.00 86.31 334 LYS A C 1
ATOM 2625 O O . LYS A 1 334 ? 5.387 -5.209 11.921 1.00 86.31 334 LYS A O 1
ATOM 2630 N N . THR A 1 335 ? 4.025 -4.274 10.409 1.00 78.62 335 THR A N 1
ATOM 2631 C CA . THR A 1 335 ? 2.848 -4.064 11.254 1.00 78.62 335 THR A CA 1
ATOM 2632 C C . THR A 1 335 ? 1.840 -5.210 11.173 1.00 78.62 335 THR A C 1
ATOM 2634 O O . THR A 1 335 ? 0.901 -5.232 11.974 1.00 78.62 335 THR A O 1
ATOM 2637 N N . GLY A 1 336 ? 2.006 -6.126 10.207 1.00 82.38 336 GLY A N 1
ATOM 2638 C CA . GLY A 1 336 ? 1.058 -7.201 9.900 1.00 82.38 336 GLY A CA 1
ATOM 2639 C C . GLY A 1 336 ? -0.220 -6.732 9.191 1.00 82.38 336 GLY A C 1
ATOM 2640 O O . GLY A 1 336 ? -1.172 -7.500 9.086 1.00 82.38 336 GLY A O 1
ATOM 2641 N N . ASN A 1 337 ? -0.272 -5.475 8.736 1.00 83.50 337 ASN A N 1
ATOM 2642 C CA . ASN A 1 337 ? -1.475 -4.863 8.165 1.00 83.50 337 ASN A CA 1
ATOM 2643 C C . ASN A 1 337 ? -1.719 -5.207 6.696 1.00 83.50 337 ASN A C 1
ATOM 2645 O O . ASN A 1 337 ? -2.822 -4.970 6.202 1.00 83.50 337 ASN A O 1
ATOM 2649 N N . LEU A 1 338 ? -0.700 -5.704 5.996 1.00 90.44 338 LEU A N 1
ATOM 2650 C CA . LEU A 1 338 ? -0.799 -6.065 4.589 1.00 90.44 338 LEU A CA 1
ATOM 2651 C C . LEU A 1 338 ? -0.981 -7.574 4.462 1.00 90.44 338 LEU A C 1
ATOM 2653 O O . LEU A 1 338 ? -0.281 -8.352 5.112 1.00 90.44 338 LEU A O 1
ATOM 2657 N N . GLN A 1 339 ? -1.906 -8.007 3.613 1.00 89.19 339 GLN A N 1
ATOM 2658 C CA . GLN A 1 339 ? -2.151 -9.430 3.386 1.00 89.19 339 GLN A CA 1
ATOM 2659 C C . GLN A 1 339 ? -2.496 -9.733 1.932 1.00 89.19 339 GLN A C 1
ATOM 2661 O O . GLN A 1 339 ? -2.662 -8.822 1.124 1.00 89.19 339 GLN A O 1
ATOM 2666 N N . ASN A 1 340 ? -2.590 -11.028 1.616 1.00 91.19 340 ASN A N 1
ATOM 2667 C CA . ASN A 1 340 ? -2.999 -11.529 0.302 1.00 91.19 340 ASN A CA 1
ATOM 2668 C C . ASN A 1 340 ? -2.165 -10.935 -0.847 1.00 91.19 340 ASN A C 1
ATOM 2670 O O . ASN A 1 340 ? -2.699 -10.598 -1.898 1.00 91.19 340 ASN A O 1
ATOM 2674 N N . HIS A 1 341 ? -0.853 -10.765 -0.625 1.00 94.31 341 HIS A N 1
ATOM 2675 C CA . HIS A 1 341 ? 0.043 -10.248 -1.655 1.00 94.31 341 HIS A CA 1
ATOM 2676 C C . HIS A 1 341 ? 0.235 -11.285 -2.764 1.00 94.31 341 HIS A C 1
ATOM 2678 O O . HIS A 1 341 ? 0.817 -12.347 -2.526 1.00 94.31 341 HIS A O 1
ATOM 2684 N N . GLU A 1 342 ? -0.192 -10.941 -3.971 1.00 94.81 342 GLU A N 1
ATOM 2685 C CA . GLU A 1 342 ? -0.007 -11.716 -5.194 1.00 94.81 342 GLU A CA 1
ATOM 2686 C C . GLU A 1 342 ? 0.649 -10.845 -6.267 1.00 94.81 342 GLU A C 1
ATOM 2688 O O . GLU A 1 342 ? 0.491 -9.625 -6.265 1.00 94.81 342 GLU A O 1
ATOM 2693 N N . THR A 1 343 ? 1.400 -11.459 -7.181 1.00 95.00 343 THR A N 1
ATOM 2694 C CA . THR A 1 343 ? 2.042 -10.759 -8.300 1.00 95.00 343 THR A CA 1
ATOM 2695 C C . THR A 1 343 ? 2.002 -11.625 -9.553 1.00 95.00 343 THR A C 1
ATOM 2697 O O . THR A 1 343 ? 2.103 -12.851 -9.470 1.00 95.00 343 THR A O 1
ATOM 2700 N N . SER A 1 344 ? 1.868 -11.004 -10.720 1.00 94.69 344 SER A N 1
ATOM 2701 C CA . SER A 1 344 ? 1.965 -11.691 -12.006 1.00 94.69 344 SER A CA 1
ATOM 2702 C C . SER A 1 344 ? 2.354 -10.732 -13.125 1.00 94.69 344 SER A C 1
ATOM 2704 O O . SER A 1 344 ? 2.002 -9.552 -13.116 1.00 94.69 344 SER A O 1
ATOM 2706 N N . VAL A 1 345 ? 3.060 -11.259 -14.121 1.00 95.31 345 VAL A N 1
ATOM 2707 C CA . VAL A 1 345 ? 3.326 -10.553 -15.373 1.00 95.31 345 VAL A CA 1
ATOM 2708 C C . VAL A 1 345 ? 2.109 -10.681 -16.278 1.00 95.31 345 VAL A C 1
ATOM 2710 O O . VAL A 1 345 ? 1.593 -11.782 -16.492 1.00 95.31 345 VAL A O 1
ATOM 2713 N N . ILE A 1 346 ? 1.682 -9.562 -16.853 1.00 94.56 346 ILE A N 1
ATOM 2714 C CA . ILE A 1 346 ? 0.635 -9.530 -17.867 1.00 94.56 346 ILE A CA 1
ATOM 2715 C C . ILE A 1 346 ? 1.286 -9.856 -19.215 1.00 94.56 346 ILE A C 1
ATOM 2717 O O . ILE A 1 346 ? 2.166 -9.138 -19.690 1.00 94.56 346 ILE A O 1
ATOM 2721 N N . THR A 1 347 ? 0.878 -10.968 -19.826 1.00 89.94 347 THR A N 1
ATOM 2722 C CA . THR A 1 347 ? 1.535 -11.517 -21.029 1.00 89.94 347 THR A CA 1
ATOM 2723 C C . THR A 1 347 ? 0.649 -11.542 -22.271 1.00 89.94 347 THR A C 1
ATOM 2725 O O . THR A 1 347 ? 1.162 -11.736 -23.370 1.00 89.94 347 THR A O 1
ATOM 2728 N N . GLU A 1 348 ? -0.654 -11.317 -22.117 1.00 88.50 348 GLU A N 1
ATOM 2729 C CA . GLU A 1 348 ? -1.646 -11.416 -23.185 1.00 88.50 348 GLU A CA 1
ATOM 2730 C C . GLU A 1 348 ? -2.751 -10.364 -23.027 1.00 88.50 348 GLU A C 1
ATOM 2732 O O . GLU A 1 348 ? -2.859 -9.710 -21.990 1.00 88.50 348 GLU A O 1
ATOM 2737 N N . GLY A 1 349 ? -3.573 -10.197 -24.067 1.00 84.94 349 GLY A N 1
ATOM 2738 C CA . GLY A 1 349 ? -4.752 -9.325 -24.042 1.00 84.94 349 GLY A CA 1
ATOM 2739 C C . GLY A 1 349 ? -4.510 -7.862 -24.420 1.00 84.94 349 GLY A C 1
ATOM 2740 O O . GLY A 1 349 ? -5.478 -7.115 -24.527 1.00 84.94 349 GLY A O 1
ATOM 2741 N N . PHE A 1 350 ? -3.263 -7.457 -24.679 1.00 88.38 350 PHE A N 1
ATOM 2742 C CA . PHE A 1 350 ? -2.914 -6.095 -25.095 1.00 88.38 350 PHE A CA 1
ATOM 2743 C C . PHE A 1 350 ? -1.767 -6.073 -26.116 1.00 88.38 350 PHE A C 1
ATOM 2745 O O . PHE A 1 350 ? -1.002 -7.033 -26.237 1.00 88.38 350 PHE A O 1
ATOM 2752 N N . GLU A 1 351 ? -1.634 -4.963 -26.845 1.00 87.75 351 GLU A N 1
ATOM 2753 C CA . GLU A 1 351 ? -0.498 -4.722 -27.736 1.00 87.75 351 GLU A CA 1
ATOM 2754 C C . GLU A 1 351 ? 0.696 -4.212 -26.917 1.00 87.75 351 GLU A C 1
ATOM 2756 O O . GLU A 1 351 ? 0.720 -3.065 -26.454 1.00 87.75 351 GLU A O 1
ATOM 2761 N N . ASN A 1 352 ? 1.701 -5.068 -26.720 1.00 86.06 352 ASN A N 1
ATOM 2762 C CA . ASN A 1 352 ? 2.921 -4.659 -26.035 1.00 86.06 352 ASN A CA 1
ATOM 2763 C C . ASN A 1 352 ? 3.850 -3.887 -26.984 1.00 86.06 352 ASN A C 1
ATOM 2765 O O . ASN A 1 352 ? 4.494 -4.474 -27.851 1.00 86.06 352 ASN A O 1
ATOM 2769 N N . ILE A 1 353 ? 3.929 -2.573 -26.788 1.00 82.31 353 ILE A N 1
ATOM 2770 C CA . ILE A 1 353 ? 4.812 -1.667 -27.545 1.00 82.31 353 ILE A CA 1
ATOM 2771 C C . ILE A 1 353 ? 6.202 -1.517 -26.920 1.00 82.31 353 ILE A C 1
ATOM 2773 O O . ILE A 1 353 ? 7.101 -0.947 -27.538 1.00 82.31 353 ILE A O 1
ATOM 2777 N N . SER A 1 354 ? 6.347 -1.960 -25.672 1.00 87.38 354 SER A N 1
ATOM 2778 C CA . SER A 1 354 ? 7.584 -1.900 -24.907 1.00 87.38 354 SER A CA 1
ATOM 2779 C C . SER A 1 354 ? 8.303 -3.240 -24.995 1.00 87.38 354 SER A C 1
ATOM 2781 O O . SER A 1 354 ? 7.694 -4.291 -25.203 1.00 87.38 354 SER A O 1
ATOM 2783 N N . ASP A 1 355 ? 9.618 -3.219 -24.828 1.00 83.94 355 ASP A N 1
ATOM 2784 C CA . ASP A 1 355 ? 10.385 -4.434 -24.595 1.00 83.94 355 ASP A CA 1
ATOM 2785 C C . ASP A 1 355 ? 10.169 -4.988 -23.175 1.00 83.94 355 ASP A C 1
ATOM 2787 O O . ASP A 1 355 ? 10.369 -6.184 -22.952 1.00 83.94 355 ASP A O 1
ATOM 2791 N N . HIS A 1 356 ? 9.678 -4.158 -22.253 1.00 90.75 356 HIS A N 1
ATOM 2792 C CA . HIS A 1 356 ? 9.185 -4.587 -20.949 1.00 90.75 356 HIS A CA 1
ATOM 2793 C C . HIS A 1 356 ? 7.737 -5.082 -21.033 1.00 90.75 356 HIS A C 1
ATOM 2795 O O . HIS A 1 356 ? 6.955 -4.663 -21.888 1.00 90.75 356 HIS A O 1
ATOM 2801 N N . LYS A 1 357 ? 7.355 -5.965 -20.112 1.00 93.19 357 LYS A N 1
ATOM 2802 C CA . LYS A 1 357 ? 5.971 -6.388 -19.887 1.00 93.19 357 LYS A CA 1
ATOM 2803 C C . LYS A 1 357 ? 5.450 -5.783 -18.584 1.00 93.19 357 LYS A C 1
ATOM 2805 O O . LYS A 1 357 ? 6.193 -5.752 -17.605 1.00 93.19 357 LYS A O 1
ATOM 2810 N N . PRO A 1 358 ? 4.181 -5.353 -18.541 1.00 94.94 358 PRO A N 1
ATOM 2811 C CA . PRO A 1 358 ? 3.586 -4.824 -17.333 1.00 94.94 358 PRO A CA 1
ATOM 2812 C C . PRO A 1 358 ? 3.408 -5.919 -16.281 1.00 94.94 358 PRO A C 1
ATOM 2814 O O . PRO A 1 358 ? 3.118 -7.079 -16.593 1.00 94.94 358 PRO A O 1
ATOM 2817 N N . VAL A 1 359 ? 3.536 -5.525 -15.019 1.00 96.56 359 VAL A N 1
ATOM 2818 C CA . VAL A 1 359 ? 3.325 -6.393 -13.859 1.00 96.56 359 VAL A CA 1
ATOM 2819 C C . VAL A 1 359 ? 2.161 -5.862 -13.054 1.00 96.56 359 VAL A C 1
ATOM 2821 O O . VAL A 1 359 ? 2.088 -4.667 -12.768 1.00 96.56 359 VAL A O 1
ATOM 2824 N N . GLN A 1 360 ? 1.256 -6.765 -12.690 1.00 96.69 360 GLN A N 1
ATOM 2825 C CA . GLN A 1 360 ? 0.202 -6.491 -11.729 1.00 96.69 360 GLN A CA 1
ATOM 2826 C C . GLN A 1 360 ? 0.525 -7.165 -10.403 1.00 96.69 360 GLN A C 1
ATOM 2828 O O . GLN A 1 360 ? 0.956 -8.319 -10.361 1.00 96.69 360 GLN A O 1
ATOM 2833 N N . SER A 1 361 ? 0.265 -6.458 -9.315 1.00 97.38 361 SER A N 1
ATOM 2834 C CA . SER A 1 361 ? 0.348 -7.006 -7.969 1.00 97.38 361 SER A CA 1
ATOM 2835 C C . SER A 1 361 ? -0.867 -6.572 -7.173 1.00 97.38 361 SER A C 1
ATOM 2837 O O . SER A 1 361 ? -1.296 -5.426 -7.272 1.00 97.38 361 SER A O 1
ATOM 2839 N N . THR A 1 362 ? -1.429 -7.468 -6.377 1.00 97.38 362 THR A N 1
ATOM 2840 C CA . THR A 1 362 ? -2.604 -7.181 -5.552 1.00 97.38 362 THR A CA 1
ATOM 2841 C C . THR A 1 362 ? -2.293 -7.456 -4.100 1.00 97.38 362 THR A C 1
ATOM 2843 O O . THR A 1 362 ? -1.543 -8.379 -3.798 1.00 97.38 362 THR A O 1
ATOM 2846 N N . PHE A 1 363 ? -2.857 -6.663 -3.200 1.00 96.38 363 PHE A N 1
ATOM 2847 C CA . PHE A 1 363 ? -2.797 -6.900 -1.763 1.00 96.38 363 PHE A CA 1
ATOM 2848 C C . PHE A 1 363 ? -3.979 -6.224 -1.072 1.00 96.38 363 PHE A C 1
ATOM 2850 O O . PHE A 1 363 ? -4.695 -5.417 -1.661 1.00 96.38 363 PHE A O 1
ATOM 2857 N N . GLU A 1 364 ? -4.175 -6.541 0.199 1.00 94.12 364 GLU A N 1
ATOM 2858 C CA . GLU A 1 364 ? -5.201 -5.933 1.035 1.00 94.12 364 GLU A CA 1
ATOM 2859 C C . GLU A 1 364 ? -4.573 -5.151 2.184 1.00 94.12 364 GLU A C 1
ATOM 2861 O O . GLU A 1 364 ? -3.663 -5.649 2.852 1.00 94.12 364 GLU A O 1
ATOM 2866 N N . VAL A 1 365 ? -5.098 -3.951 2.443 1.00 91.38 365 VAL A N 1
ATOM 2867 C CA . VAL A 1 365 ? -4.824 -3.191 3.668 1.00 91.38 365 VAL A CA 1
ATOM 2868 C C . VAL A 1 365 ? -5.935 -3.477 4.669 1.00 91.38 365 VAL A C 1
ATOM 2870 O O . VAL A 1 365 ? -7.099 -3.135 4.430 1.00 91.38 365 VAL A O 1
ATOM 2873 N N . ARG A 1 366 ? -5.582 -4.100 5.798 1.00 84.12 366 ARG A N 1
ATOM 2874 C CA . ARG A 1 366 ? -6.549 -4.461 6.839 1.00 84.12 366 ARG A CA 1
ATOM 2875 C C . ARG A 1 366 ? -7.290 -3.244 7.382 1.00 84.12 366 ARG A C 1
ATOM 2877 O O . ARG A 1 366 ? -6.699 -2.188 7.609 1.00 84.12 366 ARG A O 1
ATOM 2884 N N . GLY A 1 367 ? -8.585 -3.410 7.641 1.00 78.94 367 GLY A N 1
ATOM 2885 C CA . GLY A 1 367 ? -9.350 -2.429 8.409 1.00 78.94 367 GLY A CA 1
ATOM 2886 C C . GLY A 1 367 ? -8.786 -2.292 9.826 1.00 78.94 367 GLY A C 1
ATOM 2887 O O . GLY A 1 367 ? -8.550 -3.299 10.497 1.00 78.94 367 GLY A O 1
ATOM 2888 N N . PHE A 1 368 ? -8.594 -1.059 10.311 1.00 72.88 368 PHE A N 1
ATOM 2889 C CA . PHE A 1 368 ? -8.078 -0.813 11.667 1.00 72.88 368 PHE A CA 1
ATOM 2890 C C . PHE A 1 368 ? -8.899 -1.550 12.736 1.00 72.88 368 PHE A C 1
ATOM 2892 O O . PHE A 1 368 ? -8.340 -2.172 13.638 1.00 72.88 368 PHE A O 1
ATOM 2899 N N . SER A 1 369 ? -10.228 -1.543 12.600 1.00 73.50 369 SER A N 1
ATOM 2900 C CA . SER A 1 369 ? -11.124 -2.206 13.546 1.00 73.50 369 SER A CA 1
ATOM 2901 C C . SER A 1 369 ? -10.987 -3.727 13.551 1.00 73.50 369 SER A C 1
ATOM 2903 O O . SER A 1 369 ? -10.962 -4.328 14.621 1.00 73.50 369 SER A O 1
ATOM 2905 N N . GLN A 1 370 ? -10.825 -4.344 12.378 1.00 75.88 370 GLN A N 1
ATOM 2906 C CA . GLN A 1 370 ? -10.632 -5.789 12.268 1.00 75.88 370 GLN A CA 1
ATOM 2907 C C . GLN A 1 370 ? -9.343 -6.230 12.969 1.00 75.88 370 GLN A C 1
ATOM 2909 O O . GLN A 1 370 ? -9.358 -7.191 13.733 1.00 75.88 370 GLN A O 1
ATOM 2914 N N . LYS A 1 371 ? -8.250 -5.477 12.794 1.00 75.31 371 LYS A N 1
ATOM 2915 C CA . LYS A 1 371 ? -6.987 -5.750 13.490 1.00 75.31 371 LYS A CA 1
ATOM 2916 C C . LYS A 1 371 ? -7.145 -5.715 15.008 1.00 75.31 371 LYS A C 1
ATOM 2918 O O . LYS A 1 371 ? -6.639 -6.595 15.699 1.00 75.31 371 LYS A O 1
ATOM 2923 N N . LEU A 1 372 ? -7.819 -4.688 15.530 1.00 79.00 372 LEU A N 1
ATOM 2924 C CA . LEU A 1 372 ? -8.039 -4.567 16.971 1.00 79.00 372 LEU A CA 1
ATOM 2925 C C . LEU A 1 372 ? -8.797 -5.771 17.527 1.00 79.00 372 LEU A C 1
ATOM 2927 O O . LEU A 1 372 ? -8.445 -6.261 18.598 1.00 79.00 372 LEU A O 1
ATOM 2931 N N . ILE A 1 373 ? -9.796 -6.257 16.790 1.00 82.44 373 ILE A N 1
ATOM 2932 C CA . ILE A 1 373 ? -10.606 -7.411 17.183 1.00 82.44 373 ILE A CA 1
ATOM 2933 C C . ILE A 1 373 ? -9.784 -8.702 17.152 1.00 82.44 373 ILE A C 1
ATOM 2935 O O . ILE A 1 373 ? -9.783 -9.431 18.140 1.00 82.44 373 ILE A O 1
ATOM 2939 N N . GLU A 1 374 ? -9.042 -8.959 16.074 1.00 80.38 374 GLU A N 1
ATOM 2940 C CA . GLU A 1 374 ? -8.172 -10.139 15.957 1.00 80.38 374 GLU A CA 1
ATOM 2941 C C . GLU A 1 374 ? -7.123 -10.171 17.080 1.00 80.38 374 GLU A C 1
ATOM 2943 O O . GLU A 1 374 ? -6.956 -11.188 17.749 1.00 80.38 374 GLU A O 1
ATOM 2948 N N . ASN A 1 375 ? -6.473 -9.036 17.360 1.00 80.44 375 ASN A N 1
ATOM 2949 C CA . ASN A 1 375 ? -5.532 -8.921 18.476 1.00 80.44 375 ASN A CA 1
ATOM 2950 C C . ASN A 1 375 ? -6.214 -9.161 19.829 1.00 80.44 375 ASN A C 1
ATOM 2952 O O . ASN A 1 375 ? -5.646 -9.794 20.716 1.00 80.44 375 ASN A O 1
ATOM 2956 N N . ALA A 1 376 ? -7.425 -8.639 20.019 1.00 85.19 376 ALA A N 1
ATOM 2957 C CA . ALA A 1 376 ? -8.166 -8.803 21.263 1.00 85.19 376 ALA A CA 1
ATOM 2958 C C . ALA A 1 376 ? -8.559 -10.262 21.525 1.00 85.19 376 ALA A C 1
ATOM 2960 O O . ALA A 1 376 ? -8.567 -10.692 22.675 1.00 85.19 376 ALA A O 1
ATOM 2961 N N . GLN A 1 377 ? -8.814 -11.042 20.473 1.00 83.44 377 GLN A N 1
ATOM 2962 C CA . GLN A 1 377 ? -9.118 -12.471 20.583 1.00 83.44 377 GLN A CA 1
ATOM 2963 C C . GLN A 1 377 ? -7.922 -13.311 21.055 1.00 83.44 377 GLN A C 1
ATOM 2965 O O . GLN A 1 377 ? -8.125 -14.407 21.572 1.00 83.44 377 GLN A O 1
ATOM 2970 N N . THR A 1 378 ? -6.686 -12.818 20.919 1.00 85.00 378 THR A N 1
ATOM 2971 C CA . THR A 1 378 ? -5.490 -13.524 21.406 1.00 85.00 378 THR A CA 1
ATOM 2972 C C . THR A 1 378 ? -5.088 -13.143 22.833 1.00 85.00 378 THR A C 1
ATOM 2974 O O . THR A 1 378 ? -4.126 -13.711 23.347 1.00 85.00 378 THR A O 1
ATOM 2977 N N . HIS A 1 379 ? -5.765 -12.177 23.469 1.00 85.75 379 HIS A N 1
ATOM 2978 C CA . HIS A 1 379 ? -5.431 -11.733 24.827 1.00 85.75 379 HIS A CA 1
ATOM 2979 C C . HIS A 1 379 ? -5.897 -12.728 25.889 1.00 85.75 379 HIS A C 1
ATOM 2981 O O . HIS A 1 379 ? -6.936 -13.380 25.767 1.00 85.75 379 HIS A O 1
ATOM 2987 N N . THR A 1 380 ? -5.131 -12.807 26.974 1.00 90.19 380 THR A N 1
ATOM 2988 C CA . THR A 1 380 ? -5.421 -13.662 28.124 1.00 90.19 380 THR A CA 1
ATOM 2989 C C . THR A 1 380 ? -5.628 -12.835 29.390 1.00 90.19 380 THR A C 1
ATOM 2991 O O . THR A 1 380 ? -5.378 -11.633 29.428 1.00 90.19 380 THR A O 1
ATOM 2994 N N . ALA A 1 381 ? -6.045 -13.487 30.477 1.00 88.50 381 ALA A N 1
ATOM 2995 C CA . ALA A 1 381 ? -6.188 -12.841 31.781 1.00 88.50 381 ALA A CA 1
ATOM 2996 C C . ALA A 1 381 ? -4.878 -12.212 32.299 1.00 88.50 381 ALA A C 1
ATOM 2998 O O . ALA A 1 381 ? -4.930 -11.278 33.092 1.00 88.50 381 ALA A O 1
ATOM 2999 N N . ALA A 1 382 ? -3.715 -12.700 31.848 1.00 90.19 382 ALA A N 1
ATOM 3000 C CA . ALA A 1 382 ? -2.416 -12.130 32.206 1.00 90.19 382 ALA A CA 1
ATOM 3001 C C . ALA A 1 382 ? -2.167 -10.756 31.559 1.00 90.19 382 ALA A C 1
ATOM 3003 O O . ALA A 1 382 ? -1.389 -9.966 32.090 1.00 90.19 382 ALA A O 1
ATOM 3004 N N . ASP A 1 383 ? -2.839 -10.472 30.442 1.00 87.56 383 ASP A N 1
ATOM 3005 C CA . ASP A 1 383 ? -2.711 -9.226 29.682 1.00 87.56 383 ASP A CA 1
ATOM 3006 C C . ASP A 1 383 ? -3.728 -8.161 30.129 1.00 87.56 383 ASP A C 1
ATOM 3008 O O . ASP A 1 383 ? -3.675 -7.018 29.676 1.00 87.56 383 ASP A O 1
ATOM 3012 N N . PHE A 1 384 ? -4.661 -8.533 31.013 1.00 88.19 384 PHE A N 1
ATOM 3013 C CA . PHE A 1 384 ? -5.765 -7.689 31.457 1.00 88.19 384 PHE A CA 1
ATOM 3014 C C . PHE A 1 384 ? -5.285 -6.559 32.373 1.00 88.19 384 PHE A C 1
ATOM 3016 O O . PHE A 1 384 ? -4.637 -6.799 33.395 1.00 88.19 384 PHE A O 1
ATOM 3023 N N . LYS A 1 385 ? -5.652 -5.319 32.045 1.00 85.19 385 LYS A N 1
ATOM 3024 C CA . LYS A 1 385 ? -5.221 -4.115 32.771 1.00 85.19 385 LYS A CA 1
ATOM 3025 C C . LYS A 1 385 ? -6.345 -3.430 33.536 1.00 85.19 385 LYS A C 1
ATOM 3027 O O . LYS A 1 385 ? -6.072 -2.738 34.516 1.00 85.19 385 LYS A O 1
ATOM 3032 N N . ASN A 1 386 ? -7.594 -3.622 33.111 1.00 82.94 386 ASN A N 1
ATOM 3033 C CA . ASN A 1 386 ? -8.771 -2.953 33.666 1.00 82.94 386 ASN A CA 1
ATOM 3034 C C . ASN A 1 386 ? -8.698 -1.412 33.589 1.00 82.94 386 ASN A C 1
ATOM 3036 O O . ASN A 1 386 ? -9.206 -0.723 34.475 1.00 82.94 386 ASN A O 1
ATOM 3040 N N . GLU A 1 387 ? -8.070 -0.846 32.551 1.00 76.88 387 GLU A N 1
ATOM 3041 C CA . GLU A 1 387 ? -7.864 0.613 32.417 1.00 76.88 387 GLU A CA 1
ATOM 3042 C C . GLU A 1 387 ? -9.193 1.374 32.283 1.00 76.88 387 GLU A C 1
ATOM 3044 O O . GLU A 1 387 ? -9.352 2.478 32.802 1.00 76.88 387 GLU A O 1
ATOM 3049 N N . ALA A 1 388 ? -10.187 0.751 31.645 1.00 72.19 388 ALA A N 1
ATOM 3050 C CA . ALA A 1 388 ? -11.553 1.267 31.553 1.00 72.19 388 ALA A CA 1
ATOM 3051 C C . ALA A 1 388 ? -12.379 1.088 32.842 1.00 72.19 388 ALA A C 1
ATOM 3053 O O . ALA A 1 388 ? -13.539 1.520 32.874 1.00 72.19 388 ALA A O 1
ATOM 3054 N N . ALA A 1 389 ? -11.810 0.439 33.865 1.00 81.00 389 ALA A N 1
ATOM 3055 C CA . ALA A 1 389 ? -12.468 0.024 35.102 1.00 81.00 389 ALA A CA 1
ATOM 3056 C C . ALA A 1 389 ? -13.738 -0.815 34.867 1.00 81.00 389 ALA A C 1
ATOM 3058 O O . ALA A 1 389 ? -14.740 -0.653 35.568 1.00 81.00 389 ALA A O 1
ATOM 3059 N N . TYR A 1 390 ? -13.721 -1.697 33.862 1.00 81.12 390 TYR A N 1
ATOM 3060 C CA . TYR A 1 390 ? -14.855 -2.568 33.553 1.00 81.12 390 TYR A CA 1
ATOM 3061 C C . TYR A 1 390 ? -15.233 -3.458 34.740 1.00 81.12 390 TYR A C 1
ATOM 3063 O O . TYR A 1 390 ? -16.415 -3.549 35.072 1.00 81.12 390 TYR A O 1
ATOM 3071 N N . LEU A 1 391 ? -14.242 -4.064 35.395 1.00 87.44 391 LEU A N 1
ATOM 3072 C CA . LEU A 1 391 ? -14.449 -4.939 36.546 1.00 87.44 391 LEU A CA 1
ATOM 3073 C C . LEU A 1 391 ? -14.288 -4.186 37.866 1.00 87.44 391 LEU A C 1
ATOM 3075 O O . LEU A 1 391 ? -13.461 -3.275 37.991 1.00 87.44 391 LEU A O 1
ATOM 3079 N N . LYS A 1 392 ? -15.052 -4.613 38.876 1.00 89.06 392 LYS A N 1
ATOM 3080 C CA . LYS A 1 392 ? -14.882 -4.173 40.265 1.00 89.06 392 LYS A CA 1
ATOM 3081 C C . LYS A 1 392 ? -13.439 -4.425 40.748 1.00 89.06 392 LYS A C 1
ATOM 3083 O O . LYS A 1 392 ? -12.810 -5.406 40.346 1.00 89.06 392 LYS A O 1
ATOM 3088 N N . PRO A 1 393 ? -12.895 -3.568 41.633 1.00 85.44 393 PRO A N 1
ATOM 3089 C CA . PRO A 1 393 ? -11.567 -3.785 42.199 1.00 85.44 393 PRO A CA 1
ATOM 3090 C C . PRO A 1 393 ? -11.443 -5.158 42.876 1.00 85.44 393 PRO A C 1
ATOM 3092 O O . PRO A 1 393 ? -12.265 -5.507 43.721 1.00 85.44 393 PRO A O 1
ATOM 3095 N N . GLY A 1 394 ? -10.396 -5.912 42.530 1.00 85.56 394 GLY A N 1
ATOM 3096 C CA . GLY A 1 394 ? -10.100 -7.229 43.110 1.00 85.56 394 GLY A CA 1
ATOM 3097 C C . GLY A 1 394 ? -10.733 -8.431 42.397 1.00 85.56 394 GLY A C 1
ATOM 3098 O O . GLY A 1 394 ? -10.457 -9.559 42.801 1.00 85.56 394 GLY A O 1
ATOM 3099 N N . THR A 1 395 ? -11.537 -8.227 41.348 1.00 90.69 395 THR A N 1
ATOM 3100 C CA . THR A 1 395 ? -12.062 -9.327 40.521 1.00 90.69 395 THR A CA 1
ATOM 3101 C C . THR A 1 395 ? -10.941 -9.995 39.714 1.00 90.69 395 THR A C 1
ATOM 3103 O O . THR A 1 395 ? -10.149 -9.313 39.066 1.00 90.69 395 THR A O 1
ATOM 3106 N N . ASP A 1 396 ? -10.904 -11.333 39.720 1.00 92.31 396 ASP A N 1
ATOM 3107 C CA . ASP A 1 396 ? -10.047 -12.139 38.840 1.00 92.31 396 ASP A CA 1
ATOM 3108 C C . ASP A 1 396 ? -10.652 -12.177 37.420 1.00 92.31 396 ASP A C 1
ATOM 3110 O O . ASP A 1 396 ? -11.719 -12.775 37.240 1.00 92.31 396 ASP A O 1
ATOM 3114 N N . PRO A 1 397 ? -10.009 -11.572 36.403 1.00 92.38 397 PRO A N 1
ATOM 3115 C CA . PRO A 1 397 ? -10.560 -11.507 35.051 1.00 92.38 397 PRO A CA 1
ATOM 3116 C C . PRO A 1 397 ? -10.746 -12.888 34.408 1.00 92.38 397 PRO A C 1
ATOM 3118 O O . PRO A 1 397 ? -11.637 -13.047 33.579 1.00 92.38 397 PRO A O 1
ATOM 3121 N N . ALA A 1 398 ? -9.986 -13.910 34.821 1.00 93.62 398 ALA A N 1
ATOM 3122 C CA . ALA A 1 398 ? -10.129 -15.270 34.293 1.00 93.62 398 ALA A CA 1
ATOM 3123 C C . ALA A 1 398 ? -11.436 -15.958 34.726 1.00 93.62 398 ALA A C 1
ATOM 3125 O O . ALA A 1 398 ? -11.823 -16.973 34.149 1.00 93.62 398 ALA A O 1
ATOM 3126 N N . LYS A 1 399 ? -12.092 -15.437 35.767 1.00 94.12 399 LYS A N 1
ATOM 3127 C CA . LYS A 1 399 ? -13.320 -15.989 36.360 1.00 94.12 399 LYS A CA 1
ATOM 3128 C C . LYS A 1 399 ? -14.433 -14.952 36.447 1.00 94.12 399 LYS A C 1
ATOM 3130 O O . LYS A 1 399 ? -15.424 -15.185 37.135 1.00 94.12 399 LYS A O 1
ATOM 3135 N N . ALA A 1 400 ? -14.244 -13.807 35.797 1.00 93.12 400 ALA A N 1
ATOM 3136 C CA . ALA A 1 400 ? -15.198 -12.722 35.844 1.00 93.12 400 ALA A CA 1
ATOM 3137 C C . ALA A 1 400 ? -16.542 -13.170 35.269 1.00 93.12 400 ALA A C 1
ATOM 3139 O O . ALA A 1 400 ? -16.620 -13.921 34.293 1.00 93.12 400 ALA A O 1
ATOM 3140 N N . THR A 1 401 ? -17.598 -12.646 35.867 1.00 93.88 401 THR A N 1
ATOM 3141 C CA . THR A 1 401 ? -18.981 -12.807 35.439 1.00 93.88 401 THR A CA 1
ATOM 3142 C C . THR A 1 401 ? -19.594 -11.439 35.166 1.00 93.88 401 THR A C 1
ATOM 3144 O O . THR A 1 401 ? -19.054 -10.400 35.549 1.00 93.88 401 THR A O 1
ATOM 3147 N N . PHE A 1 402 ? -20.763 -11.415 34.528 1.00 90.31 402 PHE A N 1
ATOM 3148 C CA . PHE A 1 402 ? -21.455 -10.158 34.238 1.00 90.31 402 PHE A CA 1
ATOM 3149 C C . PHE A 1 402 ? -21.781 -9.336 35.504 1.00 90.31 402 PHE A C 1
ATOM 3151 O O . PHE A 1 402 ? -21.859 -8.108 35.452 1.00 90.31 402 PHE A O 1
ATOM 3158 N N . GLU A 1 403 ? -21.934 -9.993 36.659 1.00 90.06 403 GLU A N 1
ATOM 3159 C CA . GLU A 1 403 ? -22.185 -9.336 37.948 1.00 90.06 403 GLU A CA 1
ATOM 3160 C C . GLU A 1 403 ? -20.967 -8.571 38.479 1.00 90.06 403 GLU A C 1
ATOM 3162 O O . GLU A 1 403 ? -21.111 -7.686 39.329 1.00 90.06 403 GLU A O 1
ATOM 3167 N N . ASP A 1 404 ? -19.770 -8.867 37.975 1.00 91.69 404 ASP A N 1
ATOM 3168 C CA . ASP A 1 404 ? -18.537 -8.181 38.352 1.00 91.69 404 ASP A CA 1
ATOM 3169 C C . ASP A 1 404 ? -18.375 -6.820 3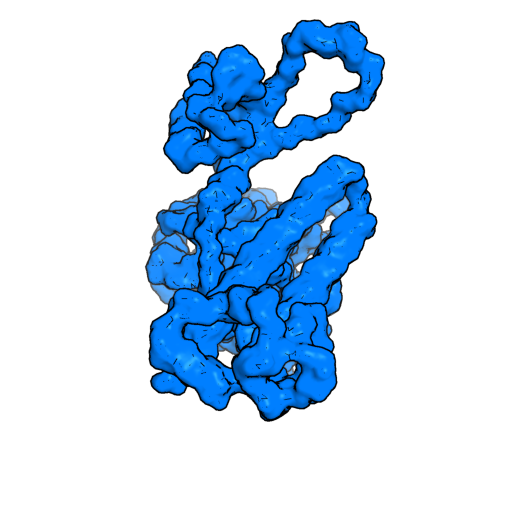7.663 1.00 91.69 404 ASP A C 1
ATOM 3171 O O . ASP A 1 404 ? -17.518 -6.025 38.058 1.00 91.69 404 ASP A O 1
ATOM 3175 N N . VAL A 1 405 ? -19.227 -6.511 36.682 1.00 87.00 405 VAL A N 1
ATOM 3176 C CA . VAL A 1 405 ? -19.260 -5.213 36.001 1.00 87.00 405 VAL A CA 1
ATOM 3177 C C . VAL A 1 405 ? -20.047 -4.208 36.832 1.00 87.00 405 VAL A C 1
ATOM 3179 O O . VAL A 1 405 ? -21.115 -4.505 37.371 1.00 87.00 405 VAL A O 1
ATOM 3182 N N . THR A 1 406 ? -19.544 -2.978 36.936 1.00 76.44 406 THR A N 1
ATOM 3183 C CA . THR A 1 406 ? -20.306 -1.898 37.578 1.00 76.44 406 THR A CA 1
ATOM 3184 C C . THR A 1 406 ? -21.517 -1.518 36.721 1.00 76.44 406 THR A C 1
ATOM 3186 O O . THR A 1 406 ? -21.436 -1.498 35.494 1.00 76.44 406 THR A O 1
ATOM 3189 N N . SER A 1 407 ? -22.644 -1.144 37.336 1.00 75.94 407 SER A N 1
ATOM 3190 C CA . SER A 1 407 ? -23.843 -0.730 36.583 1.00 75.94 407 SER A CA 1
ATOM 3191 C C . SER A 1 407 ? -23.570 0.435 35.620 1.00 75.94 407 SER A C 1
ATOM 3193 O O . SER A 1 407 ? -24.177 0.504 34.558 1.00 75.94 407 SER A O 1
ATOM 3195 N N . ALA A 1 408 ? -22.615 1.313 35.951 1.00 73.19 408 ALA A N 1
ATOM 3196 C CA . ALA A 1 408 ? -22.191 2.415 35.088 1.00 73.19 408 ALA A CA 1
ATOM 3197 C C . ALA A 1 408 ? -21.471 1.945 33.808 1.00 73.19 408 ALA A C 1
ATOM 3199 O O . ALA A 1 408 ? -21.514 2.635 32.793 1.00 73.19 408 ALA A O 1
ATOM 3200 N N . ASN A 1 409 ? -20.827 0.775 33.840 1.00 76.81 409 ASN A N 1
ATOM 3201 C CA . ASN A 1 409 ? -20.049 0.247 32.721 1.00 76.81 409 ASN A CA 1
ATOM 3202 C C . ASN A 1 409 ? -20.785 -0.825 31.910 1.00 76.81 409 ASN A C 1
ATOM 3204 O O . ASN A 1 409 ? -20.343 -1.139 30.810 1.00 76.81 409 ASN A O 1
ATOM 3208 N N . GLN A 1 410 ? -21.920 -1.344 32.386 1.00 80.25 410 GLN A N 1
ATOM 3209 C CA . GLN A 1 410 ? -22.712 -2.329 31.639 1.00 80.25 410 GLN A CA 1
ATOM 3210 C C . GLN A 1 410 ? -23.194 -1.784 30.286 1.00 80.25 410 GLN A C 1
ATOM 3212 O O . GLN A 1 410 ? -23.091 -2.485 29.284 1.00 80.25 410 GLN A O 1
ATOM 3217 N N . ALA A 1 411 ? -23.626 -0.519 30.229 1.00 78.56 411 ALA A N 1
ATOM 3218 C CA . ALA A 1 411 ? -24.010 0.132 28.972 1.00 78.56 411 ALA A CA 1
ATOM 3219 C C . ALA A 1 411 ? -22.831 0.266 27.987 1.00 78.56 411 ALA A C 1
ATOM 3221 O O . ALA A 1 411 ? -23.006 0.134 26.783 1.00 78.56 411 ALA A O 1
ATOM 3222 N N . ARG A 1 412 ? -21.601 0.448 28.488 1.00 77.19 412 ARG A N 1
ATOM 3223 C CA . ARG A 1 412 ? -20.393 0.568 27.648 1.00 77.19 412 ARG A CA 1
ATOM 3224 C C . ARG A 1 412 ? -20.018 -0.742 26.950 1.00 77.19 412 ARG A C 1
ATOM 3226 O O . ARG A 1 412 ? -19.207 -0.730 26.030 1.00 77.19 412 ARG A O 1
ATOM 3233 N N . LEU A 1 413 ? -20.589 -1.872 27.374 1.00 81.56 413 LEU A N 1
ATOM 3234 C CA . LEU A 1 413 ? -20.383 -3.155 26.705 1.00 81.56 413 LEU A CA 1
ATOM 3235 C C . LEU A 1 413 ? -21.166 -3.258 25.387 1.00 81.56 413 LEU A C 1
ATOM 3237 O O . LEU A 1 413 ? -20.804 -4.094 24.556 1.00 81.56 413 LEU A O 1
ATOM 3241 N N . GLY A 1 414 ? -22.179 -2.407 25.169 1.00 79.88 414 GLY A N 1
ATOM 3242 C CA . GLY A 1 414 ? -22.943 -2.337 23.919 1.00 79.88 414 GLY A CA 1
ATOM 3243 C C . GLY A 1 414 ? -23.780 -3.588 23.639 1.00 79.88 414 GLY A C 1
ATOM 3244 O O . GLY A 1 414 ? -23.917 -3.995 22.482 1.00 79.88 414 GLY A O 1
ATOM 3245 N N . LEU A 1 415 ? -24.247 -4.271 24.691 1.00 83.69 415 LEU A N 1
ATOM 3246 C CA . LEU A 1 415 ? -24.990 -5.534 24.580 1.00 83.69 415 LEU A CA 1
ATOM 3247 C C . LEU A 1 415 ? -26.457 -5.329 24.182 1.00 83.69 415 LEU A C 1
ATOM 3249 O O . LEU A 1 415 ? -27.112 -6.278 23.767 1.00 83.69 415 LEU A O 1
ATOM 3253 N N . GLU A 1 416 ? -26.977 -4.107 24.285 1.00 82.06 416 GLU A N 1
ATOM 3254 C CA . GLU A 1 416 ? -28.351 -3.749 23.925 1.00 82.06 416 GLU A CA 1
ATOM 3255 C C . GLU A 1 416 ? -28.666 -3.949 22.437 1.00 82.06 416 GLU A C 1
ATOM 3257 O O . GLU A 1 416 ? -29.832 -4.073 22.072 1.00 82.06 416 GLU A O 1
ATOM 3262 N N . ASN A 1 417 ? -27.632 -4.027 21.595 1.00 82.19 417 ASN A N 1
ATOM 3263 C CA . ASN A 1 417 ? -27.756 -4.273 20.159 1.00 82.19 417 ASN A CA 1
ATOM 3264 C C . ASN A 1 417 ? -27.724 -5.768 19.792 1.00 82.19 417 ASN A C 1
ATOM 3266 O O . ASN A 1 417 ? -27.786 -6.100 18.610 1.00 82.19 417 ASN A O 1
ATOM 3270 N N . LEU A 1 418 ? -27.609 -6.660 20.782 1.00 84.75 418 LEU A N 1
ATOM 3271 C CA . LEU A 1 418 ? -27.629 -8.112 20.608 1.00 84.75 418 LEU A CA 1
ATOM 3272 C C . LEU A 1 418 ? -29.006 -8.687 20.968 1.00 84.75 418 LEU A C 1
ATOM 3274 O O . LEU A 1 418 ? -29.682 -8.202 21.881 1.00 84.75 418 LEU A O 1
ATOM 3278 N N . SER A 1 419 ? -29.401 -9.761 20.289 1.00 90.06 419 SER A N 1
ATOM 3279 C CA . SER A 1 419 ? -30.570 -10.575 20.632 1.00 90.06 419 SER A CA 1
ATOM 3280 C C . SER A 1 419 ? -30.416 -11.251 22.001 1.00 90.06 419 SER A C 1
ATOM 3282 O O . SER A 1 419 ? -29.326 -11.331 22.569 1.00 90.06 419 SER A O 1
ATOM 3284 N N . SER A 1 420 ? -31.517 -11.756 22.565 1.00 91.25 420 SER A N 1
ATOM 3285 C CA . SER A 1 420 ? -31.488 -12.406 23.882 1.00 91.25 420 SER A CA 1
ATOM 3286 C C . SER A 1 420 ? -30.574 -13.636 23.930 1.00 91.25 420 SER A C 1
ATOM 3288 O O . SER A 1 420 ? -29.898 -13.830 24.941 1.00 91.25 420 SER A O 1
ATOM 3290 N N . ASP A 1 421 ? -30.508 -14.413 22.847 1.00 91.38 421 ASP A N 1
ATOM 3291 C CA . ASP A 1 421 ? -29.665 -15.612 22.759 1.00 91.38 421 ASP A CA 1
ATOM 3292 C C . ASP A 1 421 ? -28.176 -15.237 22.681 1.00 91.38 421 ASP A C 1
ATOM 3294 O O . ASP A 1 421 ? -27.350 -15.781 23.412 1.00 91.38 421 ASP A O 1
ATOM 3298 N N . GLU A 1 422 ? -27.832 -14.220 21.887 1.00 91.19 422 GLU A N 1
ATOM 3299 C CA . GLU A 1 422 ? -26.472 -13.669 21.814 1.00 91.19 422 GLU A CA 1
ATOM 3300 C C . GLU A 1 422 ? -26.017 -13.089 23.161 1.00 91.19 422 GLU A C 1
ATOM 3302 O O . GLU A 1 422 ? -24.887 -13.312 23.598 1.00 91.19 422 GLU A O 1
ATOM 3307 N N . GLN A 1 423 ? -26.904 -12.384 23.873 1.00 91.38 423 GLN A N 1
ATOM 3308 C CA . GLN A 1 423 ? -26.605 -11.889 25.219 1.00 91.38 423 GLN A CA 1
ATOM 3309 C C . GLN A 1 423 ? -26.388 -13.027 26.224 1.00 91.38 423 GLN A C 1
ATOM 3311 O O . GLN A 1 423 ? -25.559 -12.886 27.126 1.00 91.38 423 GLN A O 1
ATOM 3316 N N . ALA A 1 424 ? -27.129 -14.134 26.108 1.00 90.88 424 ALA A N 1
ATOM 3317 C CA . ALA A 1 424 ? -26.932 -15.308 26.953 1.00 90.88 424 ALA A CA 1
ATOM 3318 C C . ALA A 1 424 ? -25.557 -15.940 26.696 1.00 90.88 424 ALA A C 1
ATOM 3320 O O . ALA A 1 424 ? -24.798 -16.138 27.645 1.00 90.88 424 ALA A O 1
ATOM 3321 N N . PHE A 1 425 ? -25.180 -16.119 25.427 1.00 93.25 425 PHE A N 1
ATOM 3322 C CA . PHE A 1 425 ? -23.857 -16.618 25.048 1.00 93.25 425 PHE A CA 1
ATOM 3323 C C . PHE A 1 425 ? -22.717 -15.741 25.577 1.00 93.25 425 PHE A C 1
ATOM 3325 O O . PHE A 1 425 ? -21.737 -16.254 26.124 1.00 93.25 425 PHE A O 1
ATOM 3332 N N . VAL A 1 426 ? -22.846 -14.412 25.477 1.00 91.88 426 VAL A N 1
ATOM 3333 C CA . VAL A 1 426 ? -21.855 -13.482 26.045 1.00 91.88 426 VAL A CA 1
ATOM 3334 C C . VAL A 1 426 ? -21.728 -13.665 27.558 1.00 91.88 426 VAL A C 1
ATOM 3336 O O . VAL A 1 426 ? -20.617 -13.635 28.081 1.00 91.88 426 VAL A O 1
ATOM 3339 N N . LYS A 1 427 ? -22.838 -13.865 28.278 1.00 91.50 427 LYS A N 1
ATOM 3340 C CA . LYS A 1 427 ? -22.816 -14.084 29.734 1.00 91.50 427 LYS A CA 1
ATOM 3341 C C . LYS A 1 427 ? -22.173 -15.418 30.112 1.00 91.50 427 LYS A C 1
ATOM 3343 O O . LYS A 1 427 ? -21.453 -15.464 31.105 1.00 91.50 427 LYS A O 1
ATOM 3348 N N . GLU A 1 428 ? -22.391 -16.470 29.327 1.00 92.81 428 GLU A N 1
ATOM 3349 C CA . GLU A 1 428 ? -21.745 -17.777 29.520 1.00 92.81 428 GLU A CA 1
ATOM 3350 C C . GLU A 1 428 ? -20.233 -17.723 29.255 1.00 92.81 428 GLU A C 1
ATOM 3352 O O . GLU A 1 428 ? -19.459 -18.377 29.950 1.00 92.81 428 GLU A O 1
ATOM 3357 N N . ASN A 1 429 ? -19.800 -16.882 28.311 1.00 92.88 429 ASN A N 1
ATOM 3358 C CA . ASN A 1 429 ? -18.400 -16.730 27.900 1.00 92.88 429 ASN A CA 1
ATOM 3359 C C . ASN A 1 429 ? -17.774 -15.406 28.384 1.00 92.88 429 ASN A C 1
ATOM 3361 O O . ASN A 1 429 ? -16.863 -14.857 27.754 1.00 92.88 429 ASN A O 1
ATOM 3365 N N . PHE A 1 430 ? -18.265 -14.870 29.508 1.00 93.69 430 PHE A N 1
ATOM 3366 C CA . PHE A 1 430 ? -18.017 -13.482 29.903 1.00 93.69 430 PHE A CA 1
ATOM 3367 C C . PHE A 1 430 ? -16.542 -13.154 30.167 1.00 93.69 430 PHE A C 1
ATOM 3369 O O . PHE A 1 430 ? -16.087 -12.075 29.793 1.00 93.69 430 PHE A O 1
ATOM 3376 N N . ALA A 1 431 ? -15.778 -14.071 30.767 1.00 91.62 431 ALA A N 1
ATOM 3377 C CA . ALA A 1 431 ? -14.357 -13.858 31.047 1.00 91.62 431 ALA A CA 1
ATOM 3378 C C . ALA A 1 431 ? -13.559 -13.566 29.761 1.00 91.62 431 ALA A C 1
ATOM 3380 O O . ALA A 1 431 ? -12.860 -12.558 29.668 1.00 91.62 431 ALA A O 1
ATOM 3381 N N . SER A 1 432 ? -13.722 -14.392 28.725 1.00 91.19 432 SER A N 1
ATOM 3382 C CA . SER A 1 432 ? -13.078 -14.168 27.424 1.00 91.19 432 SER A CA 1
ATOM 3383 C C . SER A 1 432 ? -13.590 -12.898 26.743 1.00 91.19 432 SER A C 1
ATOM 3385 O O . SER A 1 432 ? -12.800 -12.138 26.183 1.00 91.19 432 SER A O 1
ATOM 3387 N N . PHE A 1 433 ? -14.896 -12.631 26.833 1.00 92.50 433 PHE A N 1
ATOM 3388 C CA . PHE A 1 433 ? -15.497 -11.417 26.283 1.00 92.50 433 PHE A CA 1
ATOM 3389 C C . PHE A 1 433 ? -14.894 -10.145 26.895 1.00 92.50 433 PHE A C 1
ATOM 3391 O O . PHE A 1 433 ? -14.486 -9.235 26.168 1.00 92.50 433 PHE A O 1
ATOM 3398 N N . ILE A 1 434 ? -14.805 -10.074 28.228 1.00 91.56 434 ILE A N 1
ATOM 3399 C CA . ILE A 1 434 ? -14.336 -8.872 28.922 1.00 91.56 434 ILE A CA 1
ATOM 3400 C C . ILE A 1 434 ? -12.830 -8.656 28.758 1.00 91.56 434 ILE A C 1
ATOM 3402 O O . ILE A 1 434 ? -12.395 -7.510 28.654 1.00 91.56 434 ILE A O 1
ATOM 3406 N N . ILE A 1 435 ? -12.046 -9.736 28.653 1.00 89.75 435 ILE A N 1
ATOM 3407 C CA . ILE A 1 435 ? -10.617 -9.662 28.320 1.00 89.75 435 ILE A CA 1
ATOM 3408 C C . ILE A 1 435 ? -10.422 -9.037 26.934 1.00 89.75 435 ILE A C 1
ATOM 3410 O O . ILE A 1 435 ? -9.627 -8.109 26.787 1.00 89.75 435 ILE A O 1
ATOM 3414 N N . GLY A 1 436 ? -11.198 -9.467 25.933 1.00 90.31 436 GLY A N 1
ATOM 3415 C CA . GLY A 1 436 ? -11.150 -8.864 24.600 1.00 90.31 436 GLY A CA 1
ATOM 3416 C C . GLY A 1 436 ? -11.571 -7.386 24.594 1.00 90.31 436 GLY A C 1
ATOM 3417 O O . GLY A 1 436 ? -10.926 -6.553 23.954 1.00 90.31 436 GLY A O 1
ATOM 3418 N N . LYS A 1 437 ? -12.607 -7.021 25.361 1.00 88.94 437 LYS A N 1
ATOM 3419 C CA . LYS A 1 437 ? -13.041 -5.618 25.514 1.00 88.94 437 LYS A CA 1
ATOM 3420 C C . LYS A 1 437 ? -11.961 -4.722 26.121 1.00 88.94 437 LYS A C 1
ATOM 3422 O O . LYS A 1 437 ? -11.758 -3.608 25.636 1.00 88.94 437 LYS A O 1
ATOM 3427 N N . ASP A 1 438 ? -11.274 -5.192 27.160 1.00 87.19 438 ASP A N 1
ATOM 3428 C CA . ASP A 1 438 ? -10.164 -4.459 27.780 1.00 87.19 438 ASP A CA 1
ATOM 3429 C C . ASP A 1 438 ? -9.001 -4.288 26.795 1.00 87.19 438 ASP A C 1
ATOM 3431 O O . ASP A 1 438 ? -8.514 -3.174 26.608 1.00 87.19 438 ASP A O 1
ATOM 3435 N N . ALA A 1 439 ? -8.650 -5.346 26.057 1.00 86.75 439 ALA A N 1
ATOM 3436 C CA . ALA A 1 439 ? -7.605 -5.302 25.037 1.00 86.75 439 ALA A CA 1
ATOM 3437 C C . ALA A 1 439 ? -7.883 -4.268 23.929 1.00 86.75 439 ALA A C 1
ATOM 3439 O O . ALA A 1 439 ? -6.972 -3.545 23.510 1.00 86.75 439 ALA A O 1
ATOM 3440 N N . ILE A 1 440 ? -9.132 -4.169 23.456 1.00 86.25 440 ILE A N 1
ATOM 3441 C CA . ILE A 1 440 ? -9.553 -3.141 22.488 1.00 86.25 440 ILE A CA 1
ATOM 3442 C C . ILE A 1 440 ? -9.384 -1.746 23.091 1.00 86.25 440 ILE A C 1
ATOM 3444 O O . ILE A 1 440 ? -8.776 -0.871 22.472 1.00 86.25 440 ILE A O 1
ATOM 3448 N N . PHE A 1 441 ? -9.900 -1.534 24.303 1.00 83.69 441 PHE A N 1
ATOM 3449 C CA . PHE A 1 441 ? -9.875 -0.225 24.948 1.00 83.69 441 PHE A CA 1
ATOM 3450 C C . PHE A 1 441 ? -8.448 0.262 25.225 1.00 83.69 441 PHE A C 1
ATOM 3452 O O . PHE A 1 441 ? -8.124 1.417 24.940 1.00 83.69 441 PHE A O 1
ATOM 3459 N N . SER A 1 442 ? -7.576 -0.611 25.730 1.00 78.94 442 SER A N 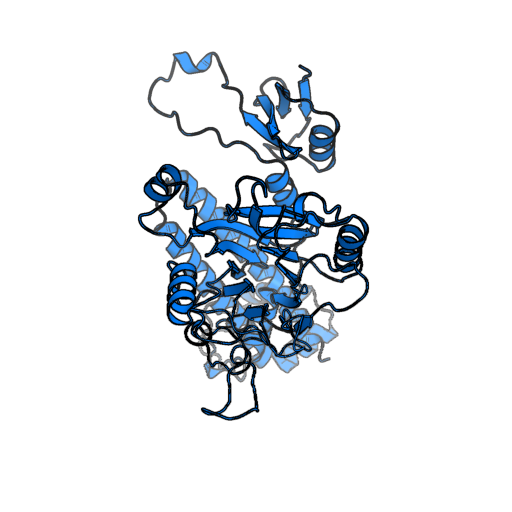1
ATOM 3460 C CA . SER A 1 442 ? -6.171 -0.285 25.978 1.00 78.94 442 SER A CA 1
ATOM 3461 C C . SER A 1 442 ? -5.421 0.069 24.694 1.00 78.94 442 SER A C 1
ATOM 3463 O O . SER A 1 442 ? -4.631 1.017 24.687 1.00 78.94 442 SER A O 1
ATOM 3465 N N . GLN A 1 443 ? -5.680 -0.637 23.587 1.00 81.38 443 GLN A N 1
ATOM 3466 C CA . GLN A 1 443 ? -5.077 -0.311 22.290 1.00 81.38 443 GLN A CA 1
ATOM 3467 C C . GLN A 1 443 ? -5.569 1.044 21.758 1.00 81.38 443 GLN A C 1
ATOM 3469 O O . GLN A 1 443 ? -4.751 1.862 21.338 1.00 81.38 443 GLN A O 1
ATOM 3474 N N . LEU A 1 444 ? -6.877 1.319 21.832 1.00 80.19 444 LEU A N 1
ATOM 3475 C CA . LEU A 1 444 ? -7.448 2.611 21.431 1.00 80.19 444 LEU A CA 1
ATOM 3476 C C . LEU A 1 444 ? -6.892 3.763 22.273 1.00 80.19 444 LEU A C 1
ATOM 3478 O O . LEU A 1 444 ? -6.484 4.786 21.733 1.00 80.19 444 LEU A O 1
ATOM 3482 N N . THR A 1 445 ? -6.811 3.579 23.590 1.00 79.19 445 THR A N 1
ATOM 3483 C CA . THR A 1 445 ? -6.269 4.589 24.507 1.00 79.19 445 THR A CA 1
ATOM 3484 C C . THR A 1 445 ? -4.796 4.866 24.209 1.00 79.19 445 THR A C 1
ATOM 3486 O O . THR A 1 445 ? -4.387 6.023 24.141 1.00 79.19 445 THR A O 1
ATOM 3489 N N . SER A 1 446 ? -3.999 3.820 23.972 1.00 75.75 446 SER A N 1
ATOM 3490 C CA . SER A 1 446 ? -2.577 3.965 23.635 1.00 75.75 446 SER A CA 1
ATOM 3491 C C . SER A 1 446 ? -2.381 4.730 22.322 1.00 75.75 446 SER A C 1
ATOM 3493 O O . SER A 1 446 ? -1.579 5.661 22.277 1.00 75.75 446 SER A O 1
ATOM 3495 N N . GLY A 1 447 ? -3.157 4.393 21.284 1.00 72.19 447 GLY A N 1
ATOM 3496 C CA . GLY A 1 447 ? -3.127 5.098 20.000 1.00 72.19 447 GLY A CA 1
ATOM 3497 C C . GLY A 1 447 ? -3.529 6.570 20.125 1.00 72.19 447 GLY A C 1
ATOM 3498 O O . GLY A 1 447 ? -2.834 7.447 19.610 1.00 72.19 447 GLY A O 1
ATOM 3499 N N . PHE A 1 448 ? -4.595 6.860 20.881 1.00 76.12 448 PHE A N 1
ATOM 3500 C CA . PHE A 1 448 ? -5.031 8.233 21.140 1.00 76.12 448 PHE A CA 1
ATOM 3501 C C . PHE A 1 448 ? -3.930 9.046 21.823 1.00 76.12 448 PHE A C 1
ATOM 3503 O O . PHE A 1 448 ? -3.632 10.161 21.398 1.00 76.12 448 PHE A O 1
ATOM 3510 N N . MET A 1 449 ? -3.296 8.483 22.855 1.00 73.62 449 MET A N 1
ATOM 3511 C CA . MET A 1 449 ? -2.218 9.147 23.589 1.00 73.62 449 MET A CA 1
ATOM 3512 C C . MET A 1 449 ? -0.988 9.400 22.710 1.00 73.62 449 MET A C 1
ATOM 3514 O O . MET A 1 449 ? -0.368 10.459 22.824 1.00 73.62 449 MET A O 1
ATOM 3518 N N . GLU A 1 450 ? -0.649 8.471 21.814 1.00 74.12 450 GLU A N 1
ATOM 3519 C CA . GLU A 1 450 ? 0.445 8.648 20.858 1.00 74.12 450 GLU A CA 1
ATOM 3520 C C . GLU A 1 450 ? 0.149 9.782 19.864 1.00 74.12 450 GLU A C 1
ATOM 3522 O O . GLU A 1 450 ? 0.953 10.708 19.732 1.00 74.12 450 GLU A O 1
ATOM 3527 N N . GLU A 1 451 ? -1.014 9.759 19.203 1.00 73.06 451 GLU A N 1
ATOM 3528 C CA . GLU A 1 451 ? -1.411 10.800 18.244 1.00 73.06 451 GLU A CA 1
ATOM 3529 C C . GLU A 1 451 ? -1.569 12.174 18.922 1.00 73.06 451 GLU A C 1
ATOM 3531 O O . GLU A 1 451 ? -1.119 13.190 18.386 1.00 73.06 451 GLU A O 1
ATOM 3536 N N . MET A 1 452 ? -2.122 12.221 20.139 1.00 73.62 452 MET A N 1
ATOM 3537 C CA . MET A 1 452 ? -2.196 13.446 20.943 1.00 73.62 452 MET A CA 1
ATOM 3538 C C . MET A 1 452 ? -0.807 13.990 21.280 1.00 73.62 452 MET A C 1
ATOM 3540 O O . MET A 1 452 ? -0.574 15.196 21.167 1.00 73.62 452 MET A O 1
ATOM 3544 N N . GLY A 1 453 ? 0.132 13.113 21.650 1.00 70.31 453 GLY A N 1
ATOM 3545 C CA . GLY A 1 453 ? 1.524 13.487 21.887 1.00 70.31 453 GLY A CA 1
ATOM 3546 C C . GLY A 1 453 ? 2.172 14.087 20.638 1.00 70.31 453 GLY A C 1
ATOM 3547 O O . GLY A 1 453 ? 2.828 15.128 20.716 1.00 70.31 453 GLY A O 1
ATOM 3548 N N . GLN A 1 454 ? 1.921 13.500 19.464 1.00 76.94 454 GLN A N 1
ATOM 3549 C CA . GLN A 1 454 ? 2.396 14.043 18.191 1.00 76.94 454 GLN A CA 1
ATOM 3550 C C . GLN A 1 454 ? 1.813 15.436 17.915 1.00 76.94 454 GLN A C 1
ATOM 3552 O O . GLN A 1 454 ? 2.569 16.344 17.560 1.00 76.94 454 GLN A O 1
ATOM 3557 N N . LEU A 1 455 ? 0.511 15.646 18.151 1.00 71.81 455 LEU A N 1
ATOM 3558 C CA . LEU A 1 455 ? -0.129 16.960 18.011 1.00 71.81 455 LEU A CA 1
ATOM 3559 C C . LEU A 1 455 ? 0.495 18.019 18.926 1.00 71.81 455 LEU A C 1
ATOM 3561 O O . LEU A 1 455 ? 0.706 19.146 18.483 1.00 71.81 455 LEU A O 1
ATOM 3565 N N . HIS A 1 456 ? 0.830 17.676 20.175 1.00 74.88 456 HIS A N 1
ATOM 3566 C CA . HIS A 1 456 ? 1.490 18.607 21.103 1.00 74.88 456 HIS A CA 1
ATOM 3567 C C . HIS A 1 456 ? 2.912 18.976 20.677 1.00 74.88 456 HIS A C 1
ATOM 3569 O O . HIS A 1 456 ? 3.370 20.075 20.980 1.00 74.88 456 HIS A O 1
ATOM 3575 N N . THR A 1 457 ? 3.601 18.086 19.963 1.00 79.12 457 THR A N 1
ATOM 3576 C CA . THR A 1 457 ? 4.937 18.365 19.407 1.00 79.12 457 THR A CA 1
ATOM 3577 C C . THR A 1 457 ? 4.904 19.043 18.038 1.00 79.12 457 THR A C 1
ATOM 3579 O O . THR A 1 457 ? 5.940 19.495 17.546 1.00 79.12 457 THR A O 1
ATOM 3582 N N . ALA A 1 458 ? 3.735 19.131 17.402 1.00 74.06 458 ALA A N 1
ATOM 3583 C CA . ALA A 1 458 ? 3.589 19.792 16.118 1.00 74.06 458 ALA A CA 1
ATOM 3584 C C . ALA A 1 458 ? 3.662 21.319 16.289 1.00 74.06 458 ALA A C 1
ATOM 3586 O O . ALA A 1 458 ? 3.062 21.890 17.197 1.00 74.06 458 ALA A O 1
ATOM 3587 N N . ASN A 1 459 ? 4.362 22.001 15.376 1.00 77.12 459 ASN A N 1
ATOM 3588 C CA . ASN A 1 459 ? 4.455 23.468 15.334 1.00 77.12 459 ASN A CA 1
ATOM 3589 C C . ASN A 1 459 ? 3.132 24.103 14.853 1.00 77.12 459 ASN A C 1
ATOM 3591 O O . ASN A 1 459 ? 3.074 24.718 13.786 1.00 77.12 459 ASN A O 1
ATOM 3595 N N . LEU A 1 460 ? 2.057 23.913 15.617 1.00 78.12 460 LEU A N 1
ATOM 3596 C CA . LEU A 1 460 ? 0.716 24.425 15.354 1.00 78.12 460 LEU A CA 1
ATOM 3597 C C . LEU A 1 460 ? 0.429 25.649 16.226 1.00 78.12 460 LEU A C 1
ATOM 3599 O O . LEU A 1 460 ? 0.895 25.766 17.357 1.00 78.12 460 LEU A O 1
ATOM 3603 N N . THR A 1 461 ? -0.386 26.563 15.708 1.00 80.81 461 THR A N 1
ATOM 3604 C CA . THR A 1 461 ? -0.951 27.642 16.531 1.00 80.81 461 THR A CA 1
ATOM 3605 C C . THR A 1 461 ? -1.985 27.082 17.515 1.00 80.81 461 THR A C 1
ATOM 3607 O O . THR A 1 461 ? -2.595 26.045 17.252 1.00 80.81 461 THR A O 1
ATOM 3610 N N . THR A 1 462 ? -2.255 27.785 18.619 1.00 72.94 462 THR A N 1
ATOM 3611 C CA . THR A 1 462 ? -3.209 27.338 19.655 1.00 72.94 462 THR A CA 1
ATOM 3612 C C . THR A 1 462 ? -4.586 26.963 19.093 1.00 72.94 462 THR A C 1
ATOM 3614 O O . THR A 1 462 ? -5.145 25.938 19.473 1.00 72.94 462 THR A O 1
ATOM 3617 N N . GLY A 1 463 ? -5.122 27.744 18.146 1.00 66.56 463 GLY A N 1
ATOM 3618 C CA . GLY A 1 463 ? -6.423 27.458 17.526 1.00 66.56 463 GLY A CA 1
ATOM 3619 C C . GLY A 1 463 ? -6.413 26.225 16.613 1.00 66.56 463 GLY A C 1
ATOM 3620 O O . GLY A 1 463 ? -7.379 25.460 16.584 1.00 66.56 463 GLY A O 1
ATOM 3621 N N . GLN A 1 464 ? -5.308 25.988 15.899 1.00 67.56 464 GLN A N 1
ATOM 3622 C CA . GLN A 1 464 ? -5.132 24.778 15.091 1.00 67.56 464 GLN A CA 1
ATOM 3623 C C . GLN A 1 464 ? -4.989 23.543 15.975 1.00 67.56 464 GLN A C 1
ATOM 3625 O O . GLN A 1 464 ? -5.600 22.520 15.684 1.00 67.56 464 GLN A O 1
ATOM 3630 N N . LEU A 1 465 ? -4.229 23.655 17.067 1.00 67.06 465 LEU A N 1
ATOM 3631 C CA . LEU A 1 465 ? -4.066 22.576 18.031 1.00 67.06 465 LEU A CA 1
ATOM 3632 C C . LEU A 1 465 ? -5.415 22.178 18.638 1.00 67.06 465 LEU A C 1
ATOM 3634 O O . LEU A 1 465 ? -5.755 21.002 18.618 1.00 67.06 465 LEU A O 1
ATOM 3638 N N . GLN A 1 466 ? -6.216 23.145 19.093 1.00 64.25 466 GLN A N 1
ATOM 3639 C CA . GLN A 1 466 ? -7.541 22.871 19.656 1.00 64.25 466 GLN A CA 1
ATOM 3640 C C . GLN A 1 466 ? -8.471 22.183 18.645 1.00 64.25 466 GLN A C 1
ATOM 3642 O O . GLN A 1 466 ? -9.152 21.221 18.985 1.00 64.25 466 GLN A O 1
ATOM 3647 N N . THR A 1 467 ? -8.472 22.640 17.389 1.00 67.75 467 THR A N 1
ATOM 3648 C CA . THR A 1 467 ? -9.287 22.027 16.326 1.00 67.75 467 THR A CA 1
ATOM 3649 C C . THR A 1 467 ? -8.866 20.579 16.064 1.00 67.75 467 THR A C 1
ATOM 3651 O O . THR A 1 467 ? -9.715 19.699 15.965 1.00 67.75 467 THR A O 1
ATOM 3654 N N . GLN A 1 468 ? -7.558 20.316 15.992 1.00 64.31 468 GLN A N 1
ATOM 3655 C CA . GLN A 1 468 ? -7.026 18.969 15.765 1.00 64.31 468 GLN A CA 1
ATOM 3656 C C . GLN A 1 468 ? -7.267 18.037 16.959 1.00 64.31 468 GLN A C 1
ATOM 3658 O O . GLN A 1 468 ? -7.533 16.859 16.761 1.00 64.31 468 GLN A O 1
ATOM 3663 N N . GLN A 1 469 ? -7.228 18.552 18.192 1.00 69.25 469 GLN A N 1
ATOM 3664 C CA . GLN A 1 469 ? -7.554 17.776 19.394 1.00 69.25 469 GLN A CA 1
ATOM 3665 C C . GLN A 1 469 ? -9.019 17.332 19.417 1.00 69.25 469 GLN A C 1
ATOM 3667 O O . GLN A 1 469 ? -9.301 16.189 19.774 1.00 69.25 469 GLN A O 1
ATOM 3672 N N . ILE A 1 470 ? -9.944 18.213 19.019 1.00 71.75 470 ILE A N 1
ATOM 3673 C CA . ILE A 1 470 ? -11.369 17.876 18.895 1.00 71.75 470 ILE A CA 1
ATOM 3674 C C . ILE A 1 470 ? -11.551 16.797 17.827 1.00 71.75 470 ILE A C 1
ATOM 3676 O O . ILE A 1 470 ? -12.101 15.744 18.129 1.00 71.75 470 ILE A O 1
ATOM 3680 N N . ALA A 1 471 ? -10.999 17.005 16.628 1.00 69.12 471 ALA A N 1
ATOM 3681 C CA . ALA A 1 471 ? -11.092 16.031 15.540 1.00 69.12 471 ALA A CA 1
ATOM 3682 C C . ALA A 1 471 ? -10.488 14.666 15.916 1.00 69.12 471 ALA A C 1
ATOM 3684 O O . ALA A 1 471 ? -11.028 13.623 15.557 1.00 69.12 471 ALA A O 1
ATOM 3685 N N . LEU A 1 472 ? -9.380 14.657 16.664 1.00 69.56 472 LEU A N 1
ATOM 3686 C CA . LEU A 1 472 ? -8.762 13.426 17.150 1.00 69.56 472 LEU A CA 1
ATOM 3687 C C . LEU A 1 472 ? -9.625 12.726 18.208 1.00 69.56 472 LEU A C 1
ATOM 3689 O O . LEU A 1 472 ? -9.727 11.503 18.198 1.00 69.56 472 LEU A O 1
ATOM 3693 N N . SER A 1 473 ? -10.265 13.486 19.096 1.00 71.00 473 SER A N 1
ATOM 3694 C CA . SER A 1 473 ? -11.179 12.930 20.102 1.00 71.00 473 SER A CA 1
ATOM 3695 C C . SER A 1 473 ? -12.407 12.305 19.435 1.00 71.00 473 SER A C 1
ATOM 3697 O O . SER A 1 473 ? -12.720 11.150 19.705 1.00 71.00 473 SER A O 1
ATOM 3699 N N . GLU A 1 474 ? -13.027 13.021 18.492 1.00 71.44 474 GLU A N 1
ATOM 3700 C CA . GLU A 1 474 ? -14.160 12.531 17.693 1.00 71.44 474 GLU A CA 1
ATOM 3701 C C . GLU A 1 474 ? -13.786 11.270 16.896 1.00 71.44 474 GLU A C 1
ATOM 3703 O O . GLU A 1 474 ? -14.536 10.295 16.895 1.00 71.44 474 GLU A O 1
ATOM 3708 N N . LYS A 1 475 ? -12.590 11.242 16.282 1.00 75.56 475 LYS A N 1
ATOM 3709 C CA . LYS A 1 475 ? -12.057 10.058 15.585 1.00 75.56 475 LYS A CA 1
ATOM 3710 C C . LYS A 1 475 ? -12.019 8.836 16.506 1.00 75.56 475 LYS A C 1
ATOM 3712 O O . LYS A 1 475 ? -12.453 7.761 16.101 1.00 75.56 475 LYS A O 1
ATOM 3717 N N . TYR A 1 476 ? -11.470 8.969 17.714 1.00 74.06 476 TYR A N 1
ATOM 3718 C CA . TYR A 1 476 ? -11.314 7.832 18.631 1.00 74.06 476 TYR A CA 1
ATOM 3719 C C . TYR A 1 476 ? -12.625 7.409 19.300 1.00 74.06 476 TYR A C 1
ATOM 3721 O O . TYR A 1 476 ? -12.790 6.224 19.586 1.00 74.06 476 TYR A O 1
ATOM 3729 N N . GLU A 1 477 ? -13.569 8.329 19.495 1.00 74.81 477 GLU A N 1
ATOM 3730 C CA . GLU A 1 477 ? -14.925 8.010 19.954 1.00 74.81 477 GLU A CA 1
ATOM 3731 C C . GLU A 1 477 ? -15.673 7.170 18.909 1.00 74.81 477 GLU A C 1
ATOM 3733 O O . GLU A 1 477 ? -16.090 6.050 19.200 1.00 74.81 477 GLU A O 1
ATOM 3738 N N . GLN A 1 478 ? -15.706 7.633 17.654 1.00 72.38 478 GLN A N 1
ATOM 3739 C CA . GLN A 1 478 ? -16.298 6.888 16.533 1.00 72.38 478 GLN A CA 1
ATOM 3740 C C . GLN A 1 478 ? -15.656 5.507 16.361 1.00 72.38 478 GLN A C 1
ATOM 3742 O O . GLN A 1 478 ? -16.333 4.500 16.140 1.00 72.38 478 GLN A O 1
ATOM 3747 N N . LEU A 1 479 ? -14.329 5.445 16.489 1.00 73.62 479 LEU A N 1
ATOM 3748 C CA . LEU A 1 479 ? -13.584 4.202 16.376 1.00 73.62 479 LEU A CA 1
ATOM 3749 C C . LEU A 1 479 ? -13.902 3.237 17.518 1.00 73.62 479 LEU A C 1
ATOM 3751 O O . LEU A 1 479 ? -14.090 2.048 17.266 1.00 73.62 479 LEU A O 1
ATOM 3755 N N . SER A 1 480 ? -13.997 3.738 18.750 1.00 80.50 480 SER A N 1
ATOM 3756 C CA . SER A 1 480 ? -14.402 2.955 19.917 1.00 80.50 480 SER A CA 1
ATOM 3757 C C . SER A 1 480 ? -15.774 2.324 19.705 1.00 80.50 480 SER A C 1
ATOM 3759 O O . SER A 1 480 ? -15.910 1.108 19.847 1.00 80.50 480 SER A O 1
ATOM 3761 N N . ASP A 1 481 ? -16.770 3.110 19.302 1.00 76.50 481 ASP A N 1
ATOM 3762 C CA . ASP A 1 481 ? -18.135 2.620 19.094 1.00 76.50 481 ASP A CA 1
ATOM 3763 C C . ASP A 1 481 ? -18.190 1.550 18.000 1.00 76.50 481 ASP A C 1
ATOM 3765 O O . ASP A 1 481 ? -18.747 0.464 18.194 1.00 76.50 481 ASP A O 1
ATOM 3769 N N . LYS A 1 482 ? -17.522 1.808 16.871 1.00 76.56 482 LYS A N 1
ATOM 3770 C CA . LYS A 1 482 ? -17.458 0.879 15.738 1.00 76.56 482 LYS A CA 1
ATOM 3771 C C . LYS A 1 482 ? -16.782 -0.439 16.107 1.00 76.56 482 LYS A C 1
ATOM 3773 O O . LYS A 1 482 ? -17.329 -1.507 15.831 1.00 76.56 482 LYS A O 1
ATOM 3778 N N . VAL A 1 483 ? -15.598 -0.381 16.718 1.00 81.50 483 VAL A N 1
ATOM 3779 C CA . VAL A 1 483 ? -14.839 -1.584 17.095 1.00 81.50 483 VAL A CA 1
ATOM 3780 C C . VAL A 1 483 ? -15.607 -2.379 18.145 1.00 81.50 483 VAL A C 1
ATOM 3782 O O . VAL A 1 483 ? -15.663 -3.602 18.061 1.00 81.50 483 VAL A O 1
ATOM 3785 N N . ASN A 1 484 ? -16.256 -1.700 19.094 1.00 82.12 484 ASN A N 1
ATOM 3786 C CA . ASN A 1 484 ? -17.078 -2.354 20.105 1.00 82.12 484 ASN A CA 1
ATOM 3787 C C . ASN A 1 484 ? -18.263 -3.109 19.504 1.00 82.12 484 ASN A C 1
ATOM 3789 O O . ASN A 1 484 ? -18.498 -4.253 19.900 1.00 82.12 484 ASN A O 1
ATOM 3793 N N . ALA A 1 485 ? -18.985 -2.496 18.564 1.00 81.38 485 ALA A N 1
ATOM 3794 C CA . ALA A 1 485 ? -20.110 -3.134 17.888 1.00 81.38 485 ALA A CA 1
ATOM 3795 C C . ALA A 1 485 ? -19.657 -4.343 17.053 1.00 81.38 485 ALA A C 1
ATOM 3797 O O . ALA A 1 485 ? -20.245 -5.420 17.145 1.00 81.38 485 ALA A O 1
ATOM 3798 N N . GLN A 1 486 ? -18.572 -4.193 16.290 1.00 83.12 486 GLN A N 1
ATOM 3799 C CA . GLN A 1 486 ? -18.017 -5.274 15.474 1.00 83.12 486 GLN A CA 1
ATOM 3800 C C . GLN A 1 486 ? -17.470 -6.428 16.315 1.00 83.12 486 GLN A C 1
ATOM 3802 O O . GLN A 1 486 ? -17.707 -7.585 15.977 1.00 83.12 486 GLN A O 1
ATOM 3807 N N . PHE A 1 487 ? -16.777 -6.132 17.419 1.00 87.19 487 PHE A N 1
ATOM 3808 C CA . PHE A 1 487 ? -16.303 -7.154 18.348 1.00 87.19 487 PHE A CA 1
ATOM 3809 C C . PHE A 1 487 ? -17.469 -7.975 18.895 1.00 87.19 487 PHE A C 1
ATOM 3811 O O . PHE A 1 487 ? -17.401 -9.198 18.879 1.00 87.19 487 PHE A O 1
ATOM 3818 N N . ASN A 1 488 ? -18.555 -7.317 19.321 1.00 88.31 488 ASN A N 1
ATOM 3819 C CA . ASN A 1 488 ? -19.737 -8.004 19.840 1.00 88.31 488 ASN A CA 1
ATOM 3820 C C . ASN A 1 488 ? -20.317 -8.969 18.803 1.00 88.31 488 ASN A C 1
ATOM 3822 O O . ASN A 1 488 ? -20.524 -10.135 19.121 1.00 88.31 488 ASN A O 1
ATOM 3826 N N . GLN A 1 489 ? -20.510 -8.505 17.564 1.00 85.00 489 GLN A N 1
ATOM 3827 C CA . GLN A 1 489 ? -21.020 -9.332 16.467 1.00 85.00 489 GLN A CA 1
ATOM 3828 C C . GLN A 1 489 ? -20.104 -10.522 16.161 1.00 85.00 489 GLN A C 1
ATOM 3830 O O . GLN A 1 489 ? -20.578 -11.644 16.027 1.00 85.00 489 GLN A O 1
ATOM 3835 N N . GLN A 1 490 ? -18.789 -10.306 16.073 1.00 85.75 490 GLN A N 1
ATOM 3836 C CA . GLN A 1 490 ? -17.843 -11.385 15.771 1.00 85.75 490 GLN A CA 1
ATOM 3837 C C . GLN A 1 490 ? -17.692 -12.382 16.922 1.00 85.75 490 GLN A C 1
ATOM 3839 O O . GLN A 1 490 ? -17.500 -13.569 16.676 1.00 85.75 490 GLN A O 1
ATOM 3844 N N . PHE A 1 491 ? -17.785 -11.921 18.169 1.00 86.88 491 PHE A N 1
ATOM 3845 C CA . PHE A 1 491 ? -17.683 -12.786 19.340 1.00 86.88 491 PHE A CA 1
ATOM 3846 C C . PHE A 1 491 ? -18.834 -13.796 19.390 1.00 86.88 491 PHE A C 1
ATOM 3848 O O . PHE A 1 491 ? -18.609 -14.962 19.701 1.00 86.88 491 PHE A O 1
ATOM 3855 N N . VAL A 1 492 ? -20.047 -13.361 19.032 1.00 85.62 492 VAL A N 1
ATOM 3856 C CA . VAL A 1 492 ? -21.242 -14.219 19.000 1.00 85.62 492 VAL A CA 1
ATOM 3857 C C . VAL A 1 492 ? -21.447 -14.935 17.663 1.00 85.62 492 VAL A C 1
ATOM 3859 O O . VAL A 1 492 ? -22.241 -15.858 17.596 1.00 85.62 492 VAL A O 1
ATOM 3862 N N . ALA A 1 493 ? -20.715 -14.584 16.600 1.00 77.44 493 ALA A N 1
ATOM 3863 C CA . ALA A 1 493 ? -20.813 -15.260 15.299 1.00 77.44 493 ALA A CA 1
ATOM 3864 C C . ALA A 1 493 ? -20.370 -16.740 15.323 1.00 77.44 493 ALA A C 1
ATOM 3866 O O . ALA A 1 493 ? -20.608 -17.460 14.357 1.00 77.44 493 ALA A O 1
ATOM 3867 N N . ASN A 1 494 ? -19.744 -17.189 16.417 1.00 55.72 494 ASN A N 1
ATOM 3868 C CA . ASN A 1 494 ? -19.404 -18.590 16.682 1.00 55.72 494 ASN A CA 1
ATOM 3869 C C . ASN A 1 494 ? -20.497 -19.357 17.464 1.00 55.72 494 ASN A C 1
ATOM 3871 O O . ASN A 1 494 ? -20.198 -20.425 18.002 1.00 55.72 494 ASN A O 1
ATOM 3875 N N . LEU A 1 495 ? -21.708 -18.791 17.572 1.00 51.81 495 LEU A N 1
ATOM 3876 C CA . LEU A 1 495 ? -22.905 -19.428 18.142 1.00 51.81 495 LEU A CA 1
ATOM 3877 C C . LEU A 1 495 ? -23.265 -20.762 17.475 1.00 51.81 495 LEU A C 1
ATOM 3879 O O . LEU A 1 495 ? -23.182 -20.855 16.227 1.00 51.81 495 LEU A O 1
#

Sequence (495 aa):
MSTIQINSQHRGNLDLADIQNIKTNAKEGDTVKFGSVFGKEYSVTKNSDGDVTLKQKENRSFFNRFFSKADSSKNGDLKLNQMNQQLHKKEGSGNVKVLTLTYNQANQKMPEDTKNYFQNLIQKGDYDVVLFAEQESKLLANDLELDGMNLLSQNKMKVMTKGLGEGVSYTSMSVFAKDGVDINVKKESEYRHGIGGRNMEFFMGITGNKGGVKTALEINGQALNVISAHLDSNKEVKREFEGNKLMEGIKPNEEVLITGDLNEREKRIAEGSDVMYDPVAHDDTHLAKHGFKFKPLNSHTYMQLDKHTGNIKQKEGRDRPDFGELDNTGLTNKTGNLQNHETSVITEGFENISDHKPVQSTFEVRGFSQKLIENAQTHTAADFKNEAAYLKPGTDPAKATFEDVTSANQARLGLENLSSDEQAFVKENFASFIIGKDAIFSQLTSGFMEEMGQLHTANLTTGQLQTQQIALSEKYEQLSDKVNAQFNQQFVANL

Foldseek 3Di:
DEEAEDADPDDPADDPVRLVCCLPPPDQQYWYFYHPDQGFIWGWHQDPLSWTKTWTDDDPDPVVVPDDDDDPDDGDIDGSVVSLQVNQQQPDQWWAKEKEKADEQLLDAFDPQQLVLVLCVQQVDPHFKYKYWYASAPPSVSVHDHPQKDFPDKAWDWADDPDPPSDIGIGIIIMIGGRNWPKDWDDKDWDFDDDDDDVVCVVVVNGGRFAWMWIWMQGLNAIEIEIRGDFDQADQVRLLVRLVVNCPPPDLQHKYKYFYQSNQAWDAPDVPHPDTDRCQQVCNGSVSVSQWHWDDEPDAFAFDADPPPRHFAADPRHPDTRHRGDRTMTIHCNPVQKDPWDKYWDDDSGDRPDNGTMMMIMIIGGNPLVVLLVVLLPFDLVNADCPVVQFDPPDRLQPDAPVRGDPVCNVVLVCVPDDPVLSVVCRVVVSSSVSSLRSSVVVLVVVLVVVLVVLVVDPDDPVRSVVVNVVSVVVSVVSSVVSSVVSSCVVSVVD

Radius of gyration: 27.28 Å; chains: 1; bounding box: 62×72×78 Å

Secondary structure (DSSP, 8-state):
--EEEE--SSTTPPPHHHHHHHHHHPPTT-EEEESSSSPPEEEEEE-TTS-EEEEEPP---GGGGT--S--------EEHHHHHHHHT-----SPEEEEEEEEE-TTPPPPHHHHHHHHHHHHHS--SEEEEEEEEE--GGGG---TTEEEEEEEEEEEE-SSTTS-EEEEEEEEEEETT--EEEEEEEEEEE-SSHHHHHHHHT----EEEEEEEEEETTEEEEEEEEE--SS-HHHHHHHHHHHHTT--TTSEEEEEEE---B-EESSTT---EE-TTTTT-STTGGGT-EEPPPSS-SB--B-TTT-SBP--TT-SS-S--B--EEEE--SSS-EEEEEEEE--SSS---SSS--EEEEEEE--HHHHHHHHHHT--GGG---TT--BPTT--GGG--GGGB-HHHHGGG-GGGS-HHHHHHHHHTHHHHHHHHHHHHHHHHHHHHHHHHHHHHS---HHHHHHHHHHHHHHHHHHHHHHHHHHHHHHHTT-

pLDDT: mean 77.87, std 17.18, range [26.08, 98.44]